Protein AF-0000000084743303 (afdb_homodimer)

Solvent-accessible surface area (backbone atoms only — not comparable to full-atom values): 22556 Å² total; per-residue (Å²): 121,72,52,58,50,55,35,51,50,49,34,48,74,31,51,22,40,71,83,45,53,48,98,63,28,46,26,47,50,35,45,30,34,69,66,63,36,59,68,53,27,51,51,44,40,72,75,41,29,69,49,50,72,46,44,27,75,60,39,44,30,32,48,38,45,17,30,47,33,79,52,50,68,59,14,40,54,46,28,53,50,47,63,75,53,42,84,58,59,66,68,58,58,53,67,40,54,21,76,73,24,52,30,41,64,43,30,14,50,76,46,61,25,60,71,46,41,51,52,42,47,75,70,65,46,66,77,69,49,55,30,75,53,35,39,28,45,58,33,50,25,28,54,67,56,34,50,69,57,54,57,60,46,69,77,44,83,85,67,61,73,66,52,47,22,67,74,55,36,42,27,23,58,33,40,9,24,45,68,56,33,59,69,50,37,48,41,41,50,71,71,69,54,51,73,72,75,53,53,26,82,85,64,43,29,33,76,70,52,34,38,61,71,73,80,96,121,72,52,59,49,54,36,52,50,48,33,48,75,32,51,23,41,72,83,45,55,49,99,64,30,46,27,49,51,34,45,30,34,69,64,63,36,60,69,51,28,52,51,43,39,72,74,41,31,69,49,48,73,44,44,26,74,59,41,44,29,31,50,39,45,17,31,46,33,78,52,50,68,59,13,40,54,48,28,54,51,48,61,75,54,42,84,58,58,66,67,59,58,53,68,40,54,22,76,71,25,50,29,40,65,43,30,15,51,75,47,60,25,61,70,45,40,52,52,42,48,75,71,65,45,64,74,70,51,55,30,74,53,35,39,29,46,58,34,52,27,29,53,67,58,35,53,68,58,54,58,62,46,68,80,46,84,84,66,62,73,65,51,47,21,66,76,54,37,43,24,21,58,33,40,9,24,46,67,55,32,58,69,48,37,48,44,41,50,70,71,70,55,52,72,72,74,53,53,27,82,85,64,42,29,33,78,70,52,32,39,61,71,73,80,97

Nearest PDB structures (foldseek):
  3b95-assembly2_B  TM=9.353E-01  e=4.664E-10  Homo sapiens
  4g8l-assembly3_C  TM=8.925E-01  e=1.054E-08  Homo sapiens
  5w7j-assembly1_A  TM=8.913E-01  e=5.383E-08  Homo sapiens
  6lbg-assembly2_A  TM=8.147E-01  e=1.405E-07  Homo sapiens
  4cz2-assembly1_D  TM=7.407E-01  e=3.026E-06  Homo sapiens

Organism: Rhizopus delemar (strain RA 99-880 / ATCC MYA-4621 / FGSC 9543 / NRRL 43880) (NCBI:txid246409)

pLDDT: mean 94.2, std 8.95, range [34.81, 98.75]

Structure (mmCIF, N/CA/C/O backbone):
data_AF-0000000084743303-model_v1
#
loop_
_entity.id
_entity.type
_entity.pdbx_description
1 polymer 'Uncharacterized protein'
#
loop_
_atom_site.group_PDB
_atom_site.id
_atom_site.type_symbol
_atom_site.label_atom_id
_atom_site.label_alt_id
_atom_site.label_comp_id
_atom_site.label_asym_id
_atom_site.label_entity_id
_atom_site.label_seq_id
_atom_site.pdbx_PDB_ins_code
_atom_site.Cartn_x
_atom_site.Cartn_y
_atom_site.Cartn_z
_atom_site.occupancy
_atom_site.B_iso_or_equiv
_atom_site.auth_seq_id
_atom_site.auth_comp_id
_atom_site.auth_asym_id
_atom_site.auth_atom_id
_atom_site.pdbx_PDB_model_num
ATOM 1 N N . MET A 1 1 ? -3.5 -4.215 4.371 1 48.59 1 MET A N 1
ATOM 2 C CA . MET A 1 1 ? -2.635 -3.059 4.594 1 48.59 1 MET A CA 1
ATOM 3 C C . MET A 1 1 ? -1.229 -3.498 4.984 1 48.59 1 MET A C 1
ATOM 5 O O . MET A 1 1 ? -0.247 -2.848 4.621 1 48.59 1 MET A O 1
ATOM 9 N N . LYS A 1 2 ? -1.176 -4.805 5.402 1 60.78 2 LYS A N 1
ATOM 10 C CA . LYS A 1 2 ? 0.015 -5.422 5.977 1 60.78 2 LYS A CA 1
ATOM 11 C C . LYS A 1 2 ? 1.058 -5.711 4.898 1 60.78 2 LYS A C 1
ATOM 13 O O . LYS A 1 2 ? 2.254 -5.5 5.113 1 60.78 2 LYS A O 1
ATOM 18 N N . GLY A 1 3 ? 0.643 -5.531 3.686 1 82.31 3 GLY A N 1
ATOM 19 C CA . GLY A 1 3 ? 1.567 -5.988 2.66 1 82.31 3 GLY A CA 1
ATOM 20 C C . GLY A 1 3 ? 2.514 -4.902 2.186 1 82.31 3 GLY A C 1
ATOM 21 O O . GLY A 1 3 ? 3.707 -5.145 2.002 1 82.31 3 GLY A O 1
ATOM 22 N N . TYR A 1 4 ? 2.025 -3.697 2.236 1 88.44 4 TYR A N 1
ATOM 23 C CA . TYR A 1 4 ? 2.855 -2.619 1.711 1 88.44 4 TYR A CA 1
ATOM 24 C C . TYR A 1 4 ? 3.941 -2.23 2.707 1 88.44 4 TYR A C 1
ATOM 26 O O . TYR A 1 4 ? 5.07 -1.925 2.314 1 88.44 4 TYR A O 1
ATOM 34 N N . LEU A 1 5 ? 3.578 -2.277 3.951 1 93.12 5 LEU A N 1
ATOM 35 C CA . LEU A 1 5 ? 4.574 -1.969 4.969 1 93.12 5 LEU A CA 1
ATOM 36 C C . LEU A 1 5 ? 5.75 -2.938 4.891 1 93.12 5 LEU A C 1
ATOM 38 O O . LEU A 1 5 ? 6.91 -2.521 4.965 1 93.12 5 LEU A O 1
ATOM 42 N N . ASP A 1 6 ? 5.473 -4.199 4.695 1 93.81 6 ASP A N 1
ATOM 43 C CA . ASP A 1 6 ? 6.52 -5.211 4.586 1 93.81 6 ASP A CA 1
ATOM 44 C C . ASP A 1 6 ? 7.426 -4.934 3.389 1 93.81 6 ASP A C 1
ATOM 46 O O . ASP A 1 6 ? 8.648 -5.09 3.477 1 93.81 6 ASP A O 1
ATOM 50 N N . ILE A 1 7 ? 6.824 -4.523 2.365 1 95.75 7 ILE A N 1
ATOM 51 C CA . ILE A 1 7 ? 7.578 -4.242 1.149 1 95.75 7 ILE A CA 1
ATOM 52 C C . ILE A 1 7 ? 8.5 -3.043 1.376 1 95.75 7 ILE A C 1
ATOM 54 O O . ILE A 1 7 ? 9.672 -3.078 1.014 1 95.75 7 ILE A O 1
ATOM 58 N N . VAL A 1 8 ? 7.973 -2.029 1.99 1 96.06 8 VAL A N 1
ATOM 59 C CA . VAL A 1 8 ? 8.766 -0.836 2.273 1 96.06 8 VAL A CA 1
ATOM 60 C C . VAL A 1 8 ? 9.898 -1.184 3.234 1 96.06 8 VAL A C 1
ATOM 62 O O . VAL A 1 8 ? 11.031 -0.733 3.057 1 96.06 8 VAL A O 1
ATOM 65 N N . MET A 1 9 ? 9.625 -2.006 4.188 1 95.88 9 MET A N 1
ATOM 66 C CA . MET A 1 9 ? 10.641 -2.412 5.156 1 95.88 9 MET A CA 1
ATOM 67 C C . MET A 1 9 ? 11.789 -3.141 4.465 1 95.88 9 MET A C 1
ATOM 69 O O . MET A 1 9 ? 12.961 -2.896 4.77 1 95.88 9 MET A O 1
ATOM 73 N N . ILE A 1 10 ? 11.516 -3.924 3.572 1 95.5 10 ILE A N 1
ATOM 74 C CA . ILE A 1 10 ? 12.555 -4.66 2.855 1 95.5 10 ILE A CA 1
ATOM 75 C C . ILE A 1 10 ? 13.398 -3.689 2.035 1 95.5 10 ILE A C 1
ATOM 77 O O . ILE A 1 10 ? 14.633 -3.807 1.996 1 95.5 10 ILE A O 1
ATOM 81 N N . LEU A 1 11 ? 12.75 -2.799 1.412 1 96.81 11 LEU A N 1
ATOM 82 C CA . LEU A 1 11 ? 13.461 -1.861 0.552 1 96.81 11 LEU A CA 1
ATOM 83 C C . LEU A 1 11 ? 14.352 -0.937 1.377 1 96.81 11 LEU A C 1
ATOM 85 O O . LEU A 1 11 ? 15.484 -0.641 0.982 1 96.81 11 LEU A O 1
ATOM 89 N N . VAL A 1 12 ? 13.867 -0.503 2.496 1 96.88 12 VAL A N 1
ATOM 90 C CA . VAL A 1 12 ? 14.656 0.339 3.391 1 96.88 12 VAL A CA 1
ATOM 91 C C . VAL A 1 12 ? 15.852 -0.445 3.918 1 96.88 12 VAL A C 1
ATOM 93 O O . VAL A 1 12 ? 16.984 0.055 3.912 1 96.88 12 VAL A O 1
ATOM 96 N N . ASN A 1 13 ? 15.602 -1.688 4.32 1 95.62 13 ASN A N 1
ATOM 97 C CA . ASN A 1 13 ? 16.672 -2.543 4.82 1 95.62 13 ASN A CA 1
ATOM 98 C C . ASN A 1 13 ? 17.672 -2.885 3.717 1 95.62 13 ASN A C 1
ATOM 100 O O . ASN A 1 13 ? 18.828 -3.211 4 1 95.62 13 ASN A O 1
ATOM 104 N N . ALA A 1 14 ? 17.219 -2.75 2.527 1 95.69 14 ALA A N 1
ATOM 105 C CA . ALA A 1 14 ? 18.047 -3.059 1.366 1 95.69 14 ALA A CA 1
ATOM 106 C C . ALA A 1 14 ? 18.891 -1.854 0.958 1 95.69 14 ALA A C 1
ATOM 108 O O . ALA A 1 14 ? 19.609 -1.901 -0.044 1 95.69 14 ALA A O 1
ATOM 109 N N . GLY A 1 15 ? 18.703 -0.747 1.668 1 95.62 15 GLY A N 1
ATOM 110 C CA . GLY A 1 15 ? 19.656 0.341 1.506 1 95.62 15 GLY A CA 1
ATOM 111 C C . GLY A 1 15 ? 19.062 1.552 0.809 1 95.62 15 GLY A C 1
ATOM 112 O O . GLY A 1 15 ? 19.797 2.422 0.335 1 95.62 15 GLY A O 1
ATOM 113 N N . ALA A 1 16 ? 17.812 1.645 0.699 1 95.5 16 ALA A N 1
ATOM 114 C CA . ALA A 1 16 ? 17.203 2.83 0.105 1 95.5 16 ALA A CA 1
ATOM 115 C C . ALA A 1 16 ? 17.562 4.086 0.896 1 95.5 16 ALA A C 1
ATOM 117 O O . ALA A 1 16 ? 17.453 4.105 2.125 1 95.5 16 ALA A O 1
ATOM 118 N N . LEU A 1 17 ? 17.922 5.125 0.166 1 93.44 17 LEU A N 1
ATOM 119 C CA . LEU A 1 17 ? 18.172 6.406 0.815 1 93.44 17 LEU A CA 1
ATOM 120 C C . LEU A 1 17 ? 16.859 7.125 1.116 1 93.44 17 LEU A C 1
ATOM 122 O O . LEU A 1 17 ? 16.125 7.496 0.198 1 93.44 17 LEU A O 1
ATOM 126 N N . LEU A 1 18 ? 16.625 7.449 2.342 1 97.06 18 LEU A N 1
ATOM 127 C CA . LEU A 1 18 ? 15.312 7.93 2.766 1 97.06 18 LEU A CA 1
ATOM 128 C C . LEU A 1 18 ? 15.219 9.445 2.629 1 97.06 18 LEU A C 1
ATOM 130 O O . LEU A 1 18 ? 14.141 10.023 2.803 1 97.06 18 LEU A O 1
ATOM 134 N N . ASN A 1 19 ? 16.266 10.109 2.197 1 95.88 19 ASN A N 1
ATOM 135 C CA . ASN A 1 19 ? 16.234 11.562 2.006 1 95.88 19 ASN A CA 1
ATOM 136 C C . ASN A 1 19 ? 15.977 11.93 0.549 1 95.88 19 ASN A C 1
ATOM 138 O O . ASN A 1 19 ? 15.898 13.109 0.208 1 95.88 19 ASN A O 1
ATOM 142 N N . ARG A 1 20 ? 15.82 10.914 -0.281 1 95.56 20 ARG A N 1
ATOM 143 C CA . ARG A 1 20 ? 15.516 11.195 -1.681 1 95.56 20 ARG A CA 1
ATOM 144 C C . ARG A 1 20 ? 14.055 11.594 -1.848 1 95.56 20 ARG A C 1
ATOM 146 O O . ARG A 1 20 ? 13.203 11.211 -1.042 1 95.56 20 ARG A O 1
ATOM 153 N N . THR A 1 21 ? 13.852 12.453 -2.9 1 96.12 21 THR A N 1
ATOM 154 C CA . THR A 1 21 ? 12.508 13.008 -3.062 1 96.12 21 THR A CA 1
ATOM 155 C C . THR A 1 21 ? 12.07 12.945 -4.523 1 96.12 21 THR A C 1
ATOM 157 O O . THR A 1 21 ? 12.883 12.68 -5.41 1 96.12 21 THR A O 1
ATOM 160 N N . THR A 1 22 ? 10.82 13.117 -4.711 1 95.19 22 THR A N 1
ATOM 161 C CA . THR A 1 22 ? 10.273 13.344 -6.047 1 95.19 22 THR A CA 1
ATOM 162 C C . THR A 1 22 ? 10.703 14.711 -6.582 1 95.19 22 THR A C 1
ATOM 164 O O . THR A 1 22 ? 11.398 15.461 -5.891 1 95.19 22 THR A O 1
ATOM 167 N N . LYS A 1 23 ? 10.281 14.938 -7.816 1 94.5 23 LYS A N 1
ATOM 168 C CA . LYS A 1 23 ? 10.602 16.203 -8.453 1 94.5 23 LYS A CA 1
ATOM 169 C C . LYS A 1 23 ? 10.031 17.375 -7.66 1 94.5 23 LYS A C 1
ATOM 171 O O . LYS A 1 23 ? 10.633 18.453 -7.625 1 94.5 23 LYS A O 1
ATOM 176 N N . ASP A 1 24 ? 8.953 17.141 -6.953 1 95.88 24 ASP A N 1
ATOM 177 C CA . ASP A 1 24 ? 8.289 18.203 -6.188 1 95.88 24 ASP A CA 1
ATOM 178 C C . ASP A 1 24 ? 8.812 18.25 -4.758 1 95.88 24 ASP A C 1
ATOM 180 O O . ASP A 1 24 ? 8.32 19.031 -3.936 1 95.88 24 ASP A O 1
ATOM 184 N N . GLY A 1 25 ? 9.727 17.391 -4.406 1 97 25 GLY A N 1
ATOM 185 C CA . GLY A 1 25 ? 10.383 17.453 -3.107 1 97 25 GLY A CA 1
ATOM 186 C C . GLY A 1 25 ? 9.711 16.578 -2.064 1 97 25 GLY A C 1
ATOM 187 O O . GLY A 1 25 ? 9.945 16.734 -0.866 1 97 25 GLY A O 1
ATOM 188 N N . ARG A 1 26 ? 8.914 15.648 -2.562 1 97 26 ARG A N 1
ATOM 189 C CA . ARG A 1 26 ? 8.219 14.797 -1.604 1 97 26 ARG A CA 1
ATOM 190 C C . ARG A 1 26 ? 9.039 13.547 -1.291 1 97 26 ARG A C 1
ATOM 192 O O . ARG A 1 26 ? 9.414 12.797 -2.199 1 97 26 ARG A O 1
ATOM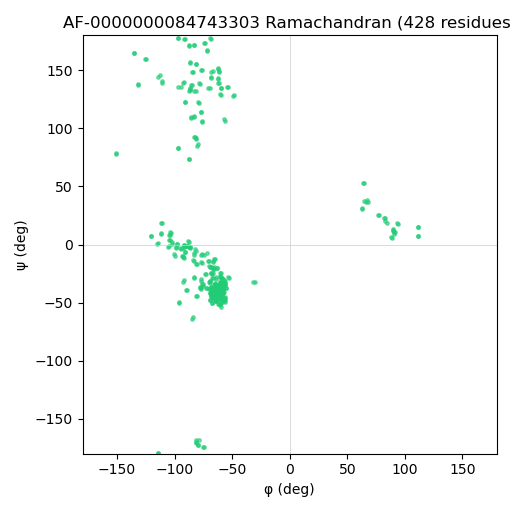 199 N N . SER A 1 27 ? 9.312 13.383 -0.046 1 97.56 27 SER A N 1
ATOM 200 C CA . SER A 1 27 ? 10.023 12.195 0.428 1 97.56 27 SER A CA 1
ATOM 201 C C . SER A 1 27 ? 9.078 11.023 0.631 1 97.56 27 SER A C 1
ATOM 203 O O . SER A 1 27 ? 7.855 11.18 0.545 1 97.56 27 SER A O 1
ATOM 205 N N . ALA A 1 28 ? 9.656 9.852 0.897 1 97.44 28 ALA A N 1
ATOM 206 C CA . ALA A 1 28 ? 8.844 8.68 1.22 1 97.44 28 ALA A CA 1
ATOM 207 C C . ALA A 1 28 ? 7.977 8.938 2.447 1 97.44 28 ALA A C 1
ATOM 209 O O . ALA A 1 28 ? 6.809 8.547 2.48 1 97.44 28 ALA A O 1
ATOM 210 N N . LEU A 1 29 ? 8.516 9.617 3.43 1 98.31 29 LEU A N 1
ATOM 211 C CA . LEU A 1 29 ? 7.742 9.961 4.617 1 98.31 29 LEU A CA 1
ATOM 212 C C . LEU A 1 29 ? 6.578 10.875 4.266 1 98.31 29 LEU A C 1
ATOM 214 O O . LEU A 1 29 ? 5.438 10.625 4.664 1 98.31 29 LEU A O 1
ATOM 218 N N . TYR A 1 30 ? 6.891 11.914 3.488 1 98.38 30 TYR A N 1
ATOM 219 C CA . TYR A 1 30 ? 5.848 12.852 3.1 1 98.38 30 TYR A CA 1
ATOM 220 C C . TYR A 1 30 ? 4.699 12.133 2.398 1 98.38 30 TYR A C 1
ATOM 222 O O . TYR A 1 30 ? 3.529 12.359 2.725 1 98.38 30 TYR A O 1
ATOM 230 N N . LEU A 1 31 ? 5.059 11.273 1.498 1 97.25 31 LEU A N 1
ATOM 231 C CA . LEU A 1 31 ? 4.047 10.555 0.73 1 97.25 31 LEU A CA 1
ATOM 232 C C . LEU A 1 31 ? 3.229 9.641 1.632 1 97.25 31 LEU A C 1
ATOM 234 O O . LEU A 1 31 ? 2.01 9.539 1.479 1 97.25 31 LEU A O 1
ATOM 238 N N . ALA A 1 32 ? 3.877 8.945 2.508 1 97.25 32 ALA A N 1
ATOM 239 C CA . ALA A 1 32 ? 3.182 8.062 3.441 1 97.25 32 ALA A CA 1
ATOM 240 C C . ALA A 1 32 ? 2.166 8.844 4.273 1 97.25 32 ALA A C 1
ATOM 242 O O . ALA A 1 32 ? 1.05 8.367 4.5 1 97.25 32 ALA A O 1
ATOM 243 N N . ILE A 1 33 ? 2.568 9.961 4.672 1 98 33 ILE A N 1
ATOM 244 C CA . ILE A 1 33 ? 1.714 10.812 5.492 1 98 33 ILE A CA 1
ATOM 245 C C . ILE A 1 33 ? 0.529 11.305 4.664 1 98 33 ILE A C 1
ATOM 247 O O . ILE A 1 33 ? -0.62 11.227 5.105 1 98 33 ILE A O 1
ATOM 251 N N . GLN A 1 34 ? 0.84 11.812 3.543 1 96.44 34 GLN A N 1
ATOM 252 C CA . GLN A 1 34 ? -0.185 12.359 2.662 1 96.44 34 GLN A CA 1
ATOM 253 C C . GLN A 1 34 ? -1.291 11.344 2.404 1 96.44 34 GLN A C 1
ATOM 255 O O . GLN A 1 34 ? -2.461 11.711 2.266 1 96.44 34 GLN A O 1
ATOM 260 N N . GLU A 1 35 ? -0.957 10.102 2.455 1 94.62 35 GLU A N 1
ATOM 261 C CA . GLU A 1 35 ? -1.924 9.039 2.193 1 94.62 35 GLU A CA 1
ATOM 262 C C . GLU A 1 35 ? -2.543 8.523 3.49 1 94.62 35 GLU A C 1
ATOM 264 O O . GLU A 1 35 ? -3.383 7.625 3.467 1 94.62 35 GLU A O 1
ATOM 269 N N . GLY A 1 36 ? -2.078 9.023 4.547 1 96.06 36 GLY A N 1
ATOM 270 C CA . GLY A 1 36 ? -2.652 8.672 5.832 1 96.06 36 GLY A CA 1
ATOM 271 C C . GLY A 1 36 ? -2.211 7.305 6.328 1 96.06 36 GLY A C 1
ATOM 272 O O . GLY A 1 36 ? -2.943 6.637 7.059 1 96.06 36 GLY A O 1
ATOM 273 N N . HIS A 1 37 ? -1.069 6.77 5.938 1 95.06 37 HIS A N 1
ATOM 274 C CA . HIS A 1 37 ? -0.555 5.48 6.387 1 95.06 37 HIS A CA 1
ATOM 275 C C . HIS A 1 37 ? 0.168 5.613 7.723 1 95.06 37 HIS A C 1
ATOM 277 O O . HIS A 1 37 ? 1.389 5.781 7.758 1 95.06 37 HIS A O 1
ATOM 283 N N . VAL A 1 38 ? -0.603 5.391 8.75 1 97.25 38 VAL A N 1
ATOM 284 C CA . VAL A 1 38 ? -0.129 5.703 10.094 1 97.25 38 VAL A CA 1
ATOM 285 C C . VAL A 1 38 ? 1.097 4.855 10.422 1 97.25 38 VAL A C 1
ATOM 287 O O . VAL A 1 38 ? 2.154 5.387 10.766 1 97.25 38 VAL A O 1
ATOM 290 N N . GLU A 1 39 ? 1.02 3.551 10.242 1 97.06 39 GLU A N 1
ATOM 291 C CA . GLU A 1 39 ? 2.104 2.656 10.633 1 97.06 39 GLU A CA 1
ATOM 292 C C . GLU A 1 39 ? 3.334 2.861 9.758 1 97.06 39 GLU A C 1
ATOM 294 O O . GLU A 1 39 ? 4.465 2.811 10.242 1 97.06 39 GLU A O 1
ATOM 299 N N . LEU A 1 40 ? 3.078 3.076 8.531 1 96.75 40 LEU A N 1
ATOM 300 C CA . LEU A 1 40 ? 4.188 3.33 7.621 1 96.75 40 LEU A CA 1
ATOM 301 C C . LEU A 1 40 ? 4.875 4.648 7.953 1 96.75 40 LEU A C 1
ATOM 303 O O . LEU A 1 40 ? 6.105 4.734 7.938 1 96.75 40 LEU A O 1
ATOM 307 N N . ALA A 1 41 ? 4.113 5.668 8.227 1 97.88 41 ALA A N 1
ATOM 308 C CA . ALA A 1 41 ? 4.668 6.965 8.617 1 97.88 41 ALA A CA 1
ATOM 309 C C . ALA A 1 41 ? 5.52 6.84 9.875 1 97.88 41 ALA A C 1
ATOM 311 O O . ALA A 1 41 ? 6.621 7.391 9.945 1 97.88 41 ALA A O 1
ATOM 312 N N . LYS A 1 42 ? 5.031 6.121 10.828 1 98.31 42 LYS A N 1
ATOM 313 C CA . LYS A 1 42 ? 5.777 5.918 12.07 1 98.31 42 LYS A CA 1
ATOM 314 C C . LYS A 1 42 ? 7.078 5.168 11.805 1 98.31 42 LYS A C 1
ATOM 316 O O . LYS A 1 42 ? 8.133 5.543 12.328 1 98.31 42 LYS A O 1
ATOM 321 N N . TYR A 1 43 ? 7.035 4.16 11.023 1 97.81 43 TYR A N 1
ATOM 322 C CA . TYR A 1 43 ? 8.219 3.375 10.688 1 97.81 43 TYR A CA 1
ATOM 323 C C . TYR A 1 43 ? 9.281 4.246 10.023 1 97.81 43 TYR A C 1
ATOM 325 O O . TYR A 1 43 ? 10.445 4.234 10.43 1 97.81 43 TYR A O 1
ATOM 333 N N . LEU A 1 44 ? 8.828 4.977 9 1 98.06 44 LEU A N 1
ATOM 334 C CA . LEU A 1 44 ? 9.766 5.812 8.266 1 98.06 44 LEU A CA 1
ATOM 335 C C . LEU A 1 44 ? 10.352 6.898 9.164 1 98.06 44 LEU A C 1
ATOM 337 O O . LEU A 1 44 ? 11.531 7.242 9.039 1 98.06 44 LEU A O 1
ATOM 341 N N . THR A 1 45 ? 9.523 7.457 10.031 1 98.44 45 THR A N 1
ATOM 342 C CA . THR A 1 45 ? 9.984 8.445 11 1 98.44 45 THR A CA 1
ATOM 343 C C . THR A 1 45 ? 11.078 7.863 11.883 1 98.44 45 THR A C 1
ATOM 345 O O . THR A 1 45 ? 12.109 8.508 12.117 1 98.44 45 THR A O 1
ATOM 348 N N . ASN A 1 46 ? 10.859 6.66 12.375 1 98.12 46 ASN A N 1
ATOM 349 C CA . ASN A 1 46 ? 11.836 6 13.234 1 98.12 46 ASN A CA 1
ATOM 350 C C . ASN A 1 46 ? 13.141 5.719 12.484 1 98.12 46 ASN A C 1
ATOM 352 O O . ASN A 1 46 ? 14.227 5.828 13.055 1 98.12 46 ASN A O 1
ATOM 356 N N . GLN A 1 47 ? 13.055 5.414 11.25 1 97.44 47 GLN A N 1
ATOM 357 C CA . GLN A 1 47 ? 14.219 5.066 10.445 1 97.44 47 GLN A CA 1
ATOM 358 C C . GLN A 1 47 ? 15.039 6.305 10.094 1 97.44 47 GLN A C 1
ATOM 360 O O . GLN A 1 47 ? 16.266 6.234 9.969 1 97.44 47 GLN A O 1
ATOM 365 N N . HIS A 1 48 ? 14.391 7.418 9.898 1 97.81 48 HIS A N 1
ATOM 366 C CA . HIS A 1 48 ? 15.055 8.648 9.477 1 97.81 48 HIS A CA 1
ATOM 367 C C . HIS A 1 48 ? 14.312 9.875 9.984 1 97.81 48 HIS A C 1
ATOM 369 O O . HIS A 1 48 ? 13.688 10.602 9.211 1 97.81 48 HIS A O 1
ATOM 375 N N . PRO A 1 49 ? 14.484 10.188 11.203 1 97.56 49 PRO A N 1
ATOM 376 C CA . PRO A 1 49 ? 13.766 11.305 11.82 1 97.56 49 PRO A CA 1
ATOM 377 C C . PRO A 1 49 ? 14.047 12.641 11.133 1 97.56 49 PRO A C 1
ATOM 379 O O . PRO A 1 49 ? 13.211 13.547 11.172 1 97.56 49 PRO A O 1
ATOM 382 N N . GLN A 1 50 ? 15.156 12.789 10.477 1 97.31 50 GLN A N 1
ATOM 383 C CA . GLN A 1 50 ? 15.516 14.031 9.805 1 97.31 50 GLN A CA 1
ATOM 384 C C . GLN A 1 50 ? 14.531 14.367 8.688 1 97.31 50 GLN A C 1
ATOM 386 O O . GLN A 1 50 ? 14.398 15.523 8.289 1 97.31 50 GLN A O 1
ATOM 391 N N . ALA A 1 51 ? 13.805 13.344 8.219 1 97.94 51 ALA A N 1
ATOM 392 C CA . ALA A 1 51 ? 12.852 13.539 7.125 1 97.94 51 ALA A CA 1
ATOM 393 C C . ALA A 1 51 ? 11.656 14.375 7.582 1 97.94 51 ALA A C 1
ATOM 395 O O . ALA A 1 51 ? 10.953 14.961 6.758 1 97.94 51 ALA A O 1
ATOM 396 N N . ILE A 1 52 ? 11.422 14.477 8.852 1 98.19 52 ILE A N 1
ATOM 397 C CA . ILE A 1 52 ? 10.305 15.227 9.422 1 98.19 52 ILE A CA 1
ATOM 398 C C . ILE A 1 52 ? 10.398 16.688 9 1 98.19 52 ILE A C 1
ATOM 400 O O . ILE A 1 52 ? 9.383 17.344 8.758 1 98.19 52 ILE A O 1
ATOM 404 N N . THR A 1 53 ? 11.625 17.156 8.852 1 97.44 53 THR A N 1
ATOM 405 C CA . THR A 1 53 ? 11.844 18.562 8.555 1 97.44 53 THR A CA 1
ATOM 406 C C . THR A 1 53 ? 12.391 18.734 7.137 1 97.44 53 THR A C 1
ATOM 408 O O . THR A 1 53 ? 13.062 19.719 6.844 1 97.44 53 THR A O 1
ATOM 411 N N . GLN A 1 54 ? 12.227 17.766 6.336 1 97.5 54 GLN A N 1
ATOM 412 C CA . GLN A 1 54 ? 12.594 17.875 4.926 1 97.5 54 GLN A CA 1
ATOM 413 C C . GLN A 1 54 ? 11.453 18.484 4.113 1 97.5 54 GLN A C 1
ATOM 415 O O . GLN A 1 54 ? 10.445 17.828 3.848 1 97.5 54 GLN A O 1
ATOM 420 N N . PRO A 1 55 ? 11.617 19.719 3.662 1 98 55 PRO A N 1
ATOM 421 C CA . PRO A 1 55 ? 10.5 20.391 3.012 1 98 55 PRO A CA 1
ATOM 422 C C . PRO A 1 55 ? 10.336 20 1.547 1 98 55 PRO A C 1
ATOM 424 O O . PRO A 1 55 ? 11.305 19.578 0.905 1 98 55 PRO A O 1
ATOM 427 N N . THR A 1 56 ? 9.156 20.141 1.063 1 98.19 56 THR A N 1
ATOM 428 C CA . THR A 1 56 ? 8.898 20.062 -0.37 1 98.19 56 THR A CA 1
ATOM 429 C C . THR A 1 56 ? 9.375 21.328 -1.069 1 98.19 56 THR A C 1
ATOM 431 O O . THR A 1 56 ? 9.945 22.219 -0.433 1 98.19 56 THR A O 1
ATOM 434 N N . LYS A 1 57 ? 9.078 21.391 -2.332 1 97.81 57 LYS A N 1
ATOM 435 C CA . LYS A 1 57 ? 9.438 22.594 -3.084 1 97.81 57 LYS A CA 1
ATOM 436 C C . LYS A 1 57 ? 8.609 23.797 -2.631 1 97.81 57 LYS A C 1
ATOM 438 O O . LYS A 1 57 ? 9.062 24.938 -2.729 1 97.81 57 LYS A O 1
ATOM 443 N N . SER A 1 58 ? 7.508 23.516 -2.107 1 97.19 58 SER A N 1
ATOM 444 C CA . SER A 1 58 ? 6.641 24.594 -1.626 1 97.19 58 SER A CA 1
ATOM 445 C C . SER A 1 58 ? 6.988 24.984 -0.195 1 97.19 58 SER A C 1
ATOM 447 O O . SER A 1 58 ? 6.312 25.812 0.407 1 97.19 58 SER A O 1
ATOM 449 N N . GLY A 1 59 ? 7.918 24.328 0.389 1 97.94 59 GLY A N 1
ATOM 450 C CA . GLY A 1 59 ? 8.359 24.641 1.736 1 97.94 59 GLY A CA 1
ATOM 451 C C . GLY A 1 59 ? 7.574 23.906 2.811 1 97.94 59 GLY A C 1
ATOM 452 O O . GLY A 1 59 ? 7.805 24.125 4.004 1 97.94 59 GLY A O 1
ATOM 453 N N . ARG A 1 60 ? 6.727 23.047 2.334 1 97.56 60 ARG A N 1
ATOM 454 C CA . ARG A 1 60 ? 5.871 22.344 3.287 1 97.56 60 ARG A CA 1
ATOM 455 C C . ARG A 1 60 ? 6.605 21.172 3.916 1 97.56 60 ARG A C 1
ATOM 457 O O . ARG A 1 60 ? 7.258 20.391 3.217 1 97.56 60 ARG A O 1
ATOM 464 N N . LEU A 1 61 ? 6.512 21.109 5.195 1 98.38 61 LEU A N 1
ATOM 465 C CA . LEU A 1 61 ? 7.113 19.984 5.902 1 98.38 61 LEU A CA 1
ATOM 466 C C . LEU A 1 61 ? 6.148 18.797 5.961 1 98.38 61 LEU A C 1
ATOM 468 O O . LEU A 1 61 ? 4.93 18.984 5.918 1 98.38 61 LEU A O 1
ATOM 472 N N . PRO A 1 62 ? 6.699 17.531 6.141 1 98.5 62 PRO A N 1
ATOM 473 C CA . PRO A 1 62 ? 5.836 16.359 6.336 1 98.5 62 PRO A CA 1
ATOM 474 C C . PRO A 1 62 ? 4.879 16.531 7.516 1 98.5 62 PRO A C 1
ATOM 476 O O . PRO A 1 62 ? 3.721 16.109 7.438 1 98.5 62 PRO A O 1
ATOM 479 N N . ILE A 1 63 ? 5.301 17.172 8.516 1 98.38 63 ILE A N 1
ATOM 480 C CA . ILE A 1 63 ? 4.465 17.344 9.703 1 98.38 63 ILE A CA 1
ATOM 481 C C . ILE A 1 63 ? 3.291 18.266 9.383 1 98.38 63 ILE A C 1
ATOM 483 O O . ILE A 1 63 ? 2.197 18.094 9.93 1 98.38 63 ILE A O 1
ATOM 487 N N . GLN A 1 64 ? 3.5 19.172 8.547 1 97.81 64 GLN A N 1
ATOM 488 C CA . GLN A 1 64 ? 2.4 20.031 8.109 1 97.81 64 GLN A CA 1
ATOM 489 C C . GLN A 1 64 ? 1.379 19.234 7.297 1 97.81 64 GLN A C 1
ATOM 491 O O . GLN A 1 64 ? 0.171 19.453 7.441 1 97.81 64 GLN A O 1
ATOM 496 N N . ALA A 1 65 ? 1.871 18.375 6.445 1 97.69 65 ALA A N 1
ATOM 497 C CA . ALA A 1 65 ? 0.974 17.5 5.691 1 97.69 65 ALA A CA 1
ATOM 498 C C . ALA A 1 65 ? 0.122 16.656 6.625 1 97.69 65 ALA A C 1
ATOM 500 O O . ALA A 1 65 ? -1.057 16.406 6.355 1 97.69 65 ALA A O 1
ATOM 501 N N . ALA A 1 66 ? 0.67 16.203 7.676 1 98.38 66 ALA A N 1
ATOM 502 C CA . ALA A 1 66 ? -0.039 15.391 8.656 1 98.38 66 ALA A CA 1
ATOM 503 C C . ALA A 1 66 ? -1.179 16.172 9.297 1 98.38 66 ALA A C 1
ATOM 505 O O . ALA A 1 66 ? -2.311 15.688 9.375 1 98.38 66 ALA A O 1
ATOM 506 N N . ALA A 1 67 ? -0.897 17.375 9.656 1 97.5 67 ALA A N 1
ATOM 507 C CA . ALA A 1 67 ? -1.88 18.219 10.328 1 97.5 67 ALA A CA 1
ATOM 508 C C . ALA A 1 67 ? -3.039 18.562 9.398 1 97.5 67 ALA A C 1
ATOM 510 O O . ALA A 1 67 ? -4.148 18.828 9.852 1 97.5 67 ALA A O 1
ATOM 511 N N . ALA A 1 68 ? -2.764 18.516 8.141 1 95.75 68 ALA A N 1
ATOM 512 C CA . ALA A 1 68 ? -3.742 18.938 7.145 1 95.75 68 ALA A CA 1
ATOM 513 C C . ALA A 1 68 ? -4.605 17.766 6.684 1 95.75 68 ALA A C 1
ATOM 515 O O . ALA A 1 68 ? -5.52 17.938 5.875 1 95.75 68 ALA A O 1
ATOM 516 N N . LEU A 1 69 ? -4.344 16.594 7.207 1 96.88 69 LEU A N 1
ATOM 517 C CA . LEU A 1 69 ? -5.133 15.438 6.805 1 96.88 69 LEU A CA 1
ATOM 518 C C . LEU A 1 69 ? -6.602 15.625 7.172 1 96.88 69 LEU A C 1
ATOM 520 O O . LEU A 1 69 ? -6.914 16.234 8.188 1 96.88 69 LEU A O 1
ATOM 524 N N . LEU A 1 70 ? -7.402 15.016 6.426 1 93.44 70 LEU A N 1
ATOM 525 C CA . LEU A 1 70 ? -8.844 15.164 6.617 1 93.44 70 LEU A CA 1
ATOM 526 C C . LEU A 1 70 ? -9.328 14.336 7.801 1 93.44 70 LEU A C 1
ATOM 528 O O . LEU A 1 70 ? -10.227 14.758 8.531 1 93.44 70 LEU A O 1
ATOM 532 N N . ASP A 1 71 ? -8.758 13.219 7.902 1 96.69 71 ASP A N 1
ATOM 533 C CA . ASP A 1 71 ? -9.133 12.375 9.031 1 96.69 71 ASP A CA 1
ATOM 534 C C . ASP A 1 71 ? -8.469 12.859 10.32 1 96.69 71 ASP A C 1
ATOM 536 O O . ASP A 1 71 ? -7.266 12.664 10.516 1 96.69 71 ASP A O 1
ATOM 540 N N . ASN A 1 72 ? -9.266 13.305 11.211 1 96.56 72 ASN A N 1
ATOM 541 C CA . ASN A 1 72 ? -8.766 13.977 12.414 1 96.56 72 ASN A CA 1
ATOM 542 C C . ASN A 1 72 ? -7.988 13.016 13.305 1 96.56 72 ASN A C 1
ATOM 544 O O . ASN A 1 72 ? -6.98 13.391 13.906 1 96.56 72 ASN A O 1
ATOM 548 N N . THR A 1 73 ? -8.5 11.867 13.391 1 97.81 73 THR A N 1
ATOM 549 C CA . THR A 1 73 ? -7.832 10.891 14.25 1 97.81 73 THR A CA 1
ATOM 550 C C . THR A 1 73 ? -6.445 10.547 13.711 1 97.81 73 THR A C 1
ATOM 552 O O . THR A 1 73 ? -5.465 10.555 14.453 1 97.81 73 THR A O 1
ATOM 555 N N . THR A 1 74 ? -6.391 10.328 12.391 1 98.06 74 THR A N 1
ATOM 556 C CA . THR A 1 74 ? -5.125 10.016 11.734 1 98.06 74 THR A CA 1
ATOM 557 C C . THR A 1 74 ? -4.172 11.203 11.797 1 98.06 74 THR A C 1
ATOM 559 O O . THR A 1 74 ? -2.984 11.047 12.078 1 98.06 74 THR A O 1
ATOM 562 N N . ALA A 1 75 ? -4.723 12.336 11.594 1 98.31 75 ALA A N 1
ATOM 563 C CA . ALA A 1 75 ? -3.928 13.562 11.641 1 98.31 75 ALA A CA 1
ATOM 564 C C . ALA A 1 75 ? -3.311 13.766 13.023 1 98.31 75 ALA A C 1
ATOM 566 O O . ALA A 1 75 ? -2.117 14.055 13.141 1 98.31 75 ALA A O 1
ATOM 567 N N . TYR A 1 76 ? -4.117 13.586 14.008 1 98.44 76 TYR A N 1
ATOM 568 C CA . TYR A 1 76 ? -3.641 13.758 15.375 1 98.44 76 TYR A CA 1
ATOM 569 C C . TYR A 1 76 ? -2.537 12.758 15.703 1 98.44 76 TYR A C 1
ATOM 571 O O . TYR A 1 76 ? -1.494 13.133 16.25 1 98.44 76 TYR A O 1
ATOM 579 N N . GLU A 1 77 ? -2.803 11.555 15.328 1 98.56 77 GLU A N 1
ATOM 580 C CA . GLU A 1 77 ? -1.875 10.484 15.664 1 98.56 77 GLU A CA 1
ATOM 581 C C . GLU A 1 77 ? -0.524 10.688 14.984 1 98.56 77 GLU A C 1
ATOM 583 O O . GLU A 1 77 ? 0.522 10.594 15.633 1 98.56 77 GLU A O 1
ATOM 588 N N . ILE A 1 78 ? -0.521 10.992 13.688 1 98.75 78 ILE A N 1
ATOM 589 C CA . ILE A 1 78 ? 0.724 11.148 12.945 1 98.75 78 ILE A CA 1
ATOM 590 C C . ILE A 1 78 ? 1.443 12.414 13.406 1 98.75 78 ILE A C 1
ATOM 592 O O . ILE A 1 78 ? 2.646 12.391 13.672 1 98.75 78 ILE A O 1
ATOM 596 N N . THR A 1 79 ? 0.743 13.5 13.5 1 98.69 79 THR A N 1
ATOM 597 C CA . THR A 1 79 ? 1.354 14.773 13.852 1 98.69 79 THR A CA 1
ATOM 598 C C . THR A 1 79 ? 2.023 14.703 15.219 1 98.69 79 THR A C 1
ATOM 600 O O . THR A 1 79 ? 3.172 15.117 15.383 1 98.69 79 THR A O 1
ATOM 603 N N . THR A 1 80 ? 1.36 14.164 16.172 1 98.44 80 THR A N 1
ATOM 604 C CA . THR A 1 80 ? 1.93 14.094 17.516 1 98.44 80 THR A CA 1
ATOM 605 C C . THR A 1 80 ? 3.113 13.133 17.562 1 98.44 80 THR A C 1
ATOM 607 O O . THR A 1 80 ? 4.098 13.375 18.266 1 98.44 80 THR A O 1
ATOM 610 N N . TYR A 1 81 ? 3.039 12.07 16.828 1 98.69 81 TYR A N 1
ATOM 611 C CA . TYR A 1 81 ? 4.164 11.141 16.734 1 98.69 81 TYR A CA 1
ATOM 612 C C . TYR A 1 81 ? 5.395 11.828 16.172 1 98.69 81 TYR A C 1
ATOM 614 O O . TYR A 1 81 ? 6.5 11.672 16.688 1 98.69 81 TYR A O 1
ATOM 622 N N . LEU A 1 82 ? 5.156 12.594 15.109 1 98.62 82 LEU A N 1
ATOM 623 C CA . LEU A 1 82 ? 6.262 13.305 14.477 1 98.62 82 LEU A CA 1
ATOM 624 C C . LEU A 1 82 ? 6.859 14.328 15.43 1 98.62 82 LEU A C 1
ATOM 626 O O . LEU A 1 82 ? 8.086 14.461 15.516 1 98.62 82 LEU A O 1
ATOM 630 N N . LEU A 1 83 ? 6.027 15.023 16.141 1 98.19 83 LEU A N 1
ATOM 631 C CA . LEU A 1 83 ? 6.496 16.031 17.094 1 98.19 83 LEU A CA 1
ATOM 632 C C . LEU A 1 83 ? 7.379 15.391 18.156 1 98.19 83 LEU A C 1
ATOM 634 O O . LEU A 1 83 ? 8.422 15.945 18.516 1 98.19 83 LEU A O 1
ATOM 638 N N . CYS A 1 84 ? 7 14.234 18.578 1 97.5 84 CYS A N 1
ATOM 639 C CA . CYS A 1 84 ? 7.691 13.562 19.672 1 97.5 84 CYS A CA 1
ATOM 640 C C . CYS A 1 84 ? 9.008 12.953 19.188 1 97.5 84 CYS A C 1
ATOM 642 O O . CYS A 1 84 ? 9.891 12.664 20 1 97.5 84 CYS A O 1
ATOM 644 N N . HIS A 1 85 ? 9.203 12.828 17.922 1 98.06 85 HIS A N 1
ATOM 645 C CA . HIS A 1 85 ? 10.383 12.125 17.422 1 98.06 85 HIS A CA 1
ATOM 646 C C . HIS A 1 85 ? 11.234 13.047 16.547 1 98.06 85 HIS A C 1
ATOM 648 O O . HIS A 1 85 ? 12.195 12.594 15.922 1 98.06 85 HIS A O 1
ATOM 654 N N . ALA A 1 86 ? 10.867 14.297 16.516 1 97.19 86 ALA A N 1
ATOM 655 C CA . ALA A 1 86 ? 11.617 15.258 15.695 1 97.19 86 ALA A CA 1
ATOM 656 C C . ALA A 1 86 ? 13.023 15.461 16.25 1 97.19 86 ALA A C 1
ATOM 658 O O . ALA A 1 86 ? 13.242 15.383 17.453 1 97.19 86 ALA A O 1
ATOM 659 N N . SER A 1 87 ? 13.922 15.742 15.297 1 96.19 87 SER A N 1
ATOM 660 C CA . SER A 1 87 ? 15.312 15.961 15.672 1 96.19 87 SER A CA 1
ATOM 661 C C . SER A 1 87 ? 15.57 17.422 16.016 1 96.19 87 SER A C 1
ATOM 663 O O . SER A 1 87 ? 16.703 17.828 16.266 1 96.19 87 SER A O 1
ATOM 665 N N . VAL A 1 88 ? 14.641 18.25 16.016 1 97 88 VAL A N 1
ATOM 666 C CA . VAL A 1 88 ? 14.711 19.672 16.328 1 97 88 VAL A CA 1
ATOM 667 C C . VAL A 1 88 ? 13.711 20.016 17.422 1 97 88 VAL A C 1
ATOM 669 O O . VAL A 1 88 ? 12.766 19.25 17.672 1 97 88 VAL A O 1
ATOM 672 N N . PRO A 1 89 ? 13.969 21.109 18.047 1 96.81 89 PRO A N 1
ATOM 673 C CA . PRO A 1 89 ? 13.016 21.516 19.078 1 96.81 89 PRO A CA 1
ATOM 674 C C . PRO A 1 89 ? 11.617 21.781 18.531 1 96.81 89 PRO A C 1
ATOM 676 O O . PRO A 1 89 ? 11.477 22.234 17.391 1 96.81 89 PRO A O 1
ATOM 679 N N . ILE A 1 90 ? 10.609 21.516 19.375 1 96.56 90 ILE A N 1
ATOM 680 C CA . ILE A 1 90 ? 9.211 21.703 18.984 1 96.56 90 ILE A CA 1
ATOM 681 C C . ILE A 1 90 ? 8.992 23.156 18.531 1 96.56 90 ILE A C 1
ATOM 683 O O . ILE A 1 90 ? 8.25 23.406 17.578 1 96.56 90 ILE A O 1
ATOM 687 N N . SER A 1 91 ? 9.68 24.062 19.141 1 95.75 91 SER A N 1
ATOM 688 C CA . SER A 1 91 ? 9.531 25.484 18.828 1 95.75 91 SER A CA 1
ATOM 689 C C . SER A 1 91 ? 9.906 25.766 17.375 1 95.75 91 SER A C 1
ATOM 691 O O . SER A 1 91 ? 9.297 26.609 16.719 1 95.75 91 SER A O 1
ATOM 693 N N . SER A 1 92 ? 10.891 25.016 16.922 1 96.31 92 SER A N 1
ATOM 694 C CA . SER A 1 92 ? 11.312 25.172 15.539 1 96.31 92 SER A CA 1
ATOM 695 C C . SER A 1 92 ? 10.242 24.703 14.57 1 96.31 92 SER A C 1
ATOM 697 O O . SER A 1 92 ? 10.008 25.312 13.531 1 96.31 92 SER A O 1
ATOM 699 N N . LEU A 1 93 ? 9.555 23.656 14.875 1 97.62 93 LEU A N 1
ATOM 700 C CA . LEU A 1 93 ? 8.492 23.109 14.039 1 97.62 93 LEU A CA 1
ATOM 701 C C . LEU A 1 93 ? 7.27 24.031 14.039 1 97.62 93 LEU A C 1
ATOM 703 O O . LEU A 1 93 ? 6.652 24.25 13 1 97.62 93 LEU A O 1
ATOM 707 N N . LEU A 1 94 ? 6.98 24.609 15.18 1 96.44 94 LEU A N 1
ATOM 708 C CA . LEU A 1 94 ? 5.801 25.453 15.328 1 96.44 94 LEU A CA 1
ATOM 709 C C . LEU A 1 94 ? 5.992 26.781 14.617 1 96.44 94 LEU A C 1
ATOM 711 O O . LEU A 1 94 ? 5.023 27.391 14.172 1 96.44 94 LEU A O 1
ATOM 715 N N . SER A 1 95 ? 7.254 27.172 14.461 1 94.62 95 SER A N 1
ATOM 716 C CA . SER A 1 95 ? 7.527 28.484 13.875 1 94.62 95 SER A CA 1
ATOM 717 C C . SER A 1 95 ? 7.734 28.391 12.367 1 94.62 95 SER A C 1
ATOM 719 O O . SER A 1 95 ? 7.746 29.406 11.672 1 94.62 95 SER A O 1
ATOM 721 N N . HIS A 1 96 ? 7.836 27.188 11.891 1 96.25 96 HIS A N 1
ATOM 722 C CA . HIS A 1 96 ? 8.078 27.031 10.461 1 96.25 96 HIS A CA 1
ATOM 723 C C . HIS A 1 96 ? 6.867 27.469 9.648 1 96.25 96 HIS A C 1
ATOM 725 O O . HIS A 1 96 ? 5.723 27.25 10.055 1 96.25 96 HIS A O 1
ATOM 731 N N . ARG A 1 97 ? 7.191 28.094 8.477 1 94.94 97 ARG A N 1
ATOM 732 C CA . ARG A 1 97 ? 6.18 28.484 7.492 1 94.94 97 ARG A CA 1
ATOM 733 C C . ARG A 1 97 ? 6.578 28.031 6.09 1 94.94 97 ARG A C 1
ATOM 735 O O . ARG A 1 97 ? 7.746 28.125 5.715 1 94.94 97 ARG A O 1
ATOM 742 N N . ASP A 1 98 ? 5.555 27.547 5.457 1 96.25 98 ASP A N 1
ATOM 743 C CA . ASP A 1 98 ? 5.836 27.219 4.066 1 96.25 98 ASP A CA 1
ATOM 744 C C . ASP A 1 98 ? 5.801 28.469 3.189 1 96.25 98 ASP A C 1
ATOM 746 O O . ASP A 1 98 ? 5.738 29.594 3.699 1 96.25 98 ASP A O 1
ATOM 750 N N . ASN A 1 99 ? 5.891 28.281 1.904 1 95.31 99 ASN A N 1
ATOM 751 C CA . ASN A 1 99 ? 6.023 29.406 0.995 1 95.31 99 ASN A CA 1
ATOM 752 C C . ASN A 1 99 ? 4.746 30.25 0.954 1 95.31 99 ASN A C 1
ATOM 754 O O . ASN A 1 99 ? 4.766 31.391 0.512 1 95.31 99 ASN A O 1
ATOM 758 N N . SER A 1 100 ? 3.654 29.688 1.372 1 90.44 100 SER A N 1
ATOM 759 C CA . SER A 1 100 ? 2.389 30.406 1.423 1 90.44 100 SER A CA 1
ATOM 760 C C . SER A 1 100 ? 2.184 31.078 2.783 1 90.44 100 SER A C 1
ATOM 762 O O . SER A 1 100 ? 1.159 31.719 3.02 1 90.44 100 SER A O 1
ATOM 764 N N . GLY A 1 101 ? 3.078 30.781 3.643 1 92.88 101 GLY A N 1
ATOM 765 C CA . GLY A 1 101 ? 3.008 31.375 4.965 1 92.88 101 GLY A CA 1
ATOM 766 C C . GLY A 1 101 ? 2.219 30.547 5.957 1 92.88 101 GLY A C 1
ATOM 767 O O . GLY A 1 101 ? 1.954 30.984 7.078 1 92.88 101 GLY A O 1
ATOM 768 N N . ARG A 1 102 ? 1.909 29.375 5.582 1 92.56 102 ARG A N 1
ATOM 769 C CA . ARG A 1 102 ? 1.135 28.516 6.477 1 92.56 102 ARG A CA 1
ATOM 770 C C . ARG A 1 102 ? 2.043 27.781 7.457 1 92.56 102 ARG A C 1
ATOM 772 O O . ARG A 1 102 ? 3.129 27.328 7.086 1 92.56 102 ARG A O 1
ATOM 779 N N . ASP A 1 103 ? 1.575 27.766 8.656 1 95.75 103 ASP A N 1
ATOM 780 C CA . ASP A 1 103 ? 2.287 26.984 9.664 1 95.75 103 ASP A CA 1
ATOM 781 C C . ASP A 1 103 ? 1.437 25.812 10.156 1 95.75 103 ASP A C 1
ATOM 783 O O . ASP A 1 103 ? 0.344 25.578 9.641 1 95.75 103 ASP A O 1
ATOM 787 N N . LEU A 1 104 ? 2.006 25.094 11.055 1 96.5 104 LEU A N 1
ATOM 788 C CA . LEU A 1 104 ? 1.389 23.891 11.594 1 96.5 104 LEU A CA 1
ATOM 789 C C . LEU A 1 104 ? 0.044 24.203 12.242 1 96.5 104 LEU A C 1
ATOM 791 O O . LEU A 1 104 ? -0.931 23.469 12.047 1 96.5 104 LEU A O 1
ATOM 795 N N . LEU A 1 105 ? -0.049 25.25 12.938 1 95.44 105 LEU A N 1
ATOM 796 C CA . LEU A 1 105 ? -1.261 25.641 13.648 1 95.44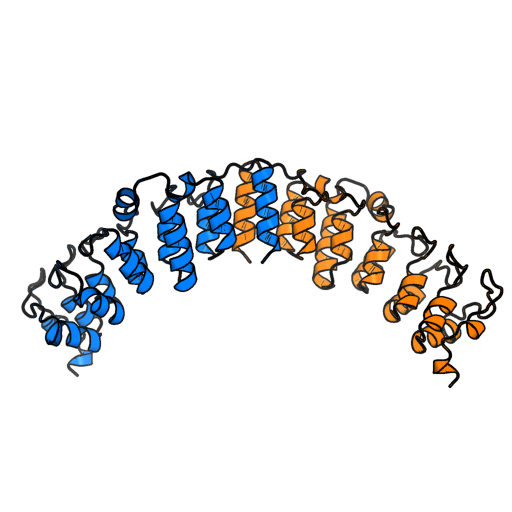 105 LEU A CA 1
ATOM 797 C C . LEU A 1 105 ? -2.373 26 12.664 1 95.44 105 LEU A C 1
ATOM 799 O O . LEU A 1 105 ? -3.518 25.578 12.836 1 95.44 105 LEU A O 1
ATOM 803 N N . LEU A 1 106 ? -2.006 26.734 11.711 1 94.44 106 LEU A N 1
ATOM 804 C CA . LEU A 1 106 ? -2.988 27.125 10.703 1 94.44 106 LEU A CA 1
ATOM 805 C C . LEU A 1 106 ? -3.529 25.891 9.977 1 94.44 106 LEU A C 1
ATOM 807 O O . LEU A 1 106 ? -4.727 25.812 9.695 1 94.44 106 LEU A O 1
ATOM 811 N N . ASP A 1 107 ? -2.693 24.969 9.688 1 95.06 107 ASP A N 1
ATOM 812 C CA . ASP A 1 107 ? -3.133 23.75 9.023 1 95.06 107 ASP A CA 1
ATOM 813 C C . ASP A 1 107 ? -4.141 22.984 9.891 1 95.06 107 ASP A C 1
ATOM 815 O O . ASP A 1 107 ? -5.16 22.5 9.383 1 95.06 107 ASP A O 1
ATOM 819 N N . ALA A 1 108 ? -3.877 22.875 11.125 1 95.31 108 ALA A N 1
ATOM 820 C CA . ALA A 1 108 ? -4.781 22.203 12.055 1 95.31 108 ALA A CA 1
ATOM 821 C C . ALA A 1 108 ? -6.121 22.922 12.133 1 95.31 108 ALA A C 1
ATOM 823 O O . ALA A 1 108 ? -7.176 22.281 12.203 1 95.31 108 ALA A O 1
ATOM 824 N N . ALA A 1 109 ? -6.086 24.25 12.094 1 93.19 109 ALA A N 1
ATOM 825 C CA . ALA A 1 109 ? -7.301 25.062 12.164 1 93.19 109 ALA A CA 1
ATOM 826 C C . ALA A 1 109 ? -8.148 24.891 10.906 1 93.19 109 ALA A C 1
ATOM 828 O O . ALA A 1 109 ? -9.367 24.719 11 1 93.19 109 ALA A O 1
ATOM 829 N N . VAL A 1 110 ? -7.469 24.922 9.836 1 92 110 VAL A N 1
ATOM 830 C CA . VAL A 1 110 ? -8.164 24.812 8.555 1 92 110 VAL A CA 1
ATOM 831 C C . VAL A 1 110 ? -8.812 23.438 8.445 1 92 110 VAL A C 1
ATOM 833 O O . VAL A 1 110 ? -9.914 23.297 7.895 1 92 110 VAL A O 1
ATOM 836 N N . SER A 1 111 ? -8.195 22.406 9.008 1 93.62 111 SER A N 1
ATOM 837 C CA . SER A 1 111 ? -8.734 21.047 8.977 1 93.62 111 SER A CA 1
ATOM 838 C C . SER A 1 111 ? -9.766 20.844 10.078 1 93.62 111 SER A C 1
ATOM 840 O O . SER A 1 111 ? -10.391 19.781 10.156 1 93.62 111 SER A O 1
ATOM 842 N N . GLN A 1 112 ? -9.883 21.781 10.945 1 94.81 112 GLN A N 1
ATOM 843 C CA . GLN A 1 112 ? -10.82 21.766 12.062 1 94.81 112 GLN A CA 1
ATOM 844 C C . GLN A 1 112 ? -10.508 20.609 13.023 1 94.81 112 GLN A C 1
ATOM 846 O O . GLN A 1 112 ? -11.422 19.984 13.562 1 94.81 112 GLN A O 1
ATOM 851 N N . ASN A 1 113 ? -9.336 20.281 13.117 1 96.62 113 ASN A N 1
ATOM 852 C CA . ASN A 1 113 ? -8.93 19.281 14.086 1 96.62 113 ASN A CA 1
ATOM 853 C C . ASN A 1 113 ? -8.758 19.875 15.477 1 96.62 113 ASN A C 1
ATOM 855 O O . ASN A 1 113 ? -7.648 20.219 15.875 1 96.62 113 ASN A O 1
ATOM 859 N N . LEU A 1 114 ? -9.789 19.844 16.219 1 96.12 114 LEU A N 1
ATOM 860 C CA . LEU A 1 114 ? -9.836 20.547 17.484 1 96.12 114 LEU A CA 1
ATOM 861 C C . LEU A 1 114 ? -8.859 19.938 18.484 1 96.12 114 LEU A C 1
ATOM 863 O O . LEU A 1 114 ? -8.211 20.656 19.25 1 96.12 114 LEU A O 1
ATOM 867 N N . GLU A 1 115 ? -8.797 18.641 18.469 1 97.44 115 GLU A N 1
ATOM 868 C CA . GLU A 1 115 ? -7.879 17.969 19.391 1 97.44 115 GLU A CA 1
ATOM 869 C C . GLU A 1 115 ? -6.43 18.344 19.094 1 97.44 115 GLU A C 1
ATOM 871 O O . GLU A 1 115 ? -5.656 18.625 20.016 1 97.44 115 GLU A O 1
ATOM 876 N N . LEU A 1 116 ? -6.145 18.375 17.859 1 97.94 116 LEU A N 1
ATOM 877 C CA . LEU A 1 116 ? -4.785 18.75 17.469 1 97.94 116 LEU A CA 1
ATOM 878 C C . LEU A 1 116 ? -4.512 20.219 17.766 1 97.94 116 LEU A C 1
ATOM 880 O O . LEU A 1 116 ? -3.416 20.578 18.203 1 97.94 116 LEU A O 1
ATOM 884 N N . LEU A 1 117 ? -5.461 21 17.469 1 96 117 LEU A N 1
ATOM 885 C CA . LEU A 1 117 ? -5.336 22.438 17.734 1 96 117 LEU A CA 1
ATOM 886 C C . LEU A 1 117 ? -5.035 22.688 19.203 1 96 117 LEU A C 1
ATOM 888 O O . LEU A 1 117 ? -4.113 23.438 19.531 1 96 117 LEU A O 1
ATOM 892 N N . LYS A 1 118 ? -5.758 22.078 20.047 1 95.75 118 LYS A N 1
ATOM 893 C CA . LYS A 1 118 ? -5.539 22.203 21.484 1 95.75 118 LYS A CA 1
ATOM 894 C C . LYS A 1 118 ? -4.148 21.719 21.875 1 95.75 118 LYS A C 1
ATOM 896 O O . LYS A 1 118 ? -3.459 22.359 22.672 1 95.75 118 LYS A O 1
ATOM 901 N N . TYR A 1 119 ? -3.742 20.641 21.312 1 96.94 119 TYR A N 1
ATOM 902 C CA . TYR A 1 119 ? -2.428 20.078 21.594 1 96.94 119 TYR A CA 1
ATOM 903 C C . TYR A 1 119 ? -1.322 21.062 21.234 1 96.94 119 TYR A C 1
ATOM 905 O O . TYR A 1 119 ? -0.4 21.281 22.016 1 96.94 119 TYR A O 1
ATOM 913 N N . LEU A 1 120 ? -1.447 21.641 20.078 1 96.88 120 LEU A N 1
ATOM 914 C CA . LEU A 1 120 ? -0.425 22.562 19.594 1 96.88 120 LEU A CA 1
ATOM 915 C C . LEU A 1 120 ? -0.371 23.812 20.469 1 96.88 120 LEU A C 1
ATOM 917 O O . LEU A 1 120 ? 0.714 24.281 20.797 1 96.88 120 LEU A O 1
ATOM 921 N N . LEU A 1 121 ? -1.46 24.312 20.844 1 95.38 121 LEU A N 1
ATOM 922 C CA . LEU A 1 121 ? -1.531 25.484 21.703 1 95.38 121 LEU A CA 1
ATOM 923 C C . LEU A 1 121 ? -0.929 25.188 23.078 1 95.38 121 LEU A C 1
ATOM 925 O O . LEU A 1 121 ? -0.176 26.016 23.609 1 95.38 121 LEU A O 1
ATOM 929 N N . ASP A 1 122 ? -1.225 23.984 23.562 1 94.88 122 ASP A N 1
ATOM 930 C CA . ASP A 1 122 ? -0.695 23.562 24.859 1 94.88 122 ASP A CA 1
ATOM 931 C C . ASP A 1 122 ? 0.822 23.406 24.812 1 94.88 122 ASP A C 1
ATOM 933 O O . ASP A 1 122 ? 1.49 23.438 25.844 1 94.88 122 ASP A O 1
ATOM 937 N N . HIS A 1 123 ? 1.369 23.359 23.641 1 95.25 123 HIS A N 1
ATOM 938 C CA . HIS A 1 123 ? 2.805 23.141 23.5 1 95.25 123 HIS A CA 1
ATOM 939 C C . HIS A 1 123 ? 3.506 24.375 22.969 1 95.25 123 HIS A C 1
ATOM 941 O O . HIS A 1 123 ? 4.605 24.297 22.422 1 95.25 123 HIS A O 1
ATOM 947 N N . GLY A 1 124 ? 2.775 25.453 22.922 1 94.19 124 GLY A N 1
ATOM 948 C CA . GLY A 1 124 ? 3.471 26.734 22.766 1 94.19 124 GLY A CA 1
ATOM 949 C C . GLY A 1 124 ? 3.225 27.375 21.422 1 94.19 124 GLY A C 1
ATOM 950 O O . GLY A 1 124 ? 3.844 28.391 21.094 1 94.19 124 GLY A O 1
ATOM 951 N N . ALA A 1 125 ? 2.352 26.812 20.656 1 95.12 125 ALA A N 1
ATOM 952 C CA . ALA A 1 125 ? 2.023 27.484 19.406 1 95.12 125 ALA A CA 1
ATOM 953 C C . ALA A 1 125 ? 1.422 28.859 19.656 1 95.12 125 ALA A C 1
ATOM 955 O O . ALA A 1 125 ? 0.626 29.047 20.578 1 95.12 125 ALA A O 1
ATOM 956 N N . ASP A 1 126 ? 1.815 29.859 18.844 1 94.19 126 ASP A N 1
ATOM 957 C CA . ASP A 1 126 ? 1.286 31.219 18.938 1 94.19 126 ASP A CA 1
ATOM 958 C C . ASP A 1 126 ? -0.041 31.359 18.203 1 94.19 126 ASP A C 1
ATOM 960 O O . ASP A 1 126 ? -0.076 31.297 16.969 1 94.19 126 ASP A O 1
ATOM 964 N N . PRO A 1 127 ? -1.115 31.531 18.906 1 93.5 127 PRO A N 1
ATOM 965 C CA . PRO A 1 127 ? -2.42 31.609 18.25 1 93.5 127 PRO A CA 1
ATOM 966 C C . PRO A 1 127 ? -2.557 32.844 17.375 1 93.5 127 PRO A C 1
ATOM 968 O O . PRO A 1 127 ? -3.5 32.969 16.578 1 93.5 127 PRO A O 1
ATOM 971 N N . ASN A 1 128 ? -1.653 33.812 17.484 1 94.94 128 ASN A N 1
ATOM 972 C CA . ASN A 1 128 ? -1.75 35.062 16.75 1 94.94 128 ASN A CA 1
ATOM 973 C C . ASN A 1 128 ? -0.766 35.094 15.578 1 94.94 128 ASN A C 1
ATOM 975 O O . ASN A 1 128 ? -0.587 36.125 14.945 1 94.94 128 ASN A O 1
ATOM 979 N N . ASP A 1 129 ? -0.151 33.938 15.352 1 92.44 129 ASP A N 1
ATOM 980 C CA . ASP A 1 129 ? 0.759 33.875 14.211 1 92.44 129 ASP A CA 1
ATOM 981 C C . ASP A 1 129 ? 0.023 34.125 12.898 1 92.44 129 ASP A C 1
ATOM 983 O O . ASP A 1 129 ? -1.132 33.75 12.734 1 92.44 129 ASP A O 1
ATOM 987 N N . LYS A 1 130 ? 0.773 34.875 11.969 1 92.44 130 LYS A N 1
ATOM 988 C CA . LYS A 1 130 ? 0.133 35.344 10.742 1 92.44 130 LYS A CA 1
ATOM 989 C C . LYS A 1 130 ? 0.724 34.656 9.508 1 92.44 130 LYS A C 1
ATOM 991 O O . LYS A 1 130 ? 1.917 34.375 9.477 1 92.44 130 LYS A O 1
ATOM 996 N N . ASP A 1 131 ? -0.164 34.438 8.523 1 91.94 131 ASP A N 1
ATOM 997 C CA . ASP A 1 131 ? 0.337 33.969 7.223 1 91.94 131 ASP A CA 1
ATOM 998 C C . ASP A 1 131 ? 0.863 35.156 6.406 1 91.94 131 ASP A C 1
ATOM 1000 O O . ASP A 1 131 ? 1.078 36.25 6.945 1 91.94 131 ASP A O 1
ATOM 1004 N N . SER A 1 132 ? 1.126 34.906 5.125 1 91.44 132 SER A N 1
ATOM 1005 C CA . SER A 1 132 ? 1.763 35.906 4.285 1 91.44 132 SER A CA 1
ATOM 1006 C C . SER A 1 132 ? 0.815 37.062 4.004 1 91.44 132 SER A C 1
ATOM 1008 O O . SER A 1 132 ? 1.252 38.156 3.605 1 91.44 132 SER A O 1
ATOM 1010 N N . LEU A 1 133 ? -0.397 36.875 4.266 1 92.44 133 LEU A N 1
ATOM 1011 C CA . LEU A 1 133 ? -1.391 37.906 4.023 1 92.44 133 LEU A CA 1
ATOM 1012 C C . LEU A 1 133 ? -1.812 38.562 5.328 1 92.44 133 LEU A C 1
ATOM 1014 O O . LEU A 1 133 ? -2.787 39.344 5.359 1 92.44 133 LEU A O 1
ATOM 1018 N N . GLY A 1 134 ? -1.185 38.156 6.355 1 93.94 134 GLY A N 1
ATOM 1019 C CA . GLY A 1 134 ? -1.47 38.75 7.648 1 93.94 134 GLY A CA 1
ATOM 1020 C C . GLY A 1 134 ? -2.672 38.156 8.336 1 93.94 134 GLY A C 1
ATOM 1021 O O . GLY A 1 134 ? -3.256 38.75 9.242 1 93.94 134 GLY A O 1
ATOM 1022 N N . ARG A 1 135 ? -3.008 36.969 7.891 1 94.5 135 ARG A N 1
ATOM 1023 C CA . ARG A 1 135 ? -4.172 36.312 8.469 1 94.5 135 ARG A CA 1
ATOM 1024 C C . ARG A 1 135 ? -3.756 35.344 9.555 1 94.5 135 ARG A C 1
ATOM 1026 O O . ARG A 1 135 ? -2.752 34.625 9.414 1 94.5 135 ARG A O 1
ATOM 1033 N N . THR A 1 136 ? -4.488 35.406 10.625 1 94.5 136 THR A N 1
ATOM 1034 C CA . THR A 1 136 ? -4.316 34.438 11.711 1 94.5 136 THR A CA 1
ATOM 1035 C C . THR A 1 136 ? -5.336 33.312 11.586 1 94.5 136 THR A C 1
ATOM 1037 O O . THR A 1 136 ? -6.141 33.281 10.656 1 94.5 136 THR A O 1
ATOM 1040 N N . MET A 1 137 ? -5.238 32.312 12.516 1 93.25 137 MET A N 1
ATOM 1041 C CA . MET A 1 137 ? -6.164 31.203 12.492 1 93.25 137 MET A CA 1
ATOM 1042 C C . MET A 1 137 ? -7.602 31.672 12.672 1 93.25 137 MET A C 1
ATOM 1044 O O . MET A 1 137 ? -8.531 31.078 12.117 1 93.25 137 MET A O 1
ATOM 1048 N N . ILE A 1 138 ? -7.867 32.844 13.359 1 95.81 138 ILE A N 1
ATOM 1049 C CA . ILE A 1 138 ? -9.234 33.281 13.578 1 95.81 138 ILE A CA 1
ATOM 1050 C C . ILE A 1 138 ? -9.797 33.844 12.281 1 95.81 138 ILE A C 1
ATOM 1052 O O . ILE A 1 138 ? -10.992 33.719 12 1 95.81 138 ILE A O 1
ATOM 1056 N N . HIS A 1 139 ? -8.914 34.531 11.5 1 96.25 139 HIS A N 1
ATOM 1057 C CA . HIS A 1 139 ? -9.359 34.969 10.18 1 96.25 139 HIS A CA 1
ATOM 1058 C C . HIS A 1 139 ? -9.844 33.812 9.336 1 96.25 139 HIS A C 1
ATOM 1060 O O . HIS A 1 139 ? -10.938 33.844 8.781 1 96.25 139 HIS A O 1
ATOM 1066 N N . HIS A 1 140 ? -9.039 32.781 9.312 1 94.69 140 HIS A N 1
ATOM 1067 C CA . HIS A 1 140 ? -9.344 31.609 8.508 1 94.69 140 HIS A CA 1
ATOM 1068 C C . HIS A 1 140 ? -10.602 30.906 9.008 1 94.69 140 HIS A C 1
ATOM 1070 O O . HIS A 1 140 ? -11.477 30.531 8.219 1 94.69 140 HIS A O 1
ATOM 1076 N N . ALA A 1 141 ? -10.656 30.688 10.258 1 96 141 ALA A N 1
ATOM 1077 C CA . ALA A 1 141 ? -11.812 30.031 10.852 1 96 141 ALA A CA 1
ATOM 1078 C C . ALA A 1 141 ? -13.102 30.797 10.539 1 96 141 ALA A C 1
ATOM 1080 O O . ALA A 1 141 ? -14.125 30.188 10.219 1 96 141 ALA A O 1
ATOM 1081 N N . ALA A 1 142 ? -13.047 32.094 10.602 1 96.25 142 ALA A N 1
ATOM 1082 C CA . ALA A 1 142 ? -14.203 32.938 10.305 1 96.25 142 ALA A CA 1
ATOM 1083 C C . ALA A 1 142 ? -14.57 32.844 8.828 1 96.25 142 ALA A C 1
ATOM 1085 O O . ALA A 1 142 ? -15.75 32.75 8.477 1 96.25 142 ALA A O 1
ATOM 1086 N N . MET A 1 143 ? -13.539 32.938 8.031 1 95.38 143 MET A N 1
ATOM 1087 C CA . MET A 1 143 ? -13.742 32.875 6.586 1 95.38 143 MET A CA 1
ATOM 1088 C C . MET A 1 143 ? -14.422 31.562 6.18 1 95.38 143 MET A C 1
ATOM 1090 O O . MET A 1 143 ? -15.227 31.547 5.246 1 95.38 143 MET A O 1
ATOM 1094 N N . MET A 1 144 ? -14.117 30.547 6.879 1 95.12 144 MET A N 1
ATOM 1095 C CA . MET A 1 144 ? -14.562 29.203 6.484 1 95.12 144 MET A CA 1
ATOM 1096 C C . MET A 1 144 ? -15.75 28.766 7.332 1 95.12 144 MET A C 1
ATOM 1098 O O . MET A 1 144 ? -16.188 27.609 7.227 1 95.12 144 MET A O 1
ATOM 1102 N N . ASP A 1 145 ? -16.188 29.547 8.195 1 96.44 145 ASP A N 1
ATOM 1103 C CA . ASP A 1 145 ? -17.328 29.281 9.07 1 96.44 145 ASP A CA 1
ATOM 1104 C C . ASP A 1 145 ? -17.031 28.141 10.031 1 96.44 145 ASP A C 1
ATOM 1106 O O . ASP A 1 145 ? -17.875 27.281 10.266 1 96.44 145 ASP A O 1
ATOM 1110 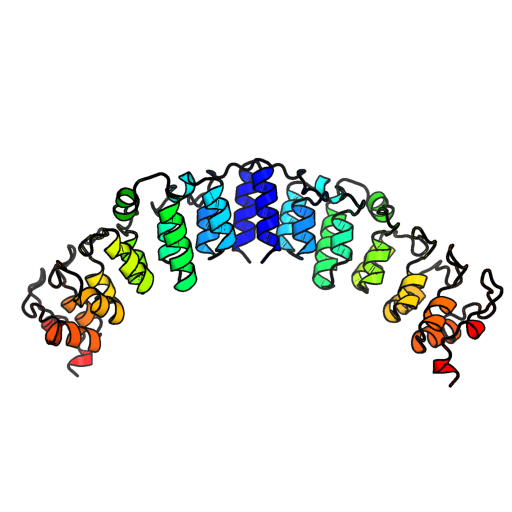N N . HIS A 1 146 ? -15.852 28.109 10.453 1 96.31 146 HIS A N 1
ATOM 1111 C CA . HIS A 1 146 ? -15.445 27.094 11.43 1 96.31 146 HIS A CA 1
ATOM 1112 C C . HIS A 1 146 ? -15.711 27.578 12.852 1 96.31 146 HIS A C 1
ATOM 1114 O O . HIS A 1 146 ? -14.766 27.781 13.625 1 96.31 146 HIS A O 1
ATOM 1120 N N . LEU A 1 147 ? -16.922 27.594 13.211 1 96.81 147 LEU A N 1
ATOM 1121 C CA . LEU A 1 147 ? -17.359 28.156 14.484 1 96.81 147 LEU A CA 1
ATOM 1122 C C . LEU A 1 147 ? -16.781 27.359 15.648 1 96.81 147 LEU A C 1
ATOM 1124 O O . LEU A 1 147 ? -16.453 27.922 16.703 1 96.81 147 LEU A O 1
ATOM 1128 N N . LYS A 1 148 ? -16.625 26.062 15.508 1 95.88 148 LYS A N 1
ATOM 1129 C CA . LYS A 1 148 ? -16.094 25.219 16.562 1 95.88 148 LYS A CA 1
ATOM 1130 C C . LYS A 1 148 ? -14.664 25.609 16.906 1 95.88 148 LYS A C 1
ATOM 1132 O O . LYS A 1 148 ? -14.258 25.547 18.078 1 95.88 148 LYS A O 1
ATOM 1137 N N . VAL A 1 149 ? -13.961 25.969 15.906 1 96.38 149 VAL A N 1
ATOM 1138 C CA . VAL A 1 149 ? -12.586 26.406 16.109 1 96.38 149 VAL A CA 1
ATOM 1139 C C . VAL A 1 149 ? -12.578 27.719 16.906 1 96.38 149 VAL A C 1
ATOM 1141 O O . VAL A 1 149 ? -11.805 27.875 17.859 1 96.38 149 VAL A O 1
ATOM 1144 N N . LEU A 1 150 ? -13.43 28.625 16.531 1 97.06 150 LEU A N 1
ATOM 1145 C CA . LEU A 1 150 ? -13.523 29.906 17.219 1 97.06 150 LEU A CA 1
ATOM 1146 C C . LEU A 1 150 ? -13.938 29.719 18.672 1 97.06 150 LEU A C 1
ATOM 1148 O O . LEU A 1 150 ? -13.391 30.375 19.562 1 97.06 150 LEU A O 1
ATOM 1152 N N . ARG A 1 151 ? -14.812 28.844 18.875 1 96.75 151 ARG A N 1
ATOM 1153 C CA . ARG A 1 151 ? -15.266 28.578 20.234 1 96.75 151 ARG A CA 1
ATOM 1154 C C . ARG A 1 151 ? -14.148 28 21.078 1 96.75 151 ARG A C 1
ATOM 1156 O O . ARG A 1 151 ? -14.008 28.344 22.266 1 96.75 151 ARG A O 1
ATOM 1163 N N . LEU A 1 152 ? -13.391 27.156 20.5 1 94.75 152 LEU A N 1
ATOM 1164 C CA . LEU A 1 152 ? -12.258 26.578 21.219 1 94.75 152 LEU A CA 1
ATOM 1165 C C . LEU A 1 152 ? -11.281 27.672 21.656 1 94.75 152 LEU A C 1
ATOM 1167 O O . LEU A 1 152 ? -10.688 27.594 22.734 1 94.75 152 LEU A O 1
ATOM 1171 N N . LEU A 1 153 ? -11.172 28.703 20.875 1 95.06 153 LEU A N 1
ATOM 1172 C CA . LEU A 1 153 ? -10.172 29.75 21.094 1 95.06 153 LEU A CA 1
ATOM 1173 C C . LEU A 1 153 ? -10.648 30.734 22.156 1 95.06 153 LEU A C 1
ATOM 1175 O O . LEU A 1 153 ? -9.852 31.5 22.688 1 95.06 153 LEU A O 1
ATOM 1179 N N . GLU A 1 154 ? -11.898 30.703 22.422 1 93.62 154 GLU A N 1
ATOM 1180 C CA . GLU A 1 154 ? -12.469 31.625 23.391 1 93.62 154 GLU A CA 1
ATOM 1181 C C . GLU A 1 154 ? -11.773 31.5 24.75 1 93.62 154 GLU A C 1
ATOM 1183 O O . GLU A 1 154 ? -11.586 32.5 25.453 1 93.62 154 GLU A O 1
ATOM 1188 N N . SER A 1 155 ? -11.312 30.328 25.047 1 88.06 155 SER A N 1
ATOM 1189 C CA . SER A 1 155 ? -10.703 30.062 26.344 1 88.06 155 SER A CA 1
ATOM 1190 C C . SER A 1 155 ? -9.188 30.266 26.297 1 88.06 155 SER A C 1
ATOM 1192 O O . SER A 1 155 ? -8.508 30.172 27.312 1 88.06 155 SER A O 1
ATOM 1194 N N . THR A 1 156 ? -8.719 30.562 25.156 1 90.56 156 THR A N 1
ATOM 1195 C CA . THR A 1 156 ? -7.281 30.766 25 1 90.56 156 THR A CA 1
ATOM 1196 C C . THR A 1 156 ? -6.895 32.219 25.312 1 90.56 156 THR A C 1
ATOM 1198 O O . THR A 1 156 ? -7.484 33.156 24.766 1 90.56 156 THR A O 1
ATOM 1201 N N . ASP A 1 157 ? -5.867 32.375 26.109 1 87.56 157 ASP A N 1
ATOM 1202 C CA . ASP A 1 157 ? -5.434 33.719 26.516 1 87.56 157 ASP A CA 1
ATOM 1203 C C . ASP A 1 157 ? -4.633 34.406 25.406 1 87.56 157 ASP A C 1
ATOM 1205 O O . ASP A 1 157 ? -3.846 33.75 24.719 1 87.56 157 ASP A O 1
ATOM 1209 N N . GLY A 1 158 ? -4.961 35.656 25.281 1 89.94 158 GLY A N 1
ATOM 1210 C CA . GLY A 1 158 ? -4.078 36.469 24.469 1 89.94 158 GLY A CA 1
ATOM 1211 C C . GLY A 1 158 ? -4.477 36.5 23 1 89.94 158 GLY A C 1
ATOM 1212 O O . GLY A 1 158 ? -3.766 37.062 22.172 1 89.94 158 GLY A O 1
ATOM 1213 N N . ILE A 1 159 ? -5.625 35.969 22.719 1 94.81 159 ILE A N 1
ATOM 1214 C CA . ILE A 1 159 ? -6.082 36 21.344 1 94.81 159 ILE A CA 1
ATOM 1215 C C . ILE A 1 159 ? -6.422 37.406 20.922 1 94.81 159 ILE A C 1
ATOM 1217 O O . ILE A 1 159 ? -7.113 38.125 21.656 1 94.81 159 ILE A O 1
ATOM 1221 N N . GLN A 1 160 ? -5.961 37.781 19.734 1 96.56 160 GLN A N 1
ATOM 1222 C CA . GLN A 1 160 ? -6.277 39.094 19.172 1 96.56 160 GLN A CA 1
ATOM 1223 C C . GLN A 1 160 ? -7.445 39.031 18.203 1 96.56 160 GLN A C 1
ATOM 1225 O O . GLN A 1 160 ? -7.25 39.062 16.984 1 96.56 160 GLN A O 1
ATOM 1230 N N . TRP A 1 161 ? -8.609 39.062 18.672 1 97.25 161 TRP A N 1
ATOM 1231 C CA . TRP A 1 161 ? -9.844 38.812 17.953 1 97.25 161 TRP A CA 1
ATOM 1232 C C . TRP A 1 161 ? -10.07 39.844 16.875 1 97.25 161 TRP A C 1
ATOM 1234 O O . TRP A 1 161 ? -10.695 39.594 15.844 1 97.25 161 TRP A O 1
ATOM 1244 N N . ASP A 1 162 ? -9.562 41.094 17.078 1 97.25 162 ASP A N 1
ATOM 1245 C CA . ASP A 1 162 ? -9.867 42.219 16.172 1 97.25 162 ASP A CA 1
ATOM 1246 C C . ASP A 1 162 ? -8.688 42.5 15.25 1 97.25 162 ASP A C 1
ATOM 1248 O O . ASP A 1 162 ? -8.648 43.531 14.594 1 97.25 162 ASP A O 1
ATOM 1252 N N . ALA A 1 163 ? -7.719 41.594 15.273 1 96.56 163 ALA A N 1
ATOM 1253 C CA . ALA A 1 163 ? -6.547 41.812 14.43 1 96.56 163 ALA A CA 1
ATOM 1254 C C . ALA A 1 163 ? -6.934 41.906 12.961 1 96.56 163 ALA A C 1
ATOM 1256 O O . ALA A 1 163 ? -7.652 41.062 12.445 1 96.56 163 ALA A O 1
ATOM 1257 N N . PRO A 1 164 ? -6.488 42.969 12.242 1 96.75 164 PRO A N 1
ATOM 1258 C CA . PRO A 1 164 ? -6.758 43.062 10.805 1 96.75 164 PRO A CA 1
ATOM 1259 C C . PRO A 1 164 ? -5.734 42.312 9.961 1 96.75 164 PRO A C 1
ATOM 1261 O O . PRO A 1 164 ? -4.586 42.156 10.375 1 96.75 164 PRO A O 1
ATOM 1264 N N . ASP A 1 165 ? -6.184 41.812 8.852 1 95.69 165 ASP A N 1
ATOM 1265 C CA . ASP A 1 165 ? -5.211 41.219 7.922 1 95.69 165 ASP A CA 1
ATOM 1266 C C . ASP A 1 165 ? -4.418 42.344 7.223 1 95.69 165 ASP A C 1
ATOM 1268 O O . ASP A 1 165 ? -4.656 43.531 7.449 1 95.69 165 ASP A O 1
ATOM 1272 N N . ALA A 1 166 ? -3.42 41.938 6.457 1 93.81 166 ALA A N 1
ATOM 1273 C CA . ALA A 1 166 ? -2.508 42.906 5.867 1 93.81 166 ALA A CA 1
ATOM 1274 C C . ALA A 1 166 ? -2.977 43.312 4.477 1 93.81 166 ALA A C 1
ATOM 1276 O O . ALA A 1 166 ? -2.451 44.281 3.898 1 93.81 166 ALA A O 1
ATOM 1277 N N . TRP A 1 167 ? -3.922 42.625 3.982 1 92.06 167 TRP A N 1
ATOM 1278 C CA . TRP A 1 167 ? -4.348 42.875 2.611 1 92.06 167 TRP A CA 1
ATOM 1279 C C . TRP A 1 167 ? -5.363 44.031 2.566 1 92.06 167 TRP A C 1
ATOM 1281 O O . TRP A 1 167 ? -5.043 45.125 2.133 1 92.06 167 TRP A O 1
ATOM 1291 N N . ASP A 1 168 ? -6.504 43.875 3.15 1 92.88 168 ASP A N 1
ATOM 1292 C CA . ASP A 1 168 ? -7.586 44.875 3.119 1 92.88 168 ASP A CA 1
ATOM 1293 C C . ASP A 1 168 ? -7.855 45.438 4.512 1 92.88 168 ASP A C 1
ATOM 1295 O O . ASP A 1 168 ? -8.742 46.281 4.684 1 92.88 168 ASP A O 1
ATOM 1299 N N . SER A 1 169 ? -7.086 44.969 5.48 1 97.25 169 SER A N 1
ATOM 1300 C CA . SER A 1 169 ? -7.332 45.312 6.875 1 97.25 169 SER A CA 1
ATOM 1301 C C . SER A 1 169 ? -8.648 44.719 7.371 1 97.25 169 SER A C 1
ATOM 1303 O O . SER A 1 169 ? -9.391 45.344 8.109 1 97.25 169 SER A O 1
ATOM 1305 N N . TRP A 1 170 ? -8.898 43.531 6.918 1 97.12 170 TRP A N 1
ATOM 1306 C CA . TRP A 1 170 ? -10.125 42.844 7.336 1 97.12 170 TRP A CA 1
ATOM 1307 C C . TRP A 1 170 ? -9.914 42.094 8.633 1 97.12 170 TRP A C 1
ATOM 1309 O O . TRP A 1 170 ? -8.883 41.438 8.812 1 97.12 170 TRP A O 1
ATOM 1319 N N . THR A 1 171 ? -10.859 42.281 9.453 1 97.5 171 THR A N 1
ATOM 1320 C CA . THR A 1 171 ? -10.898 41.469 10.664 1 97.5 171 THR A CA 1
ATOM 1321 C C . THR A 1 171 ? -11.656 40.156 10.414 1 97.5 171 THR A C 1
ATOM 1323 O O . THR A 1 171 ? -12.219 39.969 9.336 1 97.5 171 THR A O 1
ATOM 1326 N N . ALA A 1 172 ? -11.594 39.25 11.438 1 97.19 172 ALA A N 1
ATOM 1327 C CA . ALA A 1 172 ? -12.359 38.031 11.359 1 97.19 172 ALA A CA 1
ATOM 1328 C C . ALA A 1 172 ? -13.836 38.312 11.133 1 97.19 172 ALA A C 1
ATOM 1330 O O . ALA A 1 172 ? -14.492 37.625 10.328 1 97.19 172 ALA A O 1
ATOM 1331 N N . LEU A 1 173 ? -14.375 39.344 11.734 1 97.38 173 LEU A N 1
ATOM 1332 C CA . LEU A 1 173 ? -15.773 39.719 11.586 1 97.38 173 LEU A CA 1
ATOM 1333 C C . LEU A 1 173 ? -16.094 40.094 10.141 1 97.38 173 LEU A C 1
ATOM 1335 O O . LEU A 1 173 ? -17.109 39.656 9.594 1 97.38 173 LEU A O 1
ATOM 1339 N N . MET A 1 174 ? -15.203 40.844 9.609 1 96.94 174 MET A N 1
ATOM 1340 C CA . MET A 1 174 ? -15.422 41.281 8.242 1 96.94 174 MET A CA 1
ATOM 1341 C C . MET A 1 174 ? -15.43 40.125 7.27 1 96.94 174 MET A C 1
ATOM 1343 O O . MET A 1 174 ? -16.266 40.062 6.371 1 96.94 174 MET A O 1
ATOM 1347 N N . HIS A 1 175 ? -14.523 39.219 7.453 1 96.38 175 HIS A N 1
ATOM 1348 C CA . HIS A 1 175 ? -14.445 38.031 6.582 1 96.38 175 HIS A CA 1
ATOM 1349 C C . HIS A 1 175 ? -15.727 37.219 6.645 1 96.38 175 HIS A C 1
ATOM 1351 O O . HIS A 1 175 ? -16.266 36.844 5.605 1 96.38 175 HIS A O 1
ATOM 1357 N N . CYS A 1 176 ? -16.156 36.844 7.832 1 96.5 176 CYS A N 1
ATOM 1358 C CA . CYS A 1 176 ? -17.359 36 7.934 1 96.5 176 CYS A CA 1
ATOM 1359 C C . CYS A 1 176 ? -18.594 36.781 7.477 1 96.5 176 CYS A C 1
ATOM 1361 O O . CYS A 1 176 ? -19.531 36.188 6.926 1 96.5 176 CYS A O 1
ATOM 1363 N N . SER A 1 177 ? -18.641 38.094 7.617 1 95.81 177 SER A N 1
ATOM 1364 C CA . SER A 1 177 ? -19.734 38.906 7.113 1 95.81 177 SER A CA 1
ATOM 1365 C C . SER A 1 177 ? -19.812 38.875 5.59 1 95.81 177 SER A C 1
ATOM 1367 O O . SER A 1 177 ? -20.875 38.688 5.016 1 95.81 177 SER A O 1
ATOM 1369 N N . ARG A 1 178 ? -18.672 39.062 5.055 1 95 178 ARG A N 1
ATOM 1370 C CA . ARG A 1 178 ? -18.609 39.031 3.6 1 95 178 ARG A CA 1
ATOM 1371 C C . ARG A 1 178 ? -19.094 37.688 3.049 1 95 178 ARG A C 1
ATOM 1373 O O . ARG A 1 178 ? -19.703 37.656 1.986 1 95 178 ARG A O 1
ATOM 1380 N N . GLN A 1 179 ? -18.766 36.656 3.777 1 95.31 179 GLN A N 1
ATOM 1381 C CA . GLN A 1 179 ? -19.109 35.312 3.33 1 95.31 179 GLN A CA 1
ATOM 1382 C C . GLN A 1 179 ? -20.531 34.969 3.713 1 95.31 179 GLN A C 1
ATOM 1384 O O . GLN A 1 179 ? -21.062 33.938 3.279 1 95.31 179 GLN A O 1
ATOM 1389 N N . GLY A 1 180 ? -21.156 35.719 4.578 1 93.94 180 GLY A N 1
ATOM 1390 C CA . GLY A 1 180 ? -22.531 35.469 4.988 1 93.94 180 GLY A CA 1
ATOM 1391 C C . GLY A 1 180 ? -22.672 34.406 6.066 1 93.94 180 GLY A C 1
ATOM 1392 O O . GLY A 1 180 ? -23.688 33.75 6.152 1 93.94 180 GLY A O 1
ATOM 1393 N N . HIS A 1 181 ? -21.688 34.188 6.777 1 95.56 181 HIS A N 1
ATOM 1394 C CA . HIS A 1 181 ? -21.734 33.219 7.867 1 95.56 181 HIS A CA 1
ATOM 1395 C C . HIS A 1 181 ? -22.391 33.812 9.109 1 95.56 181 HIS A C 1
ATOM 1397 O O . HIS A 1 181 ? -21.719 34.25 10.039 1 95.56 181 HIS A O 1
ATOM 1403 N N . ILE A 1 182 ? -23.625 33.75 9.141 1 94.75 182 ILE A N 1
ATOM 1404 C CA . ILE A 1 182 ? -24.453 34.469 10.094 1 94.75 182 ILE A CA 1
ATOM 1405 C C . ILE A 1 182 ? -24.156 34 11.516 1 94.75 182 ILE A C 1
ATOM 1407 O O . ILE A 1 182 ? -24.062 34.781 12.445 1 94.75 182 ILE A O 1
ATOM 1411 N N . ASN A 1 183 ? -24.078 32.719 11.695 1 96.38 183 ASN A N 1
ATOM 1412 C CA . ASN A 1 183 ? -23.812 32.188 13.031 1 96.38 183 ASN A CA 1
ATOM 1413 C C . ASN A 1 183 ? -22.469 32.656 13.57 1 96.38 183 ASN A C 1
ATOM 1415 O O . ASN A 1 183 ? -22.344 32.969 14.75 1 96.38 183 ASN A O 1
ATOM 1419 N N . THR A 1 184 ? -21.531 32.656 12.703 1 97.38 184 THR A N 1
ATOM 1420 C CA . THR A 1 184 ? -20.203 33.125 13.094 1 97.38 184 THR A CA 1
ATOM 1421 C C . THR A 1 184 ? -20.219 34.625 13.383 1 97.38 184 THR A C 1
ATOM 1423 O O . THR A 1 184 ? -19.609 35.062 14.352 1 97.38 184 THR A O 1
ATOM 1426 N N . VAL A 1 185 ? -20.922 35.344 12.57 1 96.62 185 VAL A N 1
ATOM 1427 C CA . VAL A 1 185 ? -21.062 36.781 12.781 1 96.62 185 VAL A CA 1
ATOM 1428 C C . VAL A 1 185 ? -21.688 37.062 14.148 1 96.62 185 VAL A C 1
ATOM 1430 O O . VAL A 1 185 ? -21.172 37.812 14.945 1 96.62 185 VAL A O 1
ATOM 1433 N N . LYS A 1 186 ? -22.75 36.344 14.391 1 96.88 186 LYS A N 1
ATOM 1434 C CA . LYS A 1 186 ? -23.453 36.5 15.664 1 96.88 186 LYS A CA 1
ATOM 1435 C C . LYS A 1 186 ? -22.547 36.125 16.828 1 96.88 186 LYS A C 1
ATOM 1437 O O . LYS A 1 186 ? -22.531 36.844 17.844 1 96.88 186 LYS A O 1
ATOM 1442 N N . TYR A 1 187 ? -21.844 35.125 16.688 1 97.38 187 TYR A N 1
ATOM 1443 C CA . TYR A 1 187 ? -20.953 34.688 17.734 1 97.38 187 TYR A CA 1
ATOM 1444 C C . TYR A 1 187 ? -19.891 35.719 18.031 1 97.38 187 TYR A C 1
ATOM 1446 O O . TYR A 1 187 ? -19.641 36.062 19.188 1 97.38 187 TYR A O 1
ATOM 1454 N N . LEU A 1 188 ? -19.25 36.281 17.031 1 97.94 188 LEU A N 1
ATOM 1455 C CA . LEU A 1 188 ? -18.172 37.281 17.188 1 97.94 188 LEU A CA 1
ATOM 1456 C C . LEU A 1 188 ? -18.703 38.562 17.828 1 97.94 188 LEU A C 1
ATOM 1458 O O . LEU A 1 188 ? -18.047 39.156 18.688 1 97.94 188 LEU A O 1
ATOM 1462 N N . ILE A 1 189 ? -19.906 38.906 17.453 1 97.38 189 ILE A N 1
ATOM 1463 C CA . ILE A 1 189 ? -20.469 40.156 17.938 1 97.38 189 ILE A CA 1
ATOM 1464 C C . ILE A 1 189 ? -21.016 40 19.344 1 97.38 189 ILE A C 1
ATOM 1466 O O . ILE A 1 189 ? -20.719 40.781 20.25 1 97.38 189 ILE A O 1
ATOM 1470 N N . GLU A 1 190 ? -21.719 38.938 19.578 1 97.44 190 GLU A N 1
ATOM 1471 C CA . GLU A 1 190 ? -22.5 38.812 20.812 1 97.44 190 GLU A CA 1
ATOM 1472 C C . GLU A 1 190 ? -21.672 38.156 21.906 1 97.44 190 GLU A C 1
ATOM 1474 O O . GLU A 1 190 ? -21.781 38.5 23.078 1 97.44 190 GLU A O 1
ATOM 1479 N N . GLU A 1 191 ? -20.906 37.219 21.609 1 96.62 191 GLU A N 1
ATOM 1480 C CA . GLU A 1 191 ? -20.172 36.469 22.609 1 96.62 191 GLU A CA 1
ATOM 1481 C C . GLU A 1 191 ? -18.75 37 22.797 1 96.62 191 GLU A C 1
ATOM 1483 O O . GLU A 1 191 ? -18.312 37.25 23.922 1 96.62 191 GLU A O 1
ATOM 1488 N N . ILE A 1 192 ? -18.047 37.188 21.797 1 96.94 192 ILE A N 1
ATOM 1489 C CA . ILE A 1 192 ? -16.672 37.625 21.891 1 96.94 192 ILE A CA 1
ATOM 1490 C C . ILE A 1 192 ? -16.609 39.156 22.047 1 96.94 192 ILE A C 1
ATOM 1492 O O . ILE A 1 192 ? -15.641 39.688 22.594 1 96.94 192 ILE A O 1
ATOM 1496 N N . LYS A 1 193 ? -17.656 39.844 21.5 1 97.06 193 LYS A N 1
ATOM 1497 C CA . LYS A 1 193 ? -17.766 41.312 21.578 1 97.06 193 LYS A CA 1
ATOM 1498 C C . LYS A 1 193 ? -16.625 42 20.828 1 97.06 193 LYS A C 1
ATOM 1500 O O . LYS A 1 193 ? -15.961 42.875 21.375 1 97.06 193 LYS A O 1
ATOM 1505 N N . VAL A 1 194 ? -16.469 41.625 19.625 1 97.69 194 VAL A N 1
ATOM 1506 C CA . VAL A 1 194 ? -15.438 42.219 18.766 1 97.69 194 VAL A CA 1
ATOM 1507 C C . VAL A 1 194 ? -15.82 43.625 18.391 1 97.69 194 VAL A C 1
ATOM 1509 O O . VAL A 1 194 ? -16.969 44.062 18.594 1 97.69 194 VAL A O 1
ATOM 1512 N N . ASN A 1 195 ? -14.883 44.438 17.812 1 97.44 195 ASN A N 1
ATOM 1513 C CA . ASN A 1 195 ? -15.109 45.781 17.344 1 97.44 195 ASN A CA 1
ATOM 1514 C C . ASN A 1 195 ? -15.852 45.812 16.016 1 97.44 195 ASN A C 1
ATOM 1516 O O . ASN A 1 195 ? -15.266 45.562 14.969 1 97.44 195 ASN A O 1
ATOM 1520 N N . VAL A 1 196 ? -17.125 46.188 16.047 1 96.88 196 VAL A N 1
ATOM 1521 C CA . VAL A 1 196 ? -17.969 46.188 14.859 1 96.88 196 VAL A CA 1
ATOM 1522 C C . VAL A 1 196 ? -17.734 47.438 14.047 1 96.88 196 VAL A C 1
ATOM 1524 O O . VAL A 1 196 ? -18.219 47.562 12.914 1 96.88 196 VAL A O 1
ATOM 1527 N N . HIS A 1 197 ? -16.922 48.344 14.586 1 96.38 197 HIS A N 1
ATOM 1528 C CA . HIS A 1 197 ? -16.75 49.625 13.93 1 96.38 197 HIS A CA 1
ATOM 1529 C C . HIS A 1 197 ? -15.406 49.719 13.211 1 96.38 197 HIS A C 1
ATOM 1531 O O . HIS A 1 197 ? -15.078 50.75 12.617 1 96.38 197 HIS A O 1
ATOM 1537 N N . HIS A 1 198 ? -14.641 48.688 13.32 1 96.75 198 HIS A N 1
ATOM 1538 C CA . HIS A 1 198 ? -13.383 48.688 12.578 1 96.75 198 HIS A CA 1
ATOM 1539 C C . HIS A 1 198 ? -13.617 48.938 11.094 1 96.75 198 HIS A C 1
ATOM 1541 O O . HIS A 1 198 ? -14.539 48.375 10.5 1 96.75 198 HIS A O 1
ATOM 1547 N N . LYS A 1 199 ? -12.766 49.812 10.531 1 96.25 199 LYS A N 1
ATOM 1548 C CA . LYS A 1 199 ? -12.867 50.156 9.109 1 96.25 199 LYS A CA 1
ATOM 1549 C C . LYS A 1 199 ? -11.688 49.594 8.328 1 96.25 199 LYS A C 1
ATOM 1551 O O . LYS A 1 199 ? -10.547 49.594 8.805 1 96.25 199 LYS A O 1
ATOM 1556 N N . ASP A 1 200 ? -12.039 49.094 7.148 1 95.94 200 ASP A N 1
ATOM 1557 C CA . ASP A 1 200 ? -10.961 48.594 6.305 1 95.94 200 ASP A CA 1
ATOM 1558 C C . ASP A 1 200 ? -10.266 49.719 5.562 1 95.94 200 ASP A C 1
ATOM 1560 O O . ASP A 1 200 ? -10.43 50.906 5.914 1 95.94 200 ASP A O 1
ATOM 1564 N N . LYS A 1 201 ? -9.422 49.406 4.625 1 96.25 201 LYS A N 1
ATOM 1565 C CA . LYS A 1 201 ? -8.609 50.406 3.918 1 96.25 201 LYS A CA 1
ATOM 1566 C C . LYS A 1 201 ? -9.492 51.312 3.078 1 96.25 201 LYS A C 1
ATOM 1568 O O . LYS A 1 201 ? -9.078 52.438 2.729 1 96.25 201 LYS A O 1
ATOM 1573 N N . GLN A 1 202 ? -10.664 50.906 2.76 1 95.88 202 GLN A N 1
ATOM 1574 C CA . GLN A 1 202 ? -11.586 51.688 1.959 1 95.88 202 GLN A CA 1
ATOM 1575 C C . GLN A 1 202 ? -12.602 52.406 2.844 1 95.88 202 GLN A C 1
ATOM 1577 O O . GLN A 1 202 ? -13.547 53.031 2.342 1 95.88 202 GLN A O 1
ATOM 1582 N N . GLY A 1 203 ? -12.516 52.188 4.094 1 95.56 203 GLY A N 1
ATOM 1583 C CA . GLY A 1 203 ? -13.391 52.844 5.039 1 95.56 203 GLY A CA 1
ATOM 1584 C C . GLY A 1 203 ? -14.672 52.094 5.305 1 95.56 203 GLY A C 1
ATOM 1585 O O . GLY A 1 203 ? -15.617 52.625 5.895 1 95.56 203 GLY A O 1
ATOM 1586 N N . ARG A 1 204 ? -14.672 50.906 4.875 1 94.56 204 ARG A N 1
ATOM 1587 C CA . ARG A 1 204 ? -15.875 50.094 5.043 1 94.56 204 ARG A CA 1
ATOM 1588 C C . ARG A 1 204 ? -15.828 49.281 6.34 1 94.56 204 ARG A C 1
ATOM 1590 O O . ARG A 1 204 ? -14.766 48.781 6.719 1 94.56 204 ARG A O 1
ATOM 1597 N N . THR A 1 205 ? -16.938 49.25 6.969 1 95.56 205 THR A N 1
ATOM 1598 C CA . THR A 1 205 ? -17.094 48.375 8.133 1 95.56 205 THR A CA 1
ATOM 1599 C C . THR A 1 205 ? -17.641 47 7.715 1 95.56 205 THR A C 1
ATOM 1601 O O . THR A 1 205 ? -17.938 46.781 6.543 1 95.56 205 THR A O 1
ATOM 1604 N N . ALA A 1 206 ? -17.734 46.125 8.828 1 95.62 206 ALA A N 1
ATOM 1605 C CA . ALA A 1 206 ? -18.297 44.812 8.562 1 95.62 206 ALA A CA 1
ATOM 1606 C C . ALA A 1 206 ? -19.719 44.906 8.039 1 95.62 206 ALA A C 1
ATOM 1608 O O . ALA A 1 206 ? -20.125 44.156 7.164 1 95.62 206 ALA A O 1
ATOM 1609 N N . LYS A 1 207 ? -20.484 45.812 8.5 1 93 207 LYS A N 1
ATOM 1610 C CA . LYS A 1 207 ? -21.859 46.031 8.07 1 93 207 LYS A CA 1
ATOM 1611 C C . LYS A 1 207 ? -21.922 46.469 6.609 1 93 207 LYS A C 1
ATOM 1613 O O . LYS A 1 207 ? -22.812 46.062 5.871 1 93 207 LYS A O 1
ATOM 1618 N N . ASP A 1 208 ? -20.922 47.25 6.258 1 92.75 208 ASP A N 1
ATOM 1619 C CA . ASP A 1 208 ? -20.875 47.781 4.898 1 92.75 208 ASP A CA 1
ATOM 1620 C C . ASP A 1 208 ? -20.594 46.688 3.889 1 92.75 208 ASP A C 1
ATOM 1622 O O . ASP A 1 208 ? -21.031 46.75 2.738 1 92.75 208 ASP A O 1
ATOM 1626 N N . ILE A 1 209 ? -19.875 45.688 4.203 1 90.69 209 ILE A N 1
ATOM 1627 C CA . ILE A 1 209 ? -19.375 44.688 3.248 1 90.69 209 ILE A CA 1
ATOM 1628 C C . ILE A 1 209 ? -20.266 43.438 3.291 1 90.69 209 ILE A C 1
ATOM 1630 O O . ILE A 1 209 ? -20.062 42.5 2.516 1 90.69 209 ILE A O 1
ATOM 1634 N N . ASP A 1 210 ? -21.125 43.344 4.199 1 85.44 210 ASP A N 1
ATOM 1635 C CA . ASP A 1 210 ? -22.016 42.188 4.383 1 85.44 210 ASP A CA 1
ATOM 1636 C C . ASP A 1 210 ? -22.688 41.781 3.07 1 85.44 210 ASP A C 1
ATOM 1638 O O . ASP A 1 210 ? -22.984 42.625 2.234 1 85.44 210 ASP A O 1
ATOM 1642 N N . ASN A 1 211 ? -22.531 40.531 2.852 1 71.06 211 ASN A N 1
ATOM 1643 C CA . ASN A 1 211 ? -23.203 40 1.67 1 71.06 211 ASN A CA 1
ATOM 1644 C C . ASN A 1 211 ? -24.703 40.281 1.72 1 71.06 211 ASN A C 1
ATOM 1646 O O . ASN A 1 211 ? -25.328 40.156 2.773 1 71.06 211 ASN A O 1
ATOM 1650 N N . ASP A 1 212 ? -25.219 41.25 0.886 1 57.69 212 ASP A N 1
ATOM 1651 C CA . ASP A 1 212 ? -26.594 41.719 0.737 1 57.69 212 ASP A CA 1
ATOM 1652 C C . ASP A 1 212 ? -27.594 40.594 1.037 1 57.69 212 ASP A C 1
ATOM 1654 O O . ASP A 1 212 ? -28.766 40.875 1.286 1 57.69 212 ASP A O 1
ATOM 1658 N N . VAL A 1 213 ? -27.328 39.375 0.782 1 47.41 213 VAL A N 1
ATOM 1659 C CA . VAL A 1 213 ? -28.422 38.438 0.958 1 47.41 213 VAL A CA 1
ATOM 1660 C C . VAL A 1 213 ? -28.938 38.469 2.396 1 47.41 213 VAL A C 1
ATOM 1662 O O . VAL A 1 213 ? -30.078 38.125 2.672 1 47.41 213 VAL A O 1
ATOM 1665 N N . LEU A 1 214 ? -28.125 38.781 3.381 1 46.06 214 LEU A N 1
ATOM 1666 C CA . LEU A 1 214 ? -28.625 38.781 4.75 1 46.06 214 LEU A CA 1
ATOM 1667 C C . LEU A 1 214 ? -29.453 40.031 5.02 1 46.06 214 LEU A C 1
ATOM 1669 O O . LEU A 1 214 ? -30.172 40.094 6.016 1 46.06 214 LEU A O 1
ATOM 1673 N N . HIS A 1 215 ? -29.156 41.188 4.379 1 43.75 215 HIS A N 1
ATOM 1674 C CA . HIS A 1 215 ? -30.031 42.312 4.559 1 43.75 215 HIS A CA 1
ATOM 1675 C C . HIS A 1 215 ? -31.312 42.156 3.734 1 43.75 215 HIS A C 1
ATOM 1677 O O . HIS A 1 215 ? -32.188 43.031 3.762 1 43.75 215 HIS A O 1
ATOM 1683 N N . LEU A 1 216 ? -31.422 41.156 2.826 1 34.91 216 LEU A N 1
ATOM 1684 C CA . LEU A 1 216 ? -32.781 40.906 2.379 1 34.91 216 LEU A CA 1
ATOM 1685 C C . LEU A 1 216 ? -33.531 40.031 3.369 1 34.91 216 LEU A C 1
ATOM 1687 O O . LEU A 1 216 ? -32.938 39.188 4.031 1 34.91 216 LEU A O 1
ATOM 1691 N N . MET B 1 1 ? -4.688 3.557 -3.678 1 49.91 1 MET B N 1
ATOM 1692 C CA . MET B 1 1 ? -3.725 2.541 -4.098 1 49.91 1 MET B CA 1
ATOM 1693 C C . MET B 1 1 ? -2.477 3.188 -4.684 1 49.91 1 MET B C 1
ATOM 1695 O O . MET B 1 1 ? -1.371 2.664 -4.531 1 49.91 1 MET B O 1
ATOM 1699 N N . LYS B 1 2 ? -2.693 4.547 -5.188 1 60.19 2 LYS B N 1
ATOM 1700 C CA . LYS B 1 2 ? -1.716 5.355 -5.91 1 60.19 2 LYS B CA 1
ATOM 1701 C C . LYS B 1 2 ? -0.61 5.844 -4.98 1 60.19 2 LYS B C 1
ATOM 1703 O O . LYS B 1 2 ? 0.562 5.879 -5.363 1 60.19 2 LYS B O 1
ATOM 1708 N N . GLY B 1 3 ? -0.828 5.59 -3.721 1 82.06 3 GLY B N 1
ATOM 1709 C CA . GLY B 1 3 ? 0.141 6.195 -2.82 1 82.06 3 GLY B CA 1
ATOM 1710 C C . GLY B 1 3 ? 1.305 5.281 -2.492 1 82.06 3 GLY B C 1
ATOM 1711 O O . GLY B 1 3 ? 2.457 5.719 -2.467 1 82.06 3 GLY B O 1
ATOM 1712 N N . TYR B 1 4 ? 1.022 4.008 -2.453 1 88.62 4 TYR B N 1
ATOM 1713 C CA . TYR B 1 4 ? 2.076 3.078 -2.062 1 88.62 4 TYR B CA 1
ATOM 1714 C C . TYR B 1 4 ? 3.055 2.85 -3.209 1 88.62 4 TYR B C 1
ATOM 1716 O O . TYR B 1 4 ? 4.262 2.734 -2.988 1 88.62 4 TYR B O 1
ATOM 1724 N N . LEU B 1 5 ? 2.516 2.83 -4.383 1 93.12 5 LEU B N 1
ATOM 1725 C CA . LEU B 1 5 ? 3.393 2.666 -5.535 1 93.12 5 LEU B CA 1
ATOM 1726 C C . LEU B 1 5 ? 4.398 3.811 -5.621 1 93.12 5 LEU B C 1
ATOM 1728 O O . LEU B 1 5 ? 5.582 3.582 -5.871 1 93.12 5 LEU B O 1
ATOM 1732 N N . ASP B 1 6 ? 3.951 5.016 -5.391 1 93.81 6 ASP B N 1
ATOM 1733 C CA . ASP B 1 6 ? 4.828 6.18 -5.426 1 93.81 6 ASP B CA 1
ATOM 1734 C C . ASP B 1 6 ? 5.934 6.066 -4.379 1 93.81 6 ASP B C 1
ATOM 1736 O O . ASP B 1 6 ? 7.086 6.418 -4.645 1 93.81 6 ASP B O 1
ATOM 1740 N N . ILE B 1 7 ? 5.574 5.578 -3.277 1 95.88 7 ILE B N 1
ATOM 1741 C CA . ILE B 1 7 ? 6.535 5.434 -2.189 1 95.88 7 ILE B CA 1
ATOM 1742 C C . ILE B 1 7 ? 7.586 4.391 -2.564 1 95.88 7 ILE B C 1
ATOM 1744 O O . ILE B 1 7 ? 8.781 4.613 -2.377 1 95.88 7 ILE B O 1
ATOM 1748 N N . VAL B 1 8 ? 7.152 3.299 -3.109 1 96.06 8 VAL B N 1
ATOM 1749 C CA . VAL B 1 8 ? 8.07 2.244 -3.52 1 96.06 8 VAL B CA 1
ATOM 1750 C C . VAL B 1 8 ? 8.977 2.754 -4.637 1 96.06 8 VAL B C 1
ATOM 1752 O O . VAL B 1 8 ? 10.188 2.496 -4.633 1 96.06 8 VAL B O 1
ATOM 1755 N N . MET B 1 9 ? 8.438 3.508 -5.531 1 95.94 9 MET B N 1
ATOM 1756 C CA . MET B 1 9 ? 9.219 4.055 -6.637 1 95.94 9 MET B CA 1
ATOM 1757 C C . MET B 1 9 ? 10.328 4.965 -6.117 1 95.94 9 MET B C 1
ATOM 1759 O O . MET B 1 9 ? 11.461 4.906 -6.598 1 95.94 9 MET B O 1
ATOM 1763 N N . ILE B 1 10 ? 10.078 5.711 -5.184 1 95.5 10 ILE B N 1
ATOM 1764 C CA . ILE B 1 10 ? 11.07 6.613 -4.621 1 95.5 10 ILE B CA 1
ATOM 1765 C C . ILE B 1 10 ? 12.18 5.801 -3.947 1 95.5 10 ILE B C 1
ATOM 1767 O O . ILE B 1 10 ? 13.359 6.113 -4.086 1 95.5 10 ILE B O 1
ATOM 1771 N N . LEU B 1 11 ? 11.773 4.824 -3.236 1 96.88 11 LEU B N 1
ATOM 1772 C CA . LEU B 1 11 ? 12.75 4.02 -2.506 1 96.88 11 LEU B CA 1
ATOM 1773 C C . LEU B 1 11 ? 13.641 3.242 -3.465 1 96.88 11 LEU B C 1
ATOM 1775 O O . LEU B 1 11 ? 14.852 3.133 -3.246 1 96.88 11 LEU B O 1
ATOM 1779 N N . VAL B 1 12 ? 13.07 2.732 -4.512 1 96.94 12 VAL B N 1
ATOM 1780 C CA . VAL B 1 12 ? 13.836 2.016 -5.523 1 96.94 12 VAL B CA 1
ATOM 1781 C C . VAL B 1 12 ? 14.805 2.977 -6.215 1 96.94 12 VAL B C 1
ATOM 1783 O O . VAL B 1 12 ? 15.984 2.664 -6.383 1 96.94 12 VAL B O 1
ATOM 1786 N N . ASN B 1 13 ? 14.297 4.152 -6.555 1 95.69 13 ASN B N 1
ATOM 1787 C CA . ASN B 1 13 ? 15.125 5.164 -7.195 1 95.69 13 ASN B CA 1
ATOM 1788 C C . ASN B 1 13 ? 16.219 5.676 -6.254 1 95.69 13 ASN B C 1
ATOM 1790 O O . ASN B 1 13 ? 17.25 6.172 -6.703 1 95.69 13 ASN B O 1
ATOM 1794 N N . ALA B 1 14 ? 15.969 5.484 -5.012 1 95.88 14 ALA B N 1
ATOM 1795 C CA . ALA B 1 14 ? 16.906 5.938 -3.984 1 95.88 14 ALA B CA 1
ATOM 1796 C C . ALA B 1 14 ? 17.984 4.887 -3.723 1 95.88 14 ALA B C 1
ATOM 1798 O O . ALA B 1 14 ? 18.828 5.062 -2.842 1 95.88 14 ALA B O 1
ATOM 1799 N N . GLY B 1 15 ? 17.875 3.742 -4.398 1 95.69 15 GLY B N 1
ATOM 1800 C CA . GLY B 1 15 ? 19 2.824 -4.395 1 95.69 15 GLY B CA 1
ATOM 1801 C C . GLY B 1 15 ? 18.719 1.543 -3.631 1 95.69 15 GLY B C 1
ATOM 1802 O O . GLY B 1 15 ? 19.641 0.812 -3.277 1 95.69 15 GLY B O 1
ATOM 1803 N N . ALA B 1 16 ? 17.531 1.254 -3.338 1 95.69 16 ALA B N 1
ATOM 1804 C CA . ALA B 1 16 ? 17.219 -0.008 -2.672 1 95.69 16 ALA B CA 1
ATOM 1805 C C . ALA B 1 16 ? 17.656 -1.198 -3.521 1 95.69 16 ALA B C 1
ATOM 1807 O O . ALA B 1 16 ? 17.375 -1.252 -4.719 1 95.69 16 ALA B O 1
ATOM 1808 N N . LEU B 1 17 ? 18.297 -2.154 -2.871 1 93.62 17 LEU B N 1
ATOM 1809 C CA . LEU B 1 17 ? 18.656 -3.387 -3.564 1 93.62 17 LEU B CA 1
ATOM 1810 C C . LEU B 1 17 ? 17.453 -4.32 -3.674 1 93.62 17 LEU B C 1
ATOM 1812 O O . LEU B 1 17 ? 16.938 -4.805 -2.66 1 93.62 17 LEU B O 1
ATOM 1816 N N . LEU B 1 18 ? 17.078 -4.684 -4.859 1 97.06 18 LEU B N 1
ATOM 1817 C CA . LEU B 1 18 ? 15.805 -5.367 -5.086 1 97.06 18 LEU B CA 1
ATOM 1818 C C . LEU B 1 18 ? 15.977 -6.879 -4.953 1 97.06 18 LEU B C 1
ATOM 1820 O O . LEU B 1 18 ? 14.992 -7.621 -4.961 1 97.06 18 LEU B O 1
ATOM 1824 N N . ASN B 1 19 ? 17.172 -7.375 -4.699 1 95.88 19 ASN B N 1
ATOM 1825 C CA . ASN B 1 19 ? 17.406 -8.805 -4.523 1 95.88 19 ASN B CA 1
ATOM 1826 C C . ASN B 1 19 ? 17.438 -9.188 -3.047 1 95.88 19 ASN B C 1
ATOM 1828 O O . ASN B 1 19 ? 17.578 -10.367 -2.711 1 95.88 19 ASN B O 1
ATOM 1832 N N . ARG B 1 20 ? 17.25 -8.203 -2.197 1 95.62 20 ARG B N 1
ATOM 1833 C CA . ARG B 1 20 ? 17.203 -8.508 -0.771 1 95.62 20 ARG B CA 1
ATOM 1834 C C . ARG B 1 20 ? 15.859 -9.133 -0.391 1 95.62 20 ARG B C 1
ATOM 1836 O O . ARG B 1 20 ? 14.844 -8.906 -1.056 1 95.62 20 ARG B O 1
ATOM 1843 N N . THR B 1 21 ? 15.953 -10 0.684 1 96.12 21 THR B N 1
ATOM 1844 C CA . THR B 1 21 ? 14.758 -10.758 1.039 1 96.12 21 THR B CA 1
ATOM 1845 C C . THR B 1 21 ? 14.539 -10.75 2.549 1 96.12 21 THR B C 1
ATOM 1847 O O . THR B 1 21 ? 15.422 -10.344 3.307 1 96.12 21 THR B O 1
ATOM 1850 N N . THR B 1 22 ? 13.383 -11.117 2.92 1 95.25 22 THR B N 1
ATOM 1851 C CA . THR B 1 22 ? 13.094 -11.414 4.32 1 95.25 22 THR B CA 1
ATOM 1852 C C . THR B 1 22 ? 13.805 -12.68 4.766 1 95.25 22 THR B C 1
ATOM 1854 O O . THR B 1 22 ? 14.5 -13.32 3.973 1 95.25 22 THR B O 1
ATOM 1857 N N . LYS B 1 23 ? 13.602 -12.961 6.051 1 94.62 23 LYS B N 1
ATOM 1858 C CA . LYS B 1 23 ? 14.211 -14.156 6.621 1 94.62 23 LYS B CA 1
ATOM 1859 C C . LYS B 1 23 ? 13.727 -15.414 5.902 1 94.62 23 LYS B C 1
ATOM 1861 O O . LYS B 1 23 ? 14.477 -16.391 5.766 1 94.62 23 LYS B O 1
ATOM 1866 N N . ASP B 1 24 ? 12.531 -15.367 5.367 1 95.81 24 ASP B N 1
ATOM 1867 C CA . ASP B 1 24 ? 11.938 -16.516 4.699 1 95.81 24 ASP B CA 1
ATOM 1868 C C . ASP B 1 24 ? 12.242 -16.5 3.203 1 95.81 24 ASP B C 1
ATOM 1870 O O . ASP B 1 24 ? 11.766 -17.359 2.455 1 95.81 24 ASP B O 1
ATOM 1874 N N . GLY B 1 25 ? 12.953 -15.516 2.723 1 97 25 GLY B N 1
ATOM 1875 C CA . GLY B 1 25 ? 13.406 -15.477 1.342 1 97 25 GLY B CA 1
ATOM 1876 C C . GLY B 1 25 ? 12.453 -14.727 0.424 1 97 25 GLY B C 1
ATOM 1877 O O . GLY B 1 25 ? 12.531 -14.867 -0.799 1 97 25 GLY B O 1
ATOM 1878 N N . ARG B 1 26 ? 11.609 -13.938 1.047 1 97 26 ARG B N 1
ATOM 1879 C CA . ARG B 1 26 ? 10.648 -13.219 0.217 1 97 26 ARG B CA 1
ATOM 1880 C C . ARG B 1 26 ? 11.195 -11.852 -0.199 1 97 26 ARG B C 1
ATOM 1882 O O . ARG B 1 26 ? 11.578 -11.047 0.65 1 97 26 ARG B O 1
ATOM 1889 N N . SER B 1 27 ? 11.25 -11.672 -1.475 1 97.62 27 SER B N 1
ATOM 1890 C CA . SER B 1 27 ? 11.688 -10.398 -2.037 1 97.62 27 SER B CA 1
ATOM 1891 C C . SER B 1 27 ? 10.539 -9.391 -2.08 1 97.62 27 SER B C 1
ATOM 1893 O O . SER B 1 27 ? 9.391 -9.742 -1.814 1 97.62 27 SER B O 1
ATOM 1895 N N . ALA B 1 28 ? 10.891 -8.148 -2.42 1 97.56 28 ALA B N 1
ATOM 1896 C CA . ALA B 1 28 ? 9.859 -7.121 -2.6 1 97.56 28 ALA B CA 1
ATOM 1897 C C . ALA B 1 28 ? 8.867 -7.527 -3.686 1 97.56 28 ALA B C 1
ATOM 1899 O O . ALA B 1 28 ? 7.66 -7.332 -3.535 1 97.56 28 ALA B O 1
ATOM 1900 N N . LEU B 1 29 ? 9.344 -8.133 -4.742 1 98.31 29 LEU B N 1
ATOM 1901 C CA . LEU B 1 29 ? 8.469 -8.609 -5.809 1 98.31 29 LEU B CA 1
ATOM 1902 C C . LEU B 1 29 ? 7.531 -9.695 -5.297 1 98.31 29 LEU B C 1
ATOM 1904 O O . LEU B 1 29 ? 6.32 -9.625 -5.516 1 98.31 29 LEU B O 1
ATOM 1908 N N . TYR B 1 30 ? 8.125 -10.648 -4.594 1 98.38 30 TYR B N 1
ATOM 1909 C CA . TYR B 1 30 ? 7.316 -11.742 -4.062 1 98.38 30 TYR B CA 1
ATOM 1910 C C . TYR B 1 30 ? 6.188 -11.211 -3.191 1 98.38 30 TYR B C 1
ATOM 1912 O O . TYR B 1 30 ? 5.031 -11.625 -3.342 1 98.38 30 TYR B O 1
ATOM 1920 N N . LEU B 1 31 ? 6.527 -10.289 -2.338 1 97.31 31 LEU B N 1
ATOM 1921 C CA . LEU B 1 31 ? 5.539 -9.734 -1.42 1 97.31 31 LEU B CA 1
ATOM 1922 C C . LEU B 1 31 ? 4.461 -8.969 -2.18 1 97.31 31 LEU B C 1
ATOM 1924 O O . LEU B 1 31 ? 3.277 -9.062 -1.845 1 97.31 31 LEU B O 1
ATOM 1928 N N . ALA B 1 32 ? 4.852 -8.195 -3.129 1 97.31 32 ALA B N 1
ATOM 1929 C CA . ALA B 1 32 ? 3.893 -7.453 -3.939 1 97.31 32 ALA B CA 1
ATOM 1930 C C . ALA B 1 32 ? 2.9 -8.391 -4.617 1 97.31 32 ALA B C 1
ATOM 1932 O O . ALA B 1 32 ? 1.701 -8.102 -4.672 1 97.31 32 ALA B O 1
ATOM 1933 N N . ILE B 1 33 ? 3.406 -9.438 -5.086 1 98.06 33 ILE B N 1
ATOM 1934 C CA . ILE B 1 33 ? 2.588 -10.43 -5.777 1 98.06 33 ILE B CA 1
ATOM 1935 C C . ILE B 1 33 ? 1.638 -11.102 -4.785 1 98.06 33 ILE B C 1
ATOM 1937 O O . ILE B 1 33 ? 0.437 -11.211 -5.047 1 98.06 33 ILE B O 1
ATOM 1941 N N . GLN B 1 34 ? 2.199 -11.531 -3.73 1 96.56 34 GLN B N 1
ATOM 1942 C CA . GLN B 1 34 ? 1.422 -12.227 -2.715 1 96.56 34 GLN B CA 1
ATOM 1943 C C . GLN B 1 34 ? 0.217 -11.398 -2.277 1 96.56 34 GLN B C 1
ATOM 1945 O O . GLN B 1 34 ? -0.843 -11.953 -1.97 1 96.56 34 GLN B O 1
ATOM 1950 N N . GLU B 1 35 ? 0.332 -10.125 -2.367 1 94.81 35 GLU B N 1
ATOM 1951 C CA . GLU B 1 35 ? -0.742 -9.227 -1.947 1 94.81 35 GLU B CA 1
ATOM 1952 C C . GLU B 1 35 ? -1.624 -8.828 -3.127 1 94.81 35 GLU B C 1
ATOM 1954 O O . GLU B 1 35 ? -2.586 -8.078 -2.965 1 94.81 35 GLU B O 1
ATOM 1959 N N . GLY B 1 36 ? -1.258 -9.273 -4.246 1 96.19 36 GLY B N 1
ATOM 1960 C CA . GLY B 1 36 ? -2.07 -9.031 -5.426 1 96.19 36 GLY B CA 1
ATOM 1961 C C . GLY B 1 36 ? -1.932 -7.617 -5.961 1 96.19 36 GLY B C 1
ATOM 1962 O O . GLY B 1 36 ? -2.863 -7.082 -6.566 1 96.19 36 GLY B O 1
ATOM 1963 N N . HIS B 1 37 ? -0.848 -6.883 -5.738 1 95.25 37 HIS B N 1
ATOM 1964 C CA . HIS B 1 37 ? -0.619 -5.535 -6.246 1 95.25 37 HIS B CA 1
ATOM 1965 C C . HIS B 1 37 ? -0.095 -5.566 -7.68 1 95.25 37 HIS B C 1
ATOM 1967 O O . HIS B 1 37 ? 1.118 -5.551 -7.902 1 95.25 37 HIS B O 1
ATOM 1973 N N . VAL B 1 38 ? -1.041 -5.492 -8.578 1 97.31 38 VAL B N 1
ATOM 1974 C CA . VAL B 1 38 ? -0.729 -5.742 -9.984 1 97.31 38 VAL B CA 1
ATOM 1975 C C . VAL B 1 38 ? 0.28 -4.711 -10.484 1 97.31 38 VAL B C 1
ATOM 1977 O O . VAL B 1 38 ? 1.344 -5.07 -10.992 1 97.31 38 VAL B O 1
ATOM 1980 N N . GLU B 1 39 ? 0.021 -3.432 -10.281 1 97.19 39 GLU B N 1
ATOM 1981 C CA . GLU B 1 39 ? 0.876 -2.377 -10.82 1 97.19 39 GLU B CA 1
ATOM 1982 C C . GLU B 1 39 ? 2.242 -2.373 -10.133 1 97.19 39 GLU B C 1
ATOM 1984 O O . GLU B 1 39 ? 3.266 -2.146 -10.781 1 97.19 39 GLU B O 1
ATOM 1989 N N . LEU B 1 40 ? 2.211 -2.615 -8.883 1 96.94 40 LEU B N 1
ATOM 1990 C CA . LEU B 1 40 ? 3.471 -2.676 -8.156 1 96.94 40 LEU B CA 1
ATOM 1991 C C . LEU B 1 40 ? 4.301 -3.873 -8.602 1 96.94 40 LEU B C 1
ATOM 1993 O O . LEU B 1 40 ? 5.52 -3.758 -8.773 1 96.94 40 LEU B O 1
ATOM 1997 N N . ALA B 1 41 ? 3.68 -5.008 -8.789 1 97.94 41 ALA B N 1
ATOM 1998 C CA . ALA B 1 41 ? 4.371 -6.199 -9.273 1 97.94 41 ALA B CA 1
ATOM 1999 C C . ALA B 1 41 ? 4.992 -5.957 -10.641 1 97.94 41 ALA B C 1
ATOM 2001 O O . ALA B 1 41 ? 6.145 -6.324 -10.883 1 97.94 41 ALA B O 1
ATOM 2002 N N . LYS B 1 42 ? 4.262 -5.332 -11.5 1 98.31 42 LYS B N 1
ATOM 2003 C CA . LYS B 1 42 ? 4.77 -5.023 -12.828 1 98.31 42 LYS B CA 1
ATOM 2004 C C . LYS B 1 42 ? 5.961 -4.074 -12.758 1 98.31 42 LYS B C 1
ATOM 2006 O O . LYS B 1 42 ? 6.969 -4.281 -13.438 1 98.31 42 LYS B O 1
ATOM 2011 N N . TYR B 1 43 ? 5.867 -3.074 -11.961 1 97.88 43 TYR B N 1
ATOM 2012 C CA . TYR B 1 43 ? 6.945 -2.105 -11.797 1 97.88 43 TYR B CA 1
ATOM 2013 C C . TYR B 1 43 ? 8.219 -2.785 -11.312 1 97.88 43 TYR B C 1
ATOM 2015 O O . TYR B 1 43 ? 9.289 -2.598 -11.891 1 97.88 43 TYR B O 1
ATOM 2023 N N . LEU B 1 44 ? 8.055 -3.572 -10.25 1 98.12 44 LEU B N 1
ATOM 2024 C CA . LEU B 1 44 ? 9.219 -4.234 -9.672 1 98.12 44 LEU B CA 1
ATOM 2025 C C . LEU B 1 44 ? 9.828 -5.227 -10.656 1 98.12 44 LEU B C 1
ATOM 2027 O O . LEU B 1 44 ? 11.047 -5.375 -10.727 1 98.12 44 LEU B O 1
ATOM 2031 N N . THR B 1 45 ? 8.977 -5.922 -11.398 1 98.44 45 THR B N 1
ATOM 2032 C CA . THR B 1 45 ? 9.43 -6.836 -12.438 1 98.44 45 THR B CA 1
ATOM 2033 C C . THR B 1 45 ? 10.273 -6.098 -13.469 1 98.44 45 THR B C 1
ATOM 2035 O O . THR B 1 45 ? 11.344 -6.574 -13.859 1 98.44 45 THR B O 1
ATOM 2038 N N . ASN B 1 46 ? 9.797 -4.945 -13.898 1 98.12 46 ASN B N 1
ATOM 2039 C CA . ASN B 1 46 ? 10.516 -4.152 -14.891 1 98.12 46 ASN B CA 1
ATOM 2040 C C . ASN B 1 46 ? 11.852 -3.656 -14.344 1 98.12 46 ASN B C 1
ATOM 2042 O O . ASN B 1 46 ? 12.844 -3.6 -15.07 1 98.12 46 ASN B O 1
ATOM 2046 N N . GLN B 1 47 ? 11.906 -3.357 -13.109 1 97.44 47 GLN B N 1
ATOM 2047 C CA . GLN B 1 47 ? 13.109 -2.812 -12.492 1 97.44 47 GLN B CA 1
ATOM 2048 C C . GLN B 1 47 ? 14.156 -3.9 -12.273 1 97.44 47 GLN B C 1
ATOM 2050 O O . GLN B 1 47 ? 15.359 -3.633 -12.344 1 97.44 47 GLN B O 1
ATOM 2055 N N . HIS B 1 48 ? 13.742 -5.094 -11.992 1 97.75 48 HIS B N 1
ATOM 2056 C CA . HIS B 1 48 ? 14.648 -6.195 -11.695 1 97.75 48 HIS B CA 1
ATOM 2057 C C . HIS B 1 48 ? 14.047 -7.535 -12.102 1 97.75 48 HIS B C 1
ATOM 2059 O O . HIS B 1 48 ? 13.672 -8.336 -11.242 1 97.75 48 HIS B O 1
ATOM 2065 N N . PRO B 1 49 ? 14.086 -7.836 -13.336 1 97.56 49 PRO B N 1
ATOM 2066 C CA . PRO B 1 49 ? 13.469 -9.062 -13.852 1 97.56 49 PRO B CA 1
ATOM 2067 C C . PRO B 1 49 ? 14.062 -10.32 -13.234 1 97.56 49 PRO B C 1
ATOM 2069 O O . PRO B 1 49 ? 13.391 -11.352 -13.156 1 97.56 49 PRO B O 1
ATOM 2072 N N . GLN B 1 50 ? 15.266 -10.289 -12.758 1 97.25 50 GLN B N 1
ATOM 2073 C CA . GLN B 1 50 ? 15.922 -11.453 -12.172 1 97.25 50 GLN B CA 1
ATOM 2074 C C . GLN B 1 50 ? 15.18 -11.922 -10.922 1 97.25 50 GLN B C 1
ATOM 2076 O O . GLN B 1 50 ? 15.297 -13.086 -10.531 1 97.25 50 GLN B O 1
ATOM 2081 N N . ALA B 1 51 ? 14.375 -11.023 -10.336 1 97.88 51 ALA B N 1
ATOM 2082 C CA . ALA B 1 51 ? 13.648 -11.359 -9.117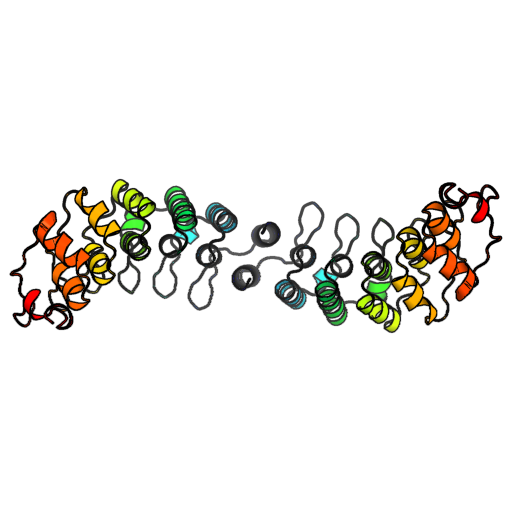 1 97.88 51 ALA B CA 1
ATOM 2083 C C . ALA B 1 51 ? 12.547 -12.375 -9.398 1 97.88 51 ALA B C 1
ATOM 2085 O O . ALA B 1 51 ? 12.07 -13.055 -8.484 1 97.88 51 ALA B O 1
ATOM 2086 N N . ILE B 1 52 ? 12.141 -12.531 -10.617 1 98.19 52 ILE B N 1
ATOM 2087 C CA . ILE B 1 52 ? 11.086 -13.461 -11.008 1 98.19 52 ILE B CA 1
ATOM 2088 C C . ILE B 1 52 ? 11.477 -14.883 -10.625 1 98.19 52 ILE B C 1
ATOM 2090 O O . ILE B 1 52 ? 10.617 -15.688 -10.242 1 98.19 52 ILE B O 1
ATOM 2094 N N . THR B 1 53 ? 12.766 -15.141 -10.672 1 97.38 53 THR B N 1
ATOM 2095 C CA . THR B 1 53 ? 13.25 -16.484 -10.43 1 97.38 53 THR B CA 1
ATOM 2096 C C . THR B 1 53 ? 14.023 -16.562 -9.109 1 97.38 53 THR B C 1
ATOM 2098 O O . THR B 1 53 ? 14.875 -17.422 -8.93 1 97.38 53 THR B O 1
ATOM 2101 N N . GLN B 1 54 ? 13.828 -15.617 -8.281 1 97.44 54 GLN B N 1
ATOM 2102 C CA . GLN B 1 54 ? 14.414 -15.664 -6.949 1 97.44 54 GLN B CA 1
ATOM 2103 C C . GLN B 1 54 ? 13.523 -16.438 -5.98 1 97.44 54 GLN B C 1
ATOM 2105 O O . GLN B 1 54 ? 12.484 -15.93 -5.551 1 97.44 54 GLN B O 1
ATOM 2110 N N . PRO B 1 55 ? 13.945 -17.609 -5.562 1 98 55 PRO B N 1
ATOM 2111 C CA . PRO B 1 55 ? 13.062 -18.453 -4.754 1 98 55 PRO B CA 1
ATOM 2112 C C . PRO B 1 55 ? 13.055 -18.062 -3.279 1 98 55 PRO B C 1
ATOM 2114 O O . PRO B 1 55 ? 14.031 -17.484 -2.787 1 98 55 PRO B O 1
ATOM 2117 N N . THR B 1 56 ? 12 -18.391 -2.627 1 98.19 56 THR B N 1
ATOM 2118 C CA . THR B 1 56 ? 11.953 -18.344 -1.17 1 98.19 56 THR B CA 1
ATOM 2119 C C . THR B 1 56 ? 12.727 -19.516 -0.568 1 98.19 56 THR B C 1
ATOM 2121 O O . THR B 1 56 ? 13.328 -20.312 -1.295 1 98.19 56 THR B O 1
ATOM 2124 N N . LYS B 1 57 ? 12.633 -19.609 0.734 1 97.81 57 LYS B N 1
ATOM 2125 C CA . LYS B 1 57 ? 13.289 -20.734 1.407 1 97.81 57 LYS B CA 1
ATOM 2126 C C . LYS B 1 57 ? 12.609 -22.047 1.065 1 97.81 57 LYS B C 1
ATOM 2128 O O . LYS B 1 57 ? 13.242 -23.109 1.084 1 97.81 57 LYS B O 1
ATOM 2133 N N . SER B 1 58 ? 11.422 -21.953 0.713 1 97.12 58 SER B N 1
ATOM 2134 C CA . SER B 1 58 ? 10.672 -23.156 0.354 1 97.12 58 SER B CA 1
ATOM 2135 C C . SER B 1 58 ? 10.859 -23.5 -1.119 1 97.12 58 SER B C 1
ATOM 2137 O O . SER B 1 58 ? 10.234 -24.438 -1.626 1 97.12 58 SER B O 1
ATOM 2139 N N . GLY B 1 59 ? 11.578 -22.719 -1.825 1 97.94 59 GLY B N 1
ATOM 2140 C CA . GLY B 1 59 ? 11.859 -22.984 -3.229 1 97.94 59 GLY B CA 1
ATOM 2141 C C . GLY B 1 59 ? 10.812 -22.406 -4.164 1 97.94 59 GLY B C 1
ATOM 2142 O O . GLY B 1 59 ? 10.883 -22.594 -5.379 1 97.94 59 GLY B O 1
ATOM 2143 N N . ARG B 1 60 ? 9.922 -21.672 -3.555 1 97.5 60 ARG B N 1
ATOM 2144 C CA . ARG B 1 60 ? 8.828 -21.141 -4.355 1 97.5 60 ARG B CA 1
ATOM 2145 C C . ARG B 1 60 ? 9.258 -19.859 -5.074 1 97.5 60 ARG B C 1
ATOM 2147 O O . ARG B 1 60 ? 9.867 -18.969 -4.469 1 97.5 60 ARG B O 1
ATOM 2154 N N . LEU B 1 61 ? 8.961 -19.812 -6.332 1 98.31 61 LEU B N 1
ATOM 2155 C CA . LEU B 1 61 ? 9.258 -18.625 -7.105 1 98.31 61 LEU B CA 1
ATOM 2156 C C . LEU B 1 61 ? 8.117 -17.609 -7.004 1 98.31 61 LEU B C 1
ATOM 2158 O O . LEU B 1 61 ? 6.965 -17.984 -6.781 1 98.31 61 LEU B O 1
ATOM 2162 N N . PRO B 1 62 ? 8.43 -16.266 -7.246 1 98.44 62 PRO B N 1
ATOM 2163 C CA . PRO B 1 62 ? 7.367 -15.266 -7.293 1 98.44 62 PRO B CA 1
ATOM 2164 C C . PRO B 1 62 ? 6.285 -15.594 -8.32 1 98.44 62 PRO B C 1
ATOM 2166 O O . PRO B 1 62 ? 5.102 -15.359 -8.062 1 98.44 62 PRO B O 1
ATOM 2169 N N . ILE B 1 63 ? 6.652 -16.188 -9.375 1 98.31 63 ILE B N 1
ATOM 2170 C CA . ILE B 1 63 ? 5.688 -16.5 -10.422 1 98.31 63 ILE B CA 1
ATOM 2171 C C . ILE B 1 63 ? 4.738 -17.594 -9.945 1 98.31 63 ILE B C 1
ATOM 2173 O O . ILE B 1 63 ? 3.562 -17.609 -10.312 1 98.31 63 ILE B O 1
ATOM 2177 N N . GLN B 1 64 ? 5.211 -18.438 -9.164 1 97.75 64 GLN B N 1
ATOM 2178 C CA . GLN B 1 64 ? 4.34 -19.453 -8.578 1 97.75 64 GLN B CA 1
ATOM 2179 C C . GLN B 1 64 ? 3.34 -18.828 -7.609 1 97.75 64 GLN B C 1
ATOM 2181 O O . GLN B 1 64 ? 2.174 -19.234 -7.57 1 97.75 64 GLN B O 1
ATOM 2186 N N . ALA B 1 65 ? 3.816 -17.875 -6.832 1 97.69 65 ALA B N 1
ATOM 2187 C CA . ALA B 1 65 ? 2.914 -17.156 -5.941 1 97.69 65 ALA B CA 1
ATOM 2188 C C . ALA B 1 65 ? 1.808 -16.453 -6.73 1 97.69 65 ALA B C 1
ATOM 2190 O O . ALA B 1 65 ? 0.659 -16.406 -6.285 1 97.69 65 ALA B O 1
ATOM 2191 N N . ALA B 1 66 ? 2.104 -15.945 -7.84 1 98.38 66 ALA B N 1
ATOM 2192 C CA . ALA B 1 66 ? 1.134 -15.266 -8.695 1 98.38 66 ALA B CA 1
ATOM 2193 C C . ALA B 1 66 ? 0.052 -16.234 -9.172 1 98.38 66 ALA B C 1
ATOM 2195 O O . ALA B 1 66 ? -1.142 -15.938 -9.07 1 98.38 66 ALA B O 1
ATOM 2196 N N . ALA B 1 67 ? 0.468 -17.359 -9.57 1 97.5 67 ALA B N 1
ATOM 2197 C CA . ALA B 1 67 ? -0.458 -18.359 -10.102 1 97.5 67 ALA B CA 1
ATOM 2198 C C . ALA B 1 67 ? -1.393 -18.875 -9.008 1 97.5 67 ALA B C 1
ATOM 2200 O O . ALA B 1 67 ? -2.502 -19.328 -9.297 1 97.5 67 ALA B O 1
ATOM 2201 N N . ALA B 1 68 ? -0.937 -18.781 -7.805 1 95.75 68 ALA B N 1
ATOM 2202 C CA . ALA B 1 68 ? -1.673 -19.344 -6.676 1 95.75 68 ALA B CA 1
ATOM 2203 C C . ALA B 1 68 ? -2.633 -18.312 -6.078 1 95.75 68 ALA B C 1
ATOM 2205 O O . ALA B 1 68 ? -3.377 -18.625 -5.145 1 95.75 68 ALA B O 1
ATOM 2206 N N . LEU B 1 69 ? -2.643 -17.125 -6.621 1 96.88 69 LEU B N 1
ATOM 2207 C CA . LEU B 1 69 ? -3.535 -16.094 -6.086 1 96.88 69 LEU B CA 1
ATOM 2208 C C . LEU B 1 69 ? -4.992 -16.516 -6.23 1 96.88 69 LEU B C 1
ATOM 2210 O O . LEU B 1 69 ? -5.359 -17.188 -7.203 1 96.88 69 LEU B O 1
ATOM 2214 N N . LEU B 1 70 ? -5.777 -16.047 -5.359 1 93.38 70 LEU B N 1
ATOM 2215 C CA . LEU B 1 70 ? -7.184 -16.438 -5.332 1 93.38 70 LEU B CA 1
ATOM 2216 C C . LEU B 1 70 ? -7.969 -15.703 -6.418 1 93.38 70 LEU B C 1
ATOM 2218 O O . LEU B 1 70 ? -8.891 -16.266 -7.004 1 93.38 70 LEU B O 1
ATOM 2222 N N . ASP B 1 71 ? -7.602 -14.523 -6.594 1 96.62 71 ASP B N 1
ATOM 2223 C CA . ASP B 1 71 ? -8.266 -13.758 -7.648 1 96.62 71 ASP B CA 1
ATOM 2224 C C . ASP B 1 71 ? -7.738 -14.148 -9.023 1 96.62 71 ASP B C 1
ATOM 2226 O O . ASP B 1 71 ? -6.625 -13.766 -9.398 1 96.62 71 ASP B O 1
ATOM 2230 N N . ASN B 1 72 ? -8.586 -14.734 -9.789 1 96.5 72 ASN B N 1
ATOM 2231 C CA . ASN B 1 72 ? -8.172 -15.328 -11.055 1 96.5 72 ASN B CA 1
ATOM 2232 C C . ASN B 1 72 ? -7.707 -14.266 -12.047 1 96.5 72 ASN B C 1
ATOM 2234 O O . ASN B 1 72 ? -6.754 -14.492 -12.805 1 96.5 72 ASN B O 1
ATOM 2238 N N . THR B 1 73 ? -8.398 -13.211 -12.047 1 97.81 73 THR B N 1
ATOM 2239 C CA . THR B 1 73 ? -8.039 -12.148 -12.984 1 97.81 73 THR B CA 1
ATOM 2240 C C . THR B 1 73 ? -6.66 -11.586 -12.656 1 97.81 73 THR B C 1
ATOM 2242 O O . THR B 1 73 ? -5.812 -11.445 -13.539 1 97.81 73 THR B O 1
ATOM 2245 N N . THR B 1 74 ? -6.441 -11.336 -11.359 1 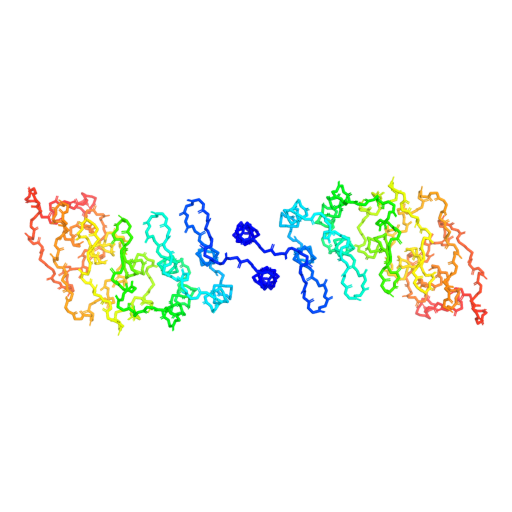98.12 74 THR B N 1
ATOM 2246 C CA . THR B 1 74 ? -5.16 -10.82 -10.898 1 98.12 74 THR B CA 1
ATOM 2247 C C . THR B 1 74 ? -4.051 -11.844 -11.117 1 98.12 74 THR B C 1
ATOM 2249 O O . THR B 1 74 ? -2.959 -11.5 -11.57 1 98.12 74 THR B O 1
ATOM 2252 N N . ALA B 1 75 ? -4.367 -13.055 -10.844 1 98.31 75 ALA B N 1
ATOM 2253 C CA . ALA B 1 75 ? -3.406 -14.133 -11.023 1 98.31 75 ALA B CA 1
ATOM 2254 C C . ALA B 1 75 ? -2.979 -14.25 -12.484 1 98.31 75 ALA B C 1
ATOM 2256 O O . ALA B 1 75 ? -1.787 -14.352 -12.781 1 98.31 75 ALA B O 1
ATOM 2257 N N . TYR B 1 76 ? -3.945 -14.211 -13.328 1 98.38 76 TYR B N 1
ATOM 2258 C CA . TYR B 1 76 ? -3.658 -14.328 -14.758 1 98.38 76 TYR B CA 1
ATOM 2259 C C . TYR B 1 76 ? -2.795 -13.172 -15.234 1 98.38 76 TYR B C 1
ATOM 2261 O O . TYR B 1 76 ? -1.8 -13.375 -15.938 1 98.38 76 TYR B O 1
ATOM 2269 N N . GLU B 1 77 ? -3.193 -12.023 -14.812 1 98.56 77 GLU B N 1
ATOM 2270 C CA . GLU B 1 77 ? -2.514 -10.812 -15.273 1 98.56 77 GLU B CA 1
ATOM 2271 C C . GLU B 1 77 ? -1.061 -10.789 -14.812 1 98.56 77 GLU B C 1
ATOM 2273 O O . GLU B 1 77 ? -0.153 -10.547 -15.609 1 98.56 77 GLU B O 1
ATOM 2278 N N . ILE B 1 78 ? -0.808 -11.07 -13.539 1 98.75 78 ILE B N 1
ATOM 2279 C CA . ILE B 1 78 ? 0.545 -11.016 -12.992 1 98.75 78 ILE B CA 1
ATOM 2280 C C . ILE B 1 78 ? 1.378 -12.156 -13.578 1 98.75 78 ILE B C 1
ATOM 2282 O O . ILE B 1 78 ? 2.508 -11.945 -14.023 1 98.75 78 ILE B O 1
ATOM 2286 N N . THR B 1 79 ? 0.859 -13.344 -13.586 1 98.69 79 THR B N 1
ATOM 2287 C CA . THR B 1 79 ? 1.607 -14.516 -14.039 1 98.69 79 THR B CA 1
ATOM 2288 C C . THR B 1 79 ? 2.041 -14.352 -15.492 1 98.69 79 THR B C 1
ATOM 2290 O O . THR B 1 79 ? 3.205 -14.578 -15.828 1 98.69 79 THR B O 1
ATOM 2293 N N . THR B 1 80 ? 1.16 -13.938 -16.328 1 98.44 80 THR B N 1
ATOM 2294 C CA . THR B 1 80 ? 1.502 -13.797 -17.734 1 98.44 80 THR B CA 1
ATOM 2295 C C . THR B 1 80 ? 2.498 -12.656 -17.938 1 98.44 80 THR B C 1
ATOM 2297 O O . THR B 1 80 ? 3.387 -12.75 -18.781 1 98.44 80 THR B O 1
ATOM 2300 N N . TYR B 1 81 ? 2.371 -11.609 -17.188 1 98.69 81 TYR B N 1
ATOM 2301 C CA . TYR B 1 81 ? 3.332 -10.516 -17.266 1 98.69 81 TYR B CA 1
ATOM 2302 C C . TYR B 1 81 ? 4.73 -10.992 -16.891 1 98.69 81 TYR B C 1
ATOM 2304 O O . TYR B 1 81 ? 5.707 -10.664 -17.562 1 98.69 81 TYR B O 1
ATOM 2312 N N . LEU B 1 82 ? 4.781 -11.758 -15.828 1 98.62 82 LEU B N 1
ATOM 2313 C CA . LEU B 1 82 ? 6.07 -12.273 -15.375 1 98.62 82 LEU B CA 1
ATOM 2314 C C . LEU B 1 82 ? 6.68 -13.203 -16.422 1 98.62 82 LEU B C 1
ATOM 2316 O O . LEU B 1 82 ? 7.879 -13.141 -16.688 1 98.62 82 LEU B O 1
ATOM 2320 N N . LEU B 1 83 ? 5.863 -14.023 -17 1 98.19 83 LEU B N 1
ATOM 2321 C CA . LEU B 1 83 ? 6.344 -14.953 -18.031 1 98.19 83 LEU B CA 1
ATOM 2322 C C . LEU B 1 83 ? 6.941 -14.195 -19.203 1 98.19 83 LEU B C 1
ATOM 2324 O O . LEU B 1 83 ? 7.992 -14.578 -19.734 1 98.19 83 LEU B O 1
ATOM 2328 N N . CYS B 1 84 ? 6.316 -13.125 -19.547 1 97.44 84 CYS B N 1
ATOM 2329 C CA . CYS B 1 84 ? 6.715 -12.359 -20.719 1 97.44 84 CYS B CA 1
ATOM 2330 C C . CYS B 1 84 ? 7.977 -11.547 -20.438 1 97.44 84 CYS B C 1
ATOM 2332 O O . CYS B 1 84 ? 8.664 -11.125 -21.375 1 97.44 84 CYS B O 1
ATOM 2334 N N . HIS B 1 85 ? 8.344 -11.375 -19.219 1 98.06 85 HIS B N 1
ATOM 2335 C CA . HIS B 1 85 ? 9.453 -10.484 -18.875 1 98.06 85 HIS B CA 1
ATOM 2336 C C . HIS B 1 85 ? 10.562 -11.242 -18.156 1 98.06 85 HIS B C 1
ATOM 2338 O O . HIS B 1 85 ? 11.523 -10.641 -17.688 1 98.06 85 HIS B O 1
ATOM 2344 N N . ALA B 1 86 ? 10.422 -12.539 -18.094 1 97.19 86 ALA B N 1
ATOM 2345 C CA . ALA B 1 86 ? 11.422 -13.352 -17.406 1 97.19 86 ALA B CA 1
ATOM 2346 C C . ALA B 1 86 ? 12.75 -13.344 -18.172 1 97.19 86 ALA B C 1
ATOM 2348 O O . ALA B 1 86 ? 12.766 -13.242 -19.391 1 97.19 86 ALA B O 1
ATOM 2349 N N . SER B 1 87 ? 13.82 -13.461 -17.359 1 96.19 87 SER B N 1
ATOM 2350 C CA . SER B 1 87 ? 15.156 -13.461 -17.938 1 96.19 87 SER B CA 1
ATOM 2351 C C . SER B 1 87 ? 15.586 -14.875 -18.344 1 96.19 87 SER B C 1
ATOM 2353 O O . SER B 1 87 ? 16.719 -15.086 -18.766 1 96.19 87 SER B O 1
ATOM 2355 N N . VAL B 1 88 ? 14.812 -15.844 -18.203 1 97 88 VAL B N 1
ATOM 2356 C CA . VAL B 1 88 ? 15.055 -17.234 -18.547 1 97 88 VAL B CA 1
ATOM 2357 C C . VAL B 1 88 ? 13.969 -17.75 -19.484 1 97 88 VAL B C 1
ATOM 2359 O O . VAL B 1 88 ? 12.891 -17.156 -19.578 1 97 88 VAL B O 1
ATOM 2362 N N . PRO B 1 89 ? 14.312 -18.797 -20.156 1 96.75 89 PRO B N 1
ATOM 2363 C CA . PRO B 1 89 ? 13.289 -19.359 -21.031 1 96.75 89 PRO B CA 1
ATOM 2364 C C . PRO B 1 89 ? 12.047 -19.828 -20.281 1 96.75 89 PRO B C 1
ATOM 2366 O O . PRO B 1 89 ? 12.148 -20.297 -19.141 1 96.75 89 PRO B O 1
ATOM 2369 N N . ILE B 1 90 ? 10.891 -19.75 -20.969 1 96.56 90 ILE B N 1
ATOM 2370 C CA . ILE B 1 90 ? 9.617 -20.156 -20.375 1 96.56 90 ILE B CA 1
ATOM 2371 C C . ILE B 1 90 ? 9.703 -21.609 -19.906 1 96.56 90 ILE B C 1
ATOM 2373 O O . ILE B 1 90 ? 9.148 -21.969 -18.859 1 96.56 90 ILE B O 1
ATOM 2377 N N . SER B 1 91 ? 10.422 -22.406 -20.625 1 95.69 91 SER B N 1
ATOM 2378 C CA . SER B 1 91 ? 10.547 -23.828 -20.312 1 95.69 91 SER B CA 1
ATOM 2379 C C . SER B 1 91 ? 11.188 -24.016 -18.938 1 95.69 91 SER B C 1
ATOM 2381 O O . SER B 1 91 ? 10.82 -24.953 -18.203 1 95.69 91 SER B O 1
ATOM 2383 N N . SER B 1 92 ? 12.094 -23.125 -18.625 1 96.31 92 SER B N 1
ATOM 2384 C 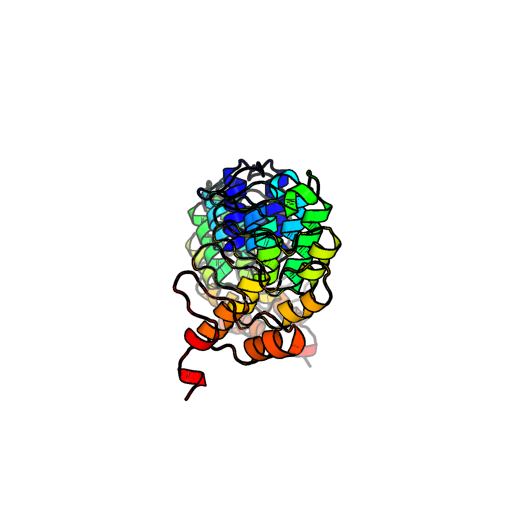CA . SER B 1 92 ? 12.742 -23.188 -17.312 1 96.31 92 SER B CA 1
ATOM 2385 C C . SER B 1 92 ? 11.758 -22.875 -16.188 1 96.31 92 SER B C 1
ATOM 2387 O O . SER B 1 92 ? 11.797 -23.516 -15.133 1 9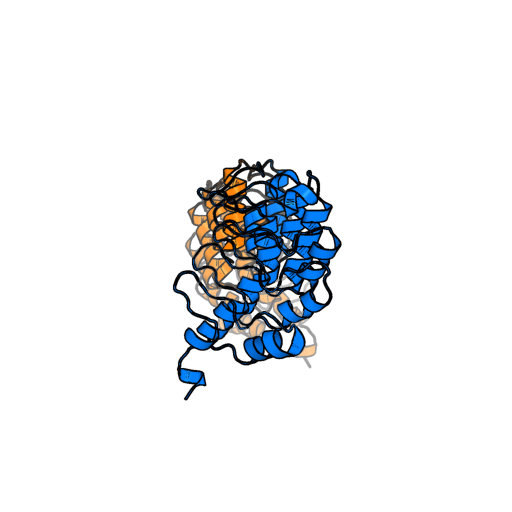6.31 92 SER B O 1
ATOM 2389 N N . LEU B 1 93 ? 10.883 -21.984 -16.391 1 97.56 93 LEU B N 1
ATOM 2390 C CA . LEU B 1 93 ? 9.891 -21.594 -15.398 1 97.56 93 LEU B CA 1
ATOM 2391 C C . LEU B 1 93 ? 8.836 -22.688 -15.227 1 97.56 93 LEU B C 1
ATOM 2393 O O . LEU B 1 93 ? 8.43 -23 -14.109 1 97.56 93 LEU B O 1
ATOM 2397 N N . LEU B 1 94 ? 8.477 -23.328 -16.297 1 96.44 94 LEU B N 1
ATOM 2398 C CA . LEU B 1 94 ? 7.434 -24.344 -16.281 1 96.44 94 LEU B CA 1
ATOM 2399 C C . LEU B 1 94 ? 7.941 -25.625 -15.625 1 96.44 94 LEU B C 1
ATOM 2401 O O . LEU B 1 94 ? 7.164 -26.375 -15.039 1 96.44 94 LEU B O 1
ATOM 2405 N N . SER B 1 95 ? 9.258 -25.812 -15.68 1 94.62 95 SER B N 1
ATOM 2406 C CA . SER B 1 95 ? 9.82 -27.047 -15.164 1 94.62 95 SER B CA 1
ATOM 2407 C C . SER B 1 95 ? 10.234 -26.906 -13.703 1 94.62 95 SER B C 1
ATOM 2409 O O . SER B 1 95 ? 10.508 -27.906 -13.023 1 94.62 95 SER B O 1
ATOM 2411 N N . HIS B 1 96 ? 10.219 -25.703 -13.234 1 96.25 96 HIS B N 1
ATOM 2412 C CA . HIS B 1 96 ? 10.641 -25.5 -11.859 1 96.25 96 HIS B CA 1
ATOM 2413 C C . HIS B 1 96 ? 9.656 -26.109 -10.875 1 96.25 96 HIS B C 1
ATOM 2415 O O . HIS B 1 96 ? 8.445 -26.078 -11.102 1 96.25 96 HIS B O 1
ATOM 2421 N N . ARG B 1 97 ? 10.25 -26.656 -9.758 1 94.94 97 ARG B N 1
ATOM 2422 C CA . ARG B 1 97 ? 9.477 -27.188 -8.641 1 94.94 97 ARG B CA 1
ATOM 2423 C C . ARG B 1 97 ? 10 -26.672 -7.309 1 94.94 97 ARG B C 1
ATOM 2425 O O . ARG B 1 97 ? 11.211 -26.562 -7.113 1 94.94 97 ARG B O 1
ATOM 2432 N N . ASP B 1 98 ? 9.023 -26.344 -6.527 1 96.19 98 ASP B N 1
ATOM 2433 C CA . ASP B 1 98 ? 9.453 -25.953 -5.188 1 96.19 98 ASP B CA 1
ATOM 2434 C C . ASP B 1 98 ? 9.75 -27.188 -4.328 1 96.19 98 ASP B C 1
ATOM 2436 O O . ASP B 1 98 ? 9.789 -28.312 -4.836 1 96.19 98 ASP B O 1
ATOM 2440 N N . ASN B 1 99 ? 10 -26.953 -3.061 1 95.38 99 ASN B N 1
ATOM 2441 C CA . ASN B 1 99 ? 10.445 -28.047 -2.197 1 95.38 99 ASN B CA 1
ATOM 2442 C C . ASN B 1 99 ? 9.336 -29.078 -1.972 1 95.38 99 ASN B C 1
ATOM 2444 O O . ASN B 1 99 ? 9.602 -30.203 -1.551 1 95.38 99 ASN B O 1
ATOM 2448 N N . SER B 1 100 ? 8.117 -28.703 -2.209 1 90.44 100 SER B N 1
ATOM 2449 C CA . SER B 1 100 ? 6.988 -29.609 -2.078 1 90.44 100 SER B CA 1
ATOM 2450 C C . SER B 1 100 ? 6.691 -30.312 -3.398 1 90.44 100 SER B C 1
ATOM 2452 O O . SER B 1 100 ? 5.758 -31.125 -3.482 1 90.44 100 SER B O 1
ATOM 2454 N N . GLY B 1 101 ? 7.387 -29.891 -4.371 1 92.94 101 GLY B N 1
ATOM 2455 C CA . GLY B 1 101 ? 7.219 -30.516 -5.676 1 92.94 101 GLY B CA 1
ATOM 2456 C C . GLY B 1 101 ? 6.168 -29.828 -6.531 1 92.94 101 GLY B C 1
ATOM 2457 O O . GLY B 1 101 ? 5.812 -30.328 -7.602 1 92.94 101 GLY B O 1
ATOM 2458 N N . ARG B 1 102 ? 5.738 -28.719 -6.105 1 92.5 102 ARG B N 1
ATOM 2459 C CA . ARG B 1 102 ? 4.711 -28.016 -6.859 1 92.5 102 ARG B CA 1
ATOM 2460 C C . ARG B 1 102 ? 5.328 -27.156 -7.957 1 92.5 102 ARG B C 1
ATOM 2462 O O . ARG B 1 102 ? 6.367 -26.516 -7.746 1 92.5 102 ARG B O 1
ATOM 2469 N N . ASP B 1 103 ? 4.695 -27.219 -9.078 1 95.75 103 ASP B N 1
ATOM 2470 C CA . ASP B 1 103 ? 5.109 -26.344 -10.172 1 95.75 103 ASP B CA 1
ATOM 2471 C C . ASP B 1 103 ? 4.02 -25.344 -10.516 1 95.75 103 ASP B C 1
ATOM 2473 O O . ASP B 1 103 ? 2.992 -25.266 -9.828 1 95.75 103 ASP B O 1
ATOM 2477 N N . LEU B 1 104 ? 4.316 -24.547 -11.484 1 96.44 104 LEU B N 1
ATOM 2478 C CA . LEU B 1 104 ? 3.441 -23.453 -11.906 1 96.44 104 LEU B CA 1
ATOM 2479 C C . LEU B 1 104 ? 2.082 -24 -12.344 1 96.44 104 LEU B C 1
ATOM 2481 O O . LEU B 1 104 ? 1.045 -23.422 -11.992 1 96.44 104 LEU B O 1
ATOM 2485 N N . LEU B 1 105 ? 2.047 -25.062 -13.023 1 95.44 105 LEU B N 1
ATOM 2486 C CA . LEU B 1 105 ? 0.821 -25.656 -13.547 1 95.44 105 LEU B CA 1
ATOM 2487 C C . LEU B 1 105 ? -0.06 -26.156 -12.414 1 95.44 105 LEU B C 1
ATOM 2489 O O . LEU B 1 105 ? -1.269 -25.922 -12.398 1 95.44 105 LEU B O 1
ATOM 2493 N N . LEU B 1 106 ? 0.56 -26.812 -11.531 1 94.38 106 LEU B N 1
ATOM 2494 C CA . LEU B 1 106 ? -0.185 -27.344 -10.391 1 94.38 106 LEU B CA 1
ATOM 2495 C C . LEU B 1 106 ? -0.801 -26.203 -9.586 1 94.38 106 LEU B C 1
ATOM 2497 O O . LEU B 1 106 ? -1.94 -26.312 -9.125 1 94.38 106 LEU B O 1
ATOM 2501 N N . ASP B 1 107 ? -0.082 -25.156 -9.414 1 95 107 ASP B N 1
ATOM 2502 C CA . ASP B 1 107 ? -0.606 -24.016 -8.68 1 95 107 ASP B CA 1
ATOM 2503 C C . ASP B 1 107 ? -1.839 -23.438 -9.375 1 95 107 ASP B C 1
ATOM 2505 O O . ASP B 1 107 ? -2.834 -23.109 -8.719 1 95 107 ASP B O 1
ATOM 2509 N N . ALA B 1 108 ? -1.791 -23.281 -10.633 1 95.25 108 ALA B N 1
ATOM 2510 C CA . ALA B 1 108 ? -2.918 -22.781 -11.414 1 95.25 108 ALA B CA 1
ATOM 2511 C C . ALA B 1 108 ? -4.125 -23.719 -11.297 1 95.25 108 ALA B C 1
ATOM 2513 O O . ALA B 1 108 ? -5.266 -23.25 -11.203 1 95.25 108 ALA B O 1
ATOM 2514 N N . ALA B 1 109 ? -3.875 -25.031 -11.281 1 93.19 109 ALA B N 1
ATOM 2515 C CA . ALA B 1 109 ? -4.941 -26.016 -11.172 1 93.19 109 ALA B CA 1
ATOM 2516 C C . ALA B 1 109 ? -5.609 -25.969 -9.805 1 93.19 109 ALA B C 1
ATOM 2518 O O . ALA B 1 109 ? -6.84 -25.984 -9.703 1 93.19 109 ALA B O 1
ATOM 2519 N N . VAL B 1 110 ? -4.77 -25.875 -8.844 1 92.06 110 VAL B N 1
ATOM 2520 C CA . VAL B 1 110 ? -5.277 -25.859 -7.473 1 92.06 110 VAL B CA 1
ATOM 2521 C C . VAL B 1 110 ? -6.113 -24.609 -7.242 1 92.06 110 VAL B C 1
ATOM 2523 O O . VAL B 1 110 ? -7.121 -24.641 -6.535 1 92.06 110 VAL B O 1
ATOM 2526 N N . SER B 1 111 ? -5.758 -23.5 -7.879 1 93.62 111 SER B N 1
ATOM 2527 C CA . SER B 1 111 ? -6.5 -22.25 -7.742 1 93.62 111 SER B CA 1
ATOM 2528 C C . SER B 1 111 ? -7.703 -22.219 -8.68 1 93.62 111 SER B C 1
ATOM 2530 O O . SER B 1 111 ? -8.5 -21.281 -8.648 1 93.62 111 SER B O 1
ATOM 2532 N N . GLN B 1 112 ? -7.805 -23.188 -9.531 1 94.75 112 GLN B N 1
ATOM 2533 C CA . GLN B 1 112 ? -8.891 -23.328 -10.5 1 94.75 112 GLN B CA 1
ATOM 2534 C C . GLN B 1 112 ? -8.914 -22.156 -11.484 1 94.75 112 GLN B C 1
ATOM 2536 O O . GLN B 1 112 ? -9.984 -21.688 -11.875 1 94.75 112 GLN B O 1
ATOM 2541 N N . ASN B 1 113 ? -7.828 -21.641 -11.734 1 96.56 113 ASN B N 1
ATOM 2542 C CA . ASN B 1 113 ? -7.738 -20.594 -12.742 1 96.56 113 ASN B CA 1
ATOM 2543 C C . ASN B 1 113 ? -7.684 -21.172 -14.156 1 96.56 113 ASN B C 1
ATOM 2545 O O . ASN B 1 113 ? -6.602 -21.359 -14.711 1 96.56 113 ASN B O 1
ATOM 2549 N N . LEU B 1 114 ? -8.812 -21.328 -14.727 1 96.12 114 LEU B N 1
ATOM 2550 C CA . LEU B 1 114 ? -8.938 -22.047 -15.992 1 96.12 114 LEU B CA 1
ATOM 2551 C C . LEU B 1 114 ? -8.234 -21.297 -17.109 1 96.12 114 LEU B C 1
ATOM 2553 O O . LEU B 1 114 ? -7.598 -21.906 -17.969 1 96.12 114 LEU B O 1
ATOM 2557 N N . GLU B 1 115 ? -8.375 -20 -17.094 1 97.44 115 GLU B N 1
ATOM 2558 C CA . GLU B 1 115 ? -7.727 -19.203 -18.125 1 97.44 115 GLU B CA 1
ATOM 2559 C C . GLU B 1 115 ? -6.211 -19.344 -18.062 1 97.44 115 GLU B C 1
ATOM 2561 O O . GLU B 1 115 ? -5.555 -19.5 -19.094 1 97.44 115 GLU B O 1
ATOM 2566 N N . LEU B 1 116 ? -5.738 -19.312 -16.891 1 97.94 116 LEU B N 1
ATOM 2567 C CA . LEU B 1 116 ? -4.293 -19.453 -16.719 1 97.94 116 LEU B CA 1
ATOM 2568 C C . LEU B 1 116 ? -3.834 -20.875 -17.062 1 97.94 116 LEU B C 1
ATOM 2570 O O . LEU B 1 116 ? -2.777 -21.047 -17.672 1 97.94 116 LEU B O 1
ATOM 2574 N N . LEU B 1 117 ? -4.594 -21.781 -16.641 1 96 117 LEU B N 1
ATOM 2575 C CA . LEU B 1 117 ? -4.281 -23.172 -16.938 1 96 117 LEU B CA 1
ATOM 2576 C C . LEU B 1 117 ? -4.172 -23.406 -18.438 1 96 117 LEU B C 1
ATOM 2578 O O . LEU B 1 117 ? -3.201 -24 -18.906 1 96 117 LEU B O 1
ATOM 2582 N N . LYS B 1 118 ? -5.105 -22.938 -19.156 1 95.81 118 LYS B N 1
ATOM 2583 C CA . LYS B 1 118 ? -5.09 -23.047 -20.609 1 95.81 118 LYS B CA 1
ATOM 2584 C C . LYS B 1 118 ? -3.873 -22.344 -21.203 1 95.81 118 LYS B C 1
ATOM 2586 O O . LYS B 1 118 ? -3.215 -22.891 -22.094 1 95.81 118 LYS B O 1
ATOM 2591 N N . TYR B 1 119 ? -3.551 -21.203 -20.688 1 96.94 119 TYR B N 1
ATOM 2592 C CA . TYR B 1 119 ? -2.402 -20.438 -21.156 1 96.94 119 TYR B CA 1
ATOM 2593 C C . TYR B 1 119 ? -1.111 -21.234 -20.969 1 96.94 119 TYR B C 1
ATOM 2595 O O . TYR B 1 119 ? -0.295 -21.312 -21.891 1 96.94 119 TYR B O 1
ATOM 2603 N N . LEU B 1 120 ? -0.964 -21.812 -19.828 1 96.94 120 LEU B N 1
ATOM 2604 C CA . LEU B 1 120 ? 0.254 -22.547 -19.516 1 96.94 120 LEU B CA 1
ATOM 2605 C C . LEU B 1 120 ? 0.377 -23.781 -20.391 1 96.94 120 LEU B C 1
ATOM 2607 O O . LEU B 1 120 ? 1.462 -24.094 -20.906 1 96.94 120 LEU B O 1
ATOM 2611 N N . LEU B 1 121 ? -0.663 -24.453 -20.609 1 95.44 121 LEU B N 1
ATOM 2612 C CA . LEU B 1 121 ? -0.672 -25.641 -21.469 1 95.44 121 LEU B CA 1
ATOM 2613 C C . LEU B 1 121 ? -0.337 -25.281 -22.906 1 95.44 121 LEU B C 1
ATOM 2615 O O . LEU B 1 121 ? 0.448 -25.969 -23.562 1 95.44 121 LEU B O 1
ATOM 2619 N N . ASP B 1 122 ? -0.9 -24.141 -23.344 1 94.88 122 ASP B N 1
ATOM 2620 C CA . ASP B 1 122 ? -0.645 -23.672 -24.703 1 94.88 122 ASP B CA 1
ATOM 2621 C C . ASP B 1 122 ? 0.819 -23.266 -24.875 1 94.88 122 ASP B C 1
ATOM 2623 O O . ASP B 1 122 ? 1.319 -23.203 -26 1 94.88 122 ASP B O 1
ATOM 2627 N N . HIS B 1 123 ? 1.516 -23.109 -23.812 1 95.31 123 HIS B N 1
ATOM 2628 C CA . HIS B 1 123 ? 2.9 -22.656 -23.891 1 95.31 123 HIS B CA 1
ATOM 2629 C C . HIS B 1 123 ? 3.863 -23.766 -23.484 1 95.31 123 HIS B C 1
ATOM 2631 O O . HIS B 1 123 ? 5.012 -23.5 -23.125 1 95.31 123 HIS B O 1
ATOM 2637 N N . GLY B 1 124 ? 3.334 -24.953 -23.328 1 94.12 124 GLY B N 1
ATOM 2638 C CA . GLY B 1 124 ? 4.234 -26.094 -23.297 1 94.12 124 GLY B CA 1
ATOM 2639 C C . GLY B 1 124 ? 4.305 -26.75 -21.938 1 94.12 124 GLY B C 1
ATOM 2640 O O . GLY B 1 124 ? 5.125 -27.656 -21.703 1 94.12 124 GLY B O 1
ATOM 2641 N N . ALA B 1 125 ? 3.484 -26.328 -21.047 1 95.12 125 ALA B N 1
ATOM 2642 C CA . ALA B 1 125 ? 3.465 -27.016 -19.75 1 95.12 125 ALA B CA 1
ATOM 2643 C C . ALA B 1 125 ? 3.061 -28.484 -19.922 1 95.12 125 ALA B C 1
ATOM 2645 O O . ALA B 1 125 ? 2.172 -28.797 -20.719 1 95.12 125 ALA B O 1
ATOM 2646 N N . ASP B 1 126 ? 3.729 -29.391 -19.188 1 94.19 126 ASP B N 1
ATOM 2647 C CA . ASP B 1 126 ? 3.416 -30.812 -19.219 1 94.19 126 ASP B CA 1
ATOM 2648 C C . ASP B 1 126 ? 2.254 -31.156 -18.297 1 94.19 126 ASP B C 1
ATOM 2650 O O . ASP B 1 126 ? 2.395 -31.094 -17.078 1 94.19 126 ASP B O 1
ATOM 2654 N N . PRO B 1 127 ? 1.116 -31.5 -18.828 1 93.56 127 PRO B N 1
ATOM 2655 C CA . PRO B 1 127 ? -0.045 -31.797 -17.984 1 93.56 127 PRO B CA 1
ATOM 2656 C C . PRO B 1 127 ? 0.153 -33.031 -17.109 1 93.56 127 PRO B C 1
ATOM 2658 O O . PRO B 1 127 ? -0.633 -33.281 -16.188 1 93.56 127 PRO B O 1
ATOM 2661 N N . ASN B 1 128 ? 1.177 -33.812 -17.375 1 94.94 128 ASN B N 1
ATOM 2662 C CA . ASN B 1 128 ? 1.396 -35.062 -16.641 1 94.94 128 ASN B CA 1
ATOM 2663 C C . ASN B 1 128 ? 2.537 -34.906 -15.641 1 94.94 128 ASN B C 1
ATOM 2665 O O . ASN B 1 128 ? 2.975 -35.906 -15.055 1 94.94 128 ASN B O 1
ATOM 2669 N N . ASP B 1 129 ? 2.982 -33.688 -15.5 1 92.5 129 ASP B N 1
ATOM 2670 C CA . ASP B 1 129 ? 4.031 -33.469 -14.508 1 92.5 129 ASP B CA 1
ATOM 2671 C C . ASP B 1 129 ? 3.551 -33.812 -13.102 1 92.5 129 ASP B C 1
ATOM 2673 O O . ASP B 1 129 ? 2.385 -33.625 -12.766 1 92.5 129 ASP B O 1
ATOM 2677 N N . LYS B 1 130 ? 4.551 -34.406 -12.281 1 92.5 130 LYS B N 1
ATOM 2678 C CA . LYS B 1 130 ? 4.184 -34.969 -10.984 1 92.5 130 LYS B CA 1
ATOM 2679 C C . LYS B 1 130 ? 4.836 -34.188 -9.844 1 92.5 130 LYS B C 1
ATOM 2681 O O . LYS B 1 130 ? 5.965 -33.688 -9.984 1 92.5 130 LYS B O 1
ATOM 2686 N N . ASP B 1 131 ? 4.066 -34.062 -8.719 1 92 131 ASP B N 1
ATOM 2687 C CA . ASP B 1 131 ? 4.684 -33.531 -7.508 1 92 131 ASP B CA 1
ATOM 2688 C C . ASP B 1 131 ? 5.504 -34.594 -6.797 1 92 131 ASP B C 1
ATOM 2690 O O . ASP B 1 131 ? 5.797 -35.656 -7.371 1 92 131 ASP B O 1
ATOM 2694 N N . SER B 1 132 ? 5.91 -34.281 -5.562 1 91.56 132 SER B N 1
ATOM 2695 C CA . SER B 1 132 ? 6.82 -35.156 -4.844 1 91.56 132 SER B CA 1
ATOM 2696 C C . SER B 1 132 ? 6.121 -36.438 -4.434 1 91.56 132 SER B C 1
ATOM 2698 O O . SER B 1 132 ? 6.781 -37.438 -4.117 1 91.56 132 SER B O 1
ATOM 2700 N N . LEU B 1 133 ? 4.867 -36.469 -4.508 1 92.62 133 LEU B N 1
ATOM 2701 C CA . LEU B 1 133 ? 4.098 -37.656 -4.133 1 92.62 133 LEU B CA 1
ATOM 2702 C C . LEU B 1 133 ? 3.594 -38.375 -5.371 1 92.62 133 LEU B C 1
ATOM 2704 O O . LEU B 1 133 ? 2.754 -39.281 -5.262 1 92.62 133 LEU B O 1
ATOM 2708 N N . GLY B 1 134 ? 3.99 -37.875 -6.473 1 93.94 134 GLY B N 1
ATOM 2709 C CA . GLY B 1 134 ? 3.613 -38.531 -7.715 1 93.94 134 GLY B CA 1
ATOM 2710 C C . GLY B 1 134 ? 2.24 -38.125 -8.211 1 93.94 134 GLY B C 1
ATOM 2711 O O . GLY B 1 134 ? 1.637 -38.844 -9.031 1 93.94 134 GLY B O 1
ATOM 2712 N N . ARG B 1 135 ? 1.79 -37.031 -7.695 1 94.56 135 ARG B N 1
ATOM 2713 C CA . ARG B 1 135 ? 0.463 -36.562 -8.086 1 94.56 135 ARG B CA 1
ATOM 2714 C C . ARG B 1 135 ? 0.552 -35.562 -9.219 1 94.56 135 ARG B C 1
ATOM 2716 O O . ARG B 1 135 ? 1.438 -34.688 -9.219 1 94.56 135 ARG B O 1
ATOM 2723 N N . THR B 1 136 ? -0.309 -35.75 -10.172 1 94.5 136 THR B N 1
ATOM 2724 C CA . THR B 1 136 ? -0.454 -34.781 -11.258 1 94.5 136 THR B CA 1
ATOM 2725 C C . THR B 1 136 ? -1.611 -33.844 -10.984 1 94.5 136 THR B C 1
ATOM 2727 O O . THR B 1 136 ? -2.271 -33.938 -9.945 1 94.5 136 THR B O 1
ATOM 2730 N N . MET B 1 137 ? -1.806 -32.875 -11.906 1 93.25 137 MET B N 1
ATOM 2731 C CA . MET B 1 137 ? -2.887 -31.906 -11.734 1 93.25 137 MET B CA 1
ATOM 2732 C C . MET B 1 137 ? -4.242 -32.594 -11.703 1 93.25 137 MET B C 1
ATOM 2734 O O . MET B 1 137 ? -5.16 -32.156 -11.016 1 93.25 137 MET B O 1
ATOM 2738 N N . ILE B 1 138 ? -4.426 -33.781 -12.359 1 95.75 138 ILE B N 1
ATOM 2739 C CA . ILE B 1 138 ? -5.715 -34.469 -12.375 1 95.75 138 ILE B CA 1
ATOM 2740 C C . ILE B 1 138 ? -5.984 -35.094 -11.008 1 95.75 138 ILE B C 1
ATOM 2742 O O . ILE B 1 138 ? -7.129 -35.156 -10.555 1 95.75 138 ILE B O 1
ATOM 2746 N N . HIS B 1 139 ? -4.891 -35.625 -10.375 1 96.25 139 HIS B N 1
ATOM 2747 C CA . HIS B 1 139 ? -5.055 -36.094 -9.008 1 96.25 139 HIS B CA 1
ATOM 2748 C C . HIS B 1 139 ? -5.586 -35 -8.094 1 96.25 139 HIS B C 1
ATOM 2750 O O . HIS B 1 139 ? -6.566 -35.219 -7.371 1 96.25 139 HIS B O 1
ATOM 2756 N N . HIS B 1 140 ? -4.961 -33.875 -8.172 1 94.69 140 HIS B N 1
ATOM 2757 C CA . HIS B 1 140 ? -5.328 -32.75 -7.312 1 94.69 140 HIS B CA 1
ATOM 2758 C C . HIS B 1 140 ? -6.742 -32.281 -7.621 1 94.69 140 HIS B C 1
ATOM 2760 O O . HIS B 1 140 ? -7.531 -32.031 -6.703 1 94.69 140 HIS B O 1
ATOM 2766 N N . ALA B 1 141 ? -7.02 -32.094 -8.844 1 95.94 141 ALA B N 1
ATOM 2767 C CA . ALA B 1 141 ? -8.344 -31.625 -9.25 1 95.94 141 ALA B CA 1
ATOM 2768 C C . ALA B 1 141 ? -9.43 -32.594 -8.758 1 95.94 141 ALA B C 1
ATOM 2770 O O . ALA B 1 141 ? -10.477 -32.156 -8.273 1 95.94 141 ALA B O 1
ATOM 2771 N N . ALA B 1 142 ? -9.18 -33.875 -8.836 1 96.19 142 ALA B N 1
ATOM 2772 C CA . ALA B 1 142 ? -10.133 -34.875 -8.375 1 96.19 142 ALA B CA 1
ATOM 2773 C C . ALA B 1 142 ? -10.281 -34.844 -6.859 1 96.19 142 ALA B C 1
ATOM 2775 O O . ALA B 1 142 ? -11.398 -34.906 -6.34 1 96.19 142 ALA B O 1
ATOM 2776 N N . MET B 1 143 ? -9.148 -34.719 -6.23 1 95.31 143 MET B N 1
ATOM 2777 C CA . MET B 1 143 ? -9.141 -34.688 -4.773 1 95.31 143 MET B CA 1
ATOM 2778 C C . MET B 1 143 ? -9.953 -33.5 -4.258 1 95.31 143 MET B C 1
ATOM 2780 O O . MET B 1 143 ? -10.609 -33.594 -3.223 1 95.31 143 MET B O 1
ATOM 2784 N N . MET B 1 144 ? -9.914 -32.438 -4.984 1 95.06 144 MET B N 1
ATOM 2785 C CA . MET B 1 144 ? -10.508 -31.203 -4.512 1 95.06 144 MET B CA 1
ATOM 2786 C C . MET B 1 144 ? -11.859 -30.953 -5.168 1 95.06 144 MET B C 1
ATOM 2788 O O . MET B 1 144 ? -12.461 -29.891 -4.984 1 95.06 144 MET B O 1
ATOM 2792 N N . ASP B 1 145 ? -12.305 -31.812 -5.961 1 96.44 145 ASP B N 1
ATOM 2793 C CA . ASP B 1 145 ? -13.586 -31.75 -6.66 1 96.44 145 ASP B CA 1
ATOM 2794 C C . ASP B 1 145 ? -13.617 -30.578 -7.641 1 96.44 145 ASP B C 1
ATOM 2796 O O . ASP B 1 145 ? -14.625 -29.875 -7.738 1 96.44 145 ASP B O 1
ATOM 2800 N N . HIS B 1 146 ? -12.547 -30.359 -8.227 1 96.25 146 HIS B N 1
ATOM 2801 C CA . HIS B 1 146 ? -12.453 -29.328 -9.242 1 96.25 146 HIS B CA 1
ATOM 2802 C C . HIS B 1 146 ? -12.836 -29.859 -10.617 1 96.25 146 HIS B C 1
ATOM 2804 O O . HIS B 1 146 ? -12.008 -29.906 -11.523 1 96.25 146 HIS B O 1
ATOM 2810 N N . LEU B 1 147 ? -14.07 -30.062 -10.781 1 96.75 147 LEU B N 1
ATOM 2811 C CA . LEU B 1 147 ? -14.594 -30.703 -11.984 1 96.75 147 LEU B CA 1
ATOM 2812 C C . LEU B 1 147 ? -14.344 -29.844 -13.219 1 96.75 147 LEU B C 1
ATOM 2814 O O . LEU B 1 147 ? -14.094 -30.359 -14.305 1 96.75 147 LEU B O 1
ATOM 2818 N N . LYS B 1 148 ? -14.383 -28.562 -13.086 1 95.81 148 LYS B N 1
ATOM 2819 C CA . LYS B 1 148 ? -14.164 -27.656 -14.211 1 95.81 148 LYS B CA 1
ATOM 2820 C C . LYS B 1 148 ? -12.75 -27.797 -14.766 1 95.81 148 LYS B C 1
ATOM 2822 O O . LYS B 1 148 ? -12.539 -27.688 -15.977 1 95.81 148 LYS B O 1
ATOM 2827 N N . VAL B 1 149 ? -11.859 -28.047 -13.883 1 96.31 149 VAL B N 1
ATOM 2828 C CA . VAL B 1 149 ? -10.477 -28.25 -14.305 1 96.31 149 VAL B CA 1
ATOM 2829 C C . VAL B 1 149 ? -10.375 -29.562 -15.094 1 96.31 149 VAL B C 1
ATOM 2831 O O . VAL B 1 149 ? -9.742 -29.594 -16.156 1 96.31 149 VAL B O 1
ATOM 2834 N N . LEU B 1 150 ? -11 -30.578 -14.594 1 97.06 150 LEU B N 1
ATOM 2835 C CA . LEU B 1 150 ? -10.992 -31.859 -15.273 1 97.06 150 LEU B CA 1
ATOM 2836 C C . LEU B 1 150 ? -11.641 -31.766 -16.656 1 97.06 150 LEU B C 1
ATOM 2838 O O . LEU B 1 150 ? -11.141 -32.344 -17.625 1 97.06 150 LEU B O 1
ATOM 2842 N N . ARG B 1 151 ? -12.664 -31.047 -16.703 1 96.75 151 ARG B N 1
ATOM 2843 C CA . ARG B 1 151 ? -13.367 -30.859 -17.984 1 96.75 151 ARG B CA 1
ATOM 2844 C C . ARG B 1 151 ? -12.492 -30.125 -18.984 1 96.75 151 ARG B C 1
ATOM 2846 O O . ARG B 1 151 ? -12.484 -30.469 -20.172 1 96.75 151 ARG B O 1
ATOM 2853 N N . LEU B 1 152 ? -11.797 -29.172 -18.516 1 94.75 152 LEU B N 1
ATOM 2854 C CA . LEU B 1 152 ? -10.891 -28.438 -19.391 1 94.75 152 LEU B CA 1
ATOM 2855 C C . LEU B 1 152 ? -9.836 -29.359 -19.984 1 94.75 152 LEU B C 1
ATOM 2857 O O . LEU B 1 152 ? -9.43 -29.203 -21.125 1 94.75 152 LEU B O 1
ATOM 2861 N N . LEU B 1 153 ? -9.445 -30.359 -19.234 1 95.12 153 LEU B N 1
ATOM 2862 C CA . LEU B 1 153 ? -8.344 -31.234 -19.625 1 95.12 153 LEU B CA 1
ATOM 2863 C C . LEU B 1 153 ? -8.805 -32.281 -20.609 1 95.12 153 LEU B C 1
ATOM 2865 O O . LEU B 1 153 ? -7.988 -32.938 -21.266 1 95.12 153 LEU B O 1
ATOM 2869 N N . GLU B 1 154 ? -10.07 -32.469 -20.703 1 93.62 154 GLU B N 1
ATOM 2870 C CA . GLU B 1 154 ? -10.625 -33.469 -21.578 1 93.62 154 GLU B CA 1
ATOM 2871 C C . GLU B 1 154 ? -10.164 -33.25 -23.031 1 93.62 154 GLU B C 1
ATOM 2873 O O . GLU B 1 154 ? -9.93 -34.219 -23.75 1 93.62 154 GLU B O 1
ATOM 2878 N N . SER B 1 155 ? -9.953 -32.031 -23.375 1 88.06 155 SER B N 1
ATOM 2879 C CA . SER B 1 155 ? -9.586 -31.688 -24.75 1 88.06 155 SER B CA 1
ATOM 2880 C C . SER B 1 155 ? -8.07 -31.656 -24.922 1 88.06 155 SER B C 1
ATOM 2882 O O . SER B 1 155 ? -7.57 -31.453 -26.031 1 88.06 155 SER B O 1
ATOM 2884 N N . THR B 1 156 ? -7.395 -31.875 -23.875 1 90.56 156 THR B N 1
ATOM 2885 C CA . THR B 1 156 ? -5.938 -31.844 -23.922 1 90.56 156 THR B CA 1
ATOM 2886 C C . THR B 1 156 ? -5.383 -33.219 -24.312 1 90.56 156 THR B C 1
ATOM 2888 O O . THR B 1 156 ? -5.734 -34.219 -23.703 1 90.56 156 THR B O 1
ATOM 2891 N N . ASP B 1 157 ? -4.457 -33.219 -25.266 1 87.62 157 ASP B N 1
ATOM 2892 C CA . ASP B 1 157 ? -3.889 -34.469 -25.734 1 87.62 157 ASP B CA 1
ATOM 2893 C C . ASP B 1 157 ? -2.828 -35 -24.766 1 87.62 157 ASP B C 1
ATOM 2895 O O . ASP B 1 157 ? -2.061 -34.219 -24.203 1 87.62 157 ASP B O 1
ATOM 2899 N N . GLY B 1 158 ? -2.918 -36.281 -24.609 1 89.94 158 GLY B N 1
ATOM 2900 C CA . GLY B 1 158 ? -1.807 -36.938 -23.938 1 89.94 158 GLY B CA 1
ATOM 2901 C C . GLY B 1 158 ? -1.977 -37 -22.422 1 89.94 158 GLY B C 1
ATOM 2902 O O . GLY B 1 158 ? -1.063 -37.438 -21.703 1 89.94 158 GLY B O 1
ATOM 2903 N N . ILE B 1 159 ? -3.148 -36.688 -21.969 1 94.88 159 ILE B N 1
ATOM 2904 C CA . ILE B 1 159 ? -3.387 -36.75 -20.531 1 94.88 159 ILE B CA 1
ATOM 2905 C C . ILE B 1 159 ? -3.426 -38.219 -20.094 1 94.88 159 ILE B C 1
ATOM 2907 O O . ILE B 1 159 ? -4.09 -39.031 -20.719 1 94.88 159 ILE B O 1
ATOM 2911 N N . GLN B 1 160 ? -2.723 -38.469 -19 1 96.62 160 GLN B N 1
ATOM 2912 C CA . GLN B 1 160 ? -2.734 -39.812 -18.406 1 96.62 160 GLN B CA 1
ATOM 2913 C C . GLN B 1 160 ? -3.742 -39.906 -17.266 1 96.62 160 GLN B C 1
ATOM 2915 O O . GLN B 1 160 ? -3.363 -39.875 -16.094 1 96.62 160 GLN B O 1
ATOM 2920 N N . TRP B 1 161 ? -4.953 -40.125 -17.578 1 97.25 161 TRP B N 1
ATOM 2921 C CA . TRP B 1 161 ? -6.094 -40.062 -16.656 1 97.25 161 TRP B CA 1
ATOM 2922 C C . TRP B 1 161 ? -5.984 -41.125 -15.578 1 97.25 161 TRP B C 1
ATOM 2924 O O . TRP B 1 161 ? -6.488 -40.938 -14.469 1 97.25 161 TRP B O 1
ATOM 2934 N N . ASP B 1 162 ? -5.312 -42.281 -15.867 1 97.31 162 ASP B N 1
ATOM 2935 C CA . ASP B 1 162 ? -5.289 -43.406 -14.938 1 97.31 162 ASP B CA 1
ATOM 2936 C C . ASP B 1 162 ? -3.953 -43.5 -14.203 1 97.31 162 ASP B C 1
ATOM 2938 O O . ASP B 1 162 ? -3.65 -44.5 -13.57 1 97.31 162 ASP B O 1
ATOM 2942 N N . ALA B 1 163 ? -3.162 -42.438 -14.359 1 96.62 163 ALA B N 1
ATOM 2943 C CA . ALA B 1 163 ? -1.854 -42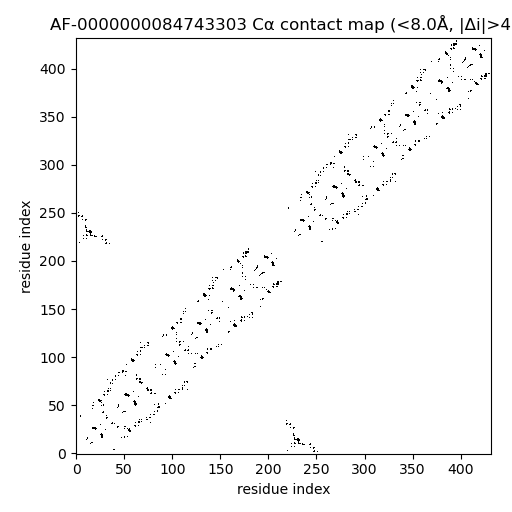.469 -13.711 1 96.62 163 ALA B CA 1
ATOM 2944 C C . ALA B 1 163 ? -1.995 -42.594 -12.203 1 96.62 163 ALA B C 1
ATOM 2946 O O . ALA B 1 163 ? -2.758 -41.875 -11.57 1 96.62 163 ALA B O 1
ATOM 2947 N N . PRO B 1 164 ? -1.283 -43.562 -11.57 1 96.75 164 PRO B N 1
ATOM 2948 C CA . PRO B 1 164 ? -1.312 -43.688 -10.109 1 96.75 164 PRO B CA 1
ATOM 2949 C C . PRO B 1 164 ? -0.317 -42.75 -9.414 1 96.75 164 PRO B C 1
ATOM 2951 O O . PRO B 1 164 ? 0.717 -42.406 -9.992 1 96.75 164 PRO B O 1
ATOM 2954 N N . ASP B 1 165 ? -0.671 -42.312 -8.25 1 95.69 165 ASP B N 1
ATOM 2955 C CA . ASP B 1 165 ? 0.325 -41.594 -7.465 1 95.69 165 ASP B CA 1
ATOM 2956 C C . ASP B 1 165 ? 1.38 -42.531 -6.902 1 95.69 165 ASP B C 1
ATOM 2958 O O . ASP B 1 165 ? 1.304 -43.75 -7.105 1 95.69 165 ASP B O 1
ATOM 2962 N N . ALA B 1 166 ? 2.402 -41.969 -6.293 1 93.69 166 ALA B N 1
ATOM 2963 C CA . ALA B 1 166 ? 3.537 -42.781 -5.855 1 93.69 166 ALA B CA 1
ATOM 2964 C C . ALA B 1 166 ? 3.35 -43.25 -4.418 1 93.69 166 ALA B C 1
ATOM 2966 O O . ALA B 1 166 ? 4.094 -44.094 -3.943 1 93.69 166 ALA B O 1
ATOM 2967 N N . TRP B 1 167 ? 2.395 -42.688 -3.762 1 91.88 167 TRP B N 1
ATOM 2968 C CA . TRP B 1 167 ? 2.229 -43 -2.348 1 91.88 167 TRP B CA 1
ATOM 2969 C C . TRP B 1 167 ? 1.427 -44.281 -2.164 1 91.88 167 TRP B C 1
ATOM 2971 O O . TRP B 1 167 ? 1.975 -45.312 -1.76 1 91.88 167 TRP B O 1
ATOM 2981 N N . ASP B 1 168 ? 0.204 -44.344 -2.576 1 92.88 168 ASP B N 1
ATOM 2982 C CA . ASP B 1 168 ? -0.686 -45.5 -2.393 1 92.88 168 ASP B CA 1
ATOM 2983 C C . ASP B 1 168 ? -1.063 -46.125 -3.734 1 92.88 168 ASP B C 1
ATOM 2985 O O . ASP B 1 168 ? -1.806 -47.094 -3.783 1 92.88 168 ASP B O 1
ATOM 2989 N N . SER B 1 169 ? -0.529 -45.531 -4.816 1 97.25 169 SER B N 1
ATOM 2990 C CA . SER B 1 169 ? -0.919 -45.938 -6.164 1 97.25 169 SER B CA 1
ATOM 2991 C C . SER B 1 169 ? -2.371 -45.562 -6.449 1 97.25 169 SER B C 1
ATOM 2993 O O . SER B 1 169 ? -3.098 -46.344 -7.078 1 97.25 169 SER B O 1
ATOM 2995 N N . TRP B 1 170 ? -2.748 -44.438 -5.941 1 97.12 170 TRP B N 1
ATOM 2996 C CA . TRP B 1 170 ? -4.117 -43.969 -6.164 1 97.12 170 TRP B CA 1
ATOM 2997 C C . TRP B 1 170 ? -4.23 -43.188 -7.473 1 97.12 170 TRP B C 1
ATOM 2999 O O . TRP B 1 170 ? -3.355 -42.375 -7.797 1 97.12 170 TRP B O 1
ATOM 3009 N N . THR B 1 171 ? -5.242 -43.562 -8.148 1 97.56 171 THR B N 1
ATOM 3010 C CA . THR B 1 171 ? -5.59 -42.781 -9.328 1 97.56 171 THR B CA 1
ATOM 3011 C C . THR B 1 171 ? -6.5 -41.625 -8.961 1 97.56 171 THR B C 1
ATOM 3013 O O . THR B 1 171 ? -6.922 -41.5 -7.809 1 97.56 171 THR B O 1
ATOM 3016 N N . ALA B 1 172 ? -6.734 -40.719 -9.969 1 97.25 172 ALA B N 1
ATOM 3017 C CA . ALA B 1 172 ? -7.668 -39.594 -9.758 1 97.25 172 ALA B CA 1
ATOM 3018 C C . ALA B 1 172 ? -9.039 -40.125 -9.32 1 97.25 172 ALA B C 1
ATOM 3020 O O . ALA B 1 172 ? -9.656 -39.562 -8.422 1 97.25 172 ALA B O 1
ATOM 3021 N N . LEU B 1 173 ? -9.484 -41.25 -9.852 1 97.38 173 LEU B N 1
ATOM 3022 C CA . LEU B 1 173 ? -10.766 -41.844 -9.5 1 97.38 173 LEU B CA 1
ATOM 3023 C C . LEU B 1 173 ? -10.797 -42.25 -8.031 1 97.38 173 LEU B C 1
ATOM 3025 O O . LEU B 1 173 ? -11.773 -41.969 -7.328 1 97.38 173 LEU B O 1
ATOM 3029 N N . MET B 1 174 ? -9.734 -42.844 -7.648 1 96.94 174 MET B N 1
ATOM 3030 C CA . MET B 1 174 ? -9.672 -43.312 -6.266 1 96.94 174 MET B CA 1
ATOM 3031 C C . MET B 1 174 ? -9.719 -42.125 -5.293 1 96.94 174 MET B C 1
ATOM 3033 O O . MET B 1 174 ? -10.414 -42.188 -4.277 1 96.94 174 MET B O 1
ATOM 3037 N N . HIS B 1 175 ? -9.008 -41.094 -5.59 1 96.38 175 HIS B N 1
ATOM 3038 C CA . HIS B 1 175 ? -8.984 -39.906 -4.73 1 96.38 175 HIS B CA 1
ATOM 3039 C C . HIS B 1 175 ? -10.375 -39.281 -4.59 1 96.38 175 HIS B C 1
ATOM 3041 O O . HIS B 1 175 ? -10.812 -39 -3.477 1 96.38 175 HIS B O 1
ATOM 3047 N N . CYS B 1 176 ? -11.055 -39 -5.691 1 96.5 176 CYS B N 1
ATOM 3048 C CA . CYS B 1 176 ? -12.367 -38.375 -5.598 1 96.5 176 CYS B CA 1
ATOM 3049 C C . CYS B 1 176 ? -13.383 -39.312 -4.973 1 96.5 176 CYS B C 1
ATOM 3051 O O . CYS B 1 176 ? -14.305 -38.875 -4.285 1 96.5 176 CYS B O 1
ATOM 3053 N N . SER B 1 177 ? -13.242 -40.625 -5.117 1 95.75 177 SER B N 1
ATOM 3054 C CA . SER B 1 177 ? -14.102 -41.625 -4.469 1 95.75 177 SER B CA 1
ATOM 3055 C C . SER B 1 177 ? -13.945 -41.562 -2.953 1 95.75 177 SER B C 1
ATOM 3057 O O . SER B 1 177 ? -14.938 -41.562 -2.223 1 95.75 177 SER B O 1
ATOM 3059 N N . ARG B 1 178 ? -12.734 -41.562 -2.596 1 94.94 178 ARG B N 1
ATOM 3060 C CA . ARG B 1 178 ? -12.453 -41.5 -1.163 1 94.94 178 ARG B CA 1
ATOM 3061 C C . ARG B 1 178 ? -13.062 -40.25 -0.534 1 94.94 178 ARG B C 1
ATOM 3063 O O . ARG B 1 178 ? -13.516 -40.281 0.612 1 94.94 178 ARG B O 1
ATOM 3070 N N . GLN B 1 179 ? -13.023 -39.219 -1.288 1 95.31 179 GLN B N 1
ATOM 3071 C CA . GLN B 1 179 ? -13.508 -37.938 -0.78 1 95.31 179 GLN B CA 1
ATOM 3072 C C . GLN B 1 179 ? -15.016 -37.812 -0.946 1 95.31 179 GLN B C 1
ATOM 3074 O O . GLN B 1 179 ? -15.633 -36.875 -0.436 1 95.31 179 GLN B O 1
ATOM 3079 N N . GLY B 1 180 ? -15.633 -38.656 -1.719 1 93.94 180 GLY B N 1
ATOM 3080 C CA . GLY B 1 180 ? -17.078 -38.656 -1.919 1 93.94 180 GLY B CA 1
ATOM 3081 C C . GLY B 1 180 ? -17.531 -37.656 -2.955 1 93.94 180 GLY B C 1
ATOM 3082 O O . GLY B 1 180 ? -18.656 -37.125 -2.881 1 93.94 180 GLY B O 1
ATOM 3083 N N . HIS B 1 181 ? -16.719 -37.281 -3.793 1 95.56 181 HIS B N 1
ATOM 3084 C CA . HIS B 1 181 ? -17.078 -36.344 -4.855 1 95.56 181 HIS B CA 1
ATOM 3085 C C . HIS B 1 181 ? -17.812 -37.062 -5.984 1 95.56 181 HIS B C 1
ATOM 3087 O O . HIS B 1 181 ? -17.219 -37.375 -7.02 1 95.56 181 HIS B O 1
ATOM 3093 N N . ILE B 1 182 ? -19.031 -37.156 -5.828 1 94.69 182 ILE B N 1
ATOM 3094 C CA . ILE B 1 182 ? -19.859 -38.031 -6.66 1 94.69 182 ILE B CA 1
ATOM 3095 C C . ILE B 1 182 ? -19.859 -37.531 -8.102 1 94.69 182 ILE B C 1
ATOM 3097 O O . ILE B 1 182 ? -19.766 -38.312 -9.047 1 94.69 182 ILE B O 1
ATOM 3101 N N . ASN B 1 183 ? -20.016 -36.25 -8.289 1 96.31 183 ASN B N 1
ATOM 3102 C CA . ASN B 1 183 ? -20.047 -35.719 -9.641 1 96.31 183 ASN B CA 1
ATOM 3103 C C . ASN B 1 183 ? -18.734 -35.938 -10.375 1 96.31 183 ASN B C 1
ATOM 3105 O O . ASN B 1 183 ? -18.734 -36.25 -11.57 1 96.31 183 ASN B O 1
ATOM 3109 N N . THR B 1 184 ? -17.703 -35.812 -9.656 1 97.38 184 THR B N 1
ATOM 3110 C CA . THR B 1 184 ? -16.391 -36.062 -10.242 1 97.38 184 THR B CA 1
ATOM 3111 C C . THR B 1 184 ? -16.203 -37.531 -10.547 1 97.38 184 THR B C 1
ATOM 3113 O O . THR B 1 184 ? -15.672 -37.906 -11.602 1 97.38 184 THR B O 1
ATOM 3116 N N . VAL B 1 185 ? -16.641 -38.375 -9.648 1 96.56 185 VAL B N 1
ATOM 3117 C CA . VAL B 1 185 ? -16.578 -39.812 -9.852 1 96.56 185 VAL B CA 1
ATOM 3118 C C . VAL B 1 185 ? -17.359 -40.188 -11.109 1 96.56 185 VAL B C 1
ATOM 3120 O O . VAL B 1 185 ? -16.828 -40.875 -11.984 1 96.56 185 VAL B O 1
ATOM 3123 N N . LYS B 1 186 ? -18.547 -39.656 -11.188 1 96.88 186 LYS B N 1
ATOM 3124 C CA . LYS B 1 186 ? -19.391 -39.938 -12.336 1 96.88 186 LYS B CA 1
ATOM 3125 C C . LYS B 1 186 ? -18.734 -39.469 -13.633 1 96.88 186 LYS B C 1
ATOM 3127 O O . LYS B 1 186 ? -18.766 -40.156 -14.641 1 96.88 186 LYS B O 1
ATOM 3132 N N . TYR B 1 187 ? -18.203 -38.344 -13.578 1 97.38 187 TYR B N 1
ATOM 3133 C CA . TYR B 1 187 ? -17.547 -37.781 -14.75 1 97.38 187 TYR B CA 1
ATOM 3134 C C . TYR B 1 187 ? -16.391 -38.656 -15.211 1 97.38 187 TYR B C 1
ATOM 3136 O O . TYR B 1 187 ? -16.266 -38.938 -16.406 1 97.38 187 TYR B O 1
ATOM 3144 N N . LEU B 1 188 ? -15.523 -39.094 -14.312 1 97.94 188 LEU B N 1
ATOM 3145 C CA . LEU B 1 188 ? -14.352 -39.875 -14.648 1 97.94 188 LEU B CA 1
ATOM 3146 C C . LEU B 1 188 ? -14.75 -41.25 -15.203 1 97.94 188 LEU B C 1
ATOM 3148 O O . LEU B 1 188 ? -14.133 -41.719 -16.156 1 97.94 188 LEU B O 1
ATOM 3152 N N . ILE B 1 189 ? -15.805 -41.781 -14.68 1 97.31 189 ILE B N 1
ATOM 3153 C CA . ILE B 1 189 ? -16.219 -43.125 -15.078 1 97.31 189 ILE B CA 1
ATOM 3154 C C . ILE B 1 189 ? -17 -43.062 -16.391 1 97.31 189 ILE B C 1
ATOM 3156 O O . ILE B 1 189 ? -16.719 -43.781 -17.328 1 97.31 189 ILE B O 1
ATOM 3160 N N . GLU B 1 190 ? -17.891 -42.125 -16.5 1 97.44 190 GLU B N 1
ATOM 3161 C CA . GLU B 1 190 ? -18.844 -42.125 -17.609 1 97.44 190 GLU B CA 1
ATOM 3162 C C . GLU B 1 190 ? -18.297 -41.375 -18.812 1 97.44 190 GLU B C 1
ATOM 3164 O O . GLU B 1 190 ? -18.531 -41.75 -19.953 1 97.44 190 GLU B O 1
ATOM 3169 N N . GLU B 1 191 ? -17.656 -40.344 -18.625 1 96.62 191 GLU B N 1
ATOM 3170 C CA . GLU B 1 191 ? -17.219 -39.469 -19.719 1 96.62 191 GLU B CA 1
ATOM 3171 C C . GLU B 1 191 ? -15.781 -39.781 -20.125 1 96.62 191 GLU B C 1
ATOM 3173 O O . GLU B 1 191 ? -15.484 -39.938 -21.297 1 96.62 191 GLU B O 1
ATOM 3178 N N . ILE B 1 192 ? -14.922 -39.844 -19.219 1 96.94 192 ILE B N 1
ATOM 3179 C CA . ILE B 1 192 ? -13.516 -40.062 -19.516 1 96.94 192 ILE B CA 1
ATOM 3180 C C . ILE B 1 192 ? -13.234 -41.531 -19.703 1 96.94 192 ILE B C 1
ATOM 3182 O O . ILE B 1 192 ? -12.281 -41.906 -20.406 1 96.94 192 ILE B O 1
ATOM 3186 N N . LYS B 1 193 ? -14.055 -42.406 -19.016 1 97.06 193 LYS B N 1
ATOM 3187 C CA . LYS B 1 193 ? -13.945 -43.844 -19.109 1 97.06 193 LYS B CA 1
ATOM 3188 C C . LYS B 1 193 ? -12.609 -44.344 -18.547 1 97.06 193 LYS B C 1
ATOM 3190 O O . LYS B 1 193 ? -11.898 -45.094 -19.188 1 97.06 193 LYS B O 1
ATOM 3195 N N . VAL B 1 194 ? -12.336 -43.938 -17.359 1 97.75 194 VAL B N 1
ATOM 3196 C CA . VAL B 1 194 ? -11.109 -44.344 -16.672 1 97.75 194 VAL B CA 1
ATOM 3197 C C . VAL B 1 194 ? -11.195 -45.812 -16.25 1 97.75 194 VAL B C 1
ATOM 3199 O O . VAL B 1 194 ? -12.273 -46.406 -16.297 1 97.75 194 VAL B O 1
ATOM 3202 N N . ASN B 1 195 ? -10.055 -46.438 -15.844 1 97.44 195 ASN B N 1
ATOM 3203 C CA . ASN B 1 195 ? -9.984 -47.812 -15.367 1 97.44 195 ASN B CA 1
ATOM 3204 C C . ASN B 1 195 ? -10.516 -47.938 -13.938 1 97.44 195 ASN B C 1
ATOM 3206 O O . ASN B 1 195 ? -9.82 -47.562 -12.984 1 97.44 195 ASN B O 1
ATOM 3210 N N . VAL B 1 196 ? -11.711 -48.5 -13.789 1 96.94 196 VAL B N 1
ATOM 3211 C CA . VAL B 1 196 ? -12.359 -48.594 -12.484 1 96.94 196 VAL B CA 1
ATOM 3212 C C . VAL B 1 196 ? -11.805 -49.812 -11.727 1 96.94 196 VAL B C 1
ATOM 3214 O O . VAL B 1 196 ? -12.07 -49.969 -10.531 1 96.94 196 VAL B O 1
ATOM 3217 N N . HIS B 1 197 ? -10.945 -50.562 -12.383 1 96.25 197 HIS B N 1
ATOM 3218 C CA . HIS B 1 197 ? -10.477 -51.812 -11.773 1 96.25 197 HIS B CA 1
ATOM 3219 C C . HIS B 1 197 ? -9.047 -51.656 -11.266 1 96.25 197 HIS B C 1
ATOM 3221 O O . HIS B 1 197 ? -8.469 -52.625 -10.727 1 96.25 197 HIS B O 1
ATOM 3227 N N . HIS B 1 198 ? -8.469 -50.531 -11.469 1 96.69 198 HIS B N 1
ATOM 3228 C CA . HIS B 1 198 ? -7.133 -50.312 -10.93 1 96.69 198 HIS B CA 1
ATOM 3229 C C . HIS B 1 198 ? -7.094 -50.594 -9.43 1 96.69 198 HIS B C 1
ATOM 3231 O O . HIS B 1 198 ? -7.992 -50.188 -8.695 1 96.69 198 HIS B O 1
ATOM 3237 N N . LYS B 1 199 ? -6.043 -51.312 -9.008 1 96.19 199 LYS B N 1
ATOM 3238 C CA . LYS B 1 199 ? -5.879 -51.625 -7.594 1 96.19 199 LYS B CA 1
ATOM 3239 C C . LYS B 1 199 ? -4.699 -50.875 -6.984 1 96.19 199 LYS B C 1
ATOM 3241 O O . LYS B 1 199 ? -3.662 -50.719 -7.629 1 96.19 199 LYS B O 1
ATOM 3246 N N . ASP B 1 200 ? -4.953 -50.438 -5.762 1 95.88 200 ASP B N 1
ATOM 3247 C CA . ASP B 1 200 ? -3.857 -49.75 -5.082 1 95.88 200 ASP B CA 1
ATOM 3248 C C . ASP B 1 200 ? -2.887 -50.75 -4.461 1 95.88 200 ASP B C 1
ATOM 3250 O O . ASP B 1 200 ? -2.91 -51.938 -4.793 1 95.88 200 ASP B O 1
ATOM 3254 N N . LYS B 1 201 ? -1.958 -50.281 -3.66 1 96.19 201 LYS B N 1
ATOM 3255 C CA . LYS B 1 201 ? -0.906 -51.125 -3.092 1 96.19 201 LYS B CA 1
ATOM 3256 C C . LYS B 1 201 ? -1.486 -52.156 -2.139 1 96.19 201 LYS B C 1
ATOM 3258 O O . LYS B 1 201 ? -0.851 -53.188 -1.862 1 96.19 201 LYS B O 1
ATOM 3263 N N . GLN B 1 202 ? -2.658 -51.938 -1.655 1 95.81 202 GLN B N 1
ATOM 3264 C CA . GLN B 1 202 ? -3.314 -52.844 -0.732 1 95.81 202 GLN B CA 1
ATOM 3265 C C . GLN B 1 202 ? -4.316 -53.75 -1.463 1 95.81 202 GLN B C 1
ATOM 3267 O O . GLN B 1 202 ? -5.066 -54.469 -0.831 1 95.81 202 GLN B O 1
ATOM 3272 N N . GLY B 1 203 ? -4.453 -53.531 -2.717 1 95.56 203 GLY B N 1
ATOM 3273 C CA . GLY B 1 203 ? -5.344 -54.344 -3.527 1 95.56 203 GLY B CA 1
ATOM 3274 C C . GLY B 1 203 ? -6.762 -53.812 -3.59 1 95.56 203 GLY B C 1
ATOM 3275 O O . GLY B 1 203 ? -7.676 -54.5 -4.031 1 95.56 203 GLY B O 1
ATOM 3276 N N . ARG B 1 204 ? -6.906 -52.625 -3.145 1 94.94 204 ARG B N 1
ATOM 3277 C CA . ARG B 1 204 ? -8.234 -52.031 -3.123 1 94.94 204 ARG B CA 1
ATOM 3278 C C . ARG B 1 204 ? -8.508 -51.25 -4.402 1 94.94 204 ARG B C 1
ATOM 3280 O O . ARG B 1 204 ? -7.613 -50.594 -4.93 1 94.94 204 ARG B O 1
ATOM 3287 N N . THR B 1 205 ? -9.695 -51.375 -4.863 1 95.62 205 THR B N 1
ATOM 3288 C CA . THR B 1 205 ? -10.164 -50.562 -5.98 1 95.62 205 THR B CA 1
ATOM 3289 C C . THR B 1 205 ? -10.844 -49.281 -5.473 1 95.62 205 THR B C 1
ATOM 3291 O O . THR B 1 205 ? -11.008 -49.094 -4.266 1 95.62 205 THR B O 1
ATOM 3294 N N . ALA B 1 206 ? -11.234 -48.469 -6.543 1 95.81 206 ALA B N 1
ATOM 3295 C CA . ALA B 1 206 ? -11.953 -47.25 -6.184 1 95.81 206 ALA B CA 1
ATOM 3296 C C . ALA B 1 206 ? -13.258 -47.562 -5.457 1 95.81 206 ALA B C 1
ATOM 3298 O O . ALA B 1 206 ? -13.641 -46.875 -4.512 1 95.81 206 ALA B O 1
ATOM 3299 N N . LYS B 1 207 ? -13.938 -48.594 -5.809 1 93 207 LYS B N 1
ATOM 3300 C CA . LYS B 1 207 ? -15.18 -49.031 -5.184 1 93 207 LYS B CA 1
ATOM 3301 C C . LYS B 1 207 ? -14.953 -49.438 -3.736 1 93 207 LYS B C 1
ATOM 3303 O O . LYS B 1 207 ? -15.781 -49.156 -2.865 1 93 207 LYS B O 1
ATOM 3308 N N . ASP B 1 208 ? -13.789 -50.062 -3.541 1 92.75 208 ASP B N 1
ATOM 3309 C CA . ASP B 1 208 ? -13.461 -50.562 -2.205 1 92.75 208 ASP B CA 1
ATOM 3310 C C . ASP B 1 208 ? -13.211 -49.406 -1.238 1 92.75 208 ASP B C 1
ATOM 3312 O O . ASP B 1 208 ? -13.461 -49.531 -0.037 1 92.75 208 ASP B O 1
ATOM 3316 N N . ILE B 1 209 ? -12.711 -48.281 -1.646 1 90.69 209 ILE B N 1
ATOM 3317 C CA . ILE B 1 209 ? -12.25 -47.219 -0.764 1 90.69 209 ILE B CA 1
ATOM 3318 C C . ILE B 1 209 ? -13.32 -46.125 -0.665 1 90.69 209 ILE B C 1
ATOM 3320 O O . ILE B 1 209 ? -13.164 -45.156 0.086 1 90.69 209 ILE B O 1
ATOM 3324 N N . ASP B 1 210 ? -14.32 -46.188 -1.431 1 85.5 210 ASP B N 1
ATOM 3325 C CA . ASP B 1 210 ? -15.391 -45.188 -1.474 1 85.5 210 ASP B CA 1
ATOM 3326 C C . ASP B 1 210 ? -15.922 -44.875 -0.073 1 85.5 210 ASP B C 1
ATOM 3328 O O . ASP B 1 210 ? -15.961 -45.781 0.784 1 85.5 210 ASP B O 1
ATOM 3332 N N . ASN B 1 211 ? -15.922 -43.625 0.142 1 71 211 ASN B N 1
ATOM 3333 C CA . ASN B 1 211 ? -16.5 -43.219 1.414 1 71 211 ASN B CA 1
ATOM 3334 C C . ASN B 1 211 ? -17.938 -43.719 1.567 1 71 211 ASN B C 1
ATOM 3336 O O . ASN B 1 211 ? -18.719 -43.688 0.613 1 71 211 ASN B O 1
ATOM 3340 N N . ASP B 1 212 ? -18.172 -44.719 2.447 1 57.72 212 ASP B N 1
ATOM 3341 C CA . ASP B 1 212 ? -19.406 -45.406 2.787 1 57.72 212 ASP B CA 1
ATOM 3342 C C . ASP B 1 212 ? -20.609 -44.469 2.654 1 57.72 212 ASP B C 1
ATOM 3344 O O . ASP B 1 212 ? -21.75 -44.906 2.578 1 57.72 212 ASP B O 1
ATOM 3348 N N . VAL B 1 213 ? -20.516 -43.219 2.885 1 47.31 213 VAL B N 1
ATOM 3349 C CA . VAL B 1 213 ? -21.766 -42.469 2.885 1 47.31 213 VAL B CA 1
ATOM 3350 C C . VAL B 1 213 ? -22.469 -42.625 1.542 1 47.31 213 VAL B C 1
ATOM 3352 O O . VAL B 1 213 ? -23.688 -42.469 1.453 1 47.31 213 VAL B O 1
ATOM 3355 N N . LEU B 1 214 ? -21.766 -42.812 0.453 1 45.81 214 LEU B N 1
ATOM 3356 C CA . LEU B 1 214 ? -22.484 -42.906 -0.813 1 45.81 214 LEU B CA 1
ATOM 3357 C C . LEU B 1 214 ? -23.125 -44.281 -0.946 1 45.81 214 LEU B C 1
ATOM 3359 O O . LEU B 1 214 ? -23.969 -44.5 -1.817 1 45.81 214 LEU B O 1
ATOM 3363 N N . HIS B 1 215 ? -22.547 -45.344 -0.355 1 43.78 215 HIS B N 1
ATOM 3364 C CA . HIS B 1 215 ? -23.266 -46.625 -0.398 1 43.78 215 HIS B CA 1
ATOM 3365 C C . HIS B 1 215 ? -24.422 -46.656 0.603 1 43.78 215 HIS B C 1
ATOM 3367 O O . HIS B 1 215 ? -25.141 -47.625 0.713 1 43.78 215 HIS B O 1
ATOM 3373 N N . LEU B 1 216 ? -24.547 -45.625 1.503 1 34.81 216 LEU B N 1
ATOM 3374 C CA . LEU B 1 216 ? -25.859 -45.594 2.143 1 34.81 216 LEU B CA 1
ATOM 3375 C C . LEU B 1 216 ? -26.891 -44.906 1.261 1 34.81 216 LEU B C 1
ATOM 3377 O O . LEU B 1 216 ? -26.531 -43.969 0.508 1 34.81 216 LEU B O 1
#

InterPro domains:
  IPR002110 Ankyrin repeat [PF00023] (170-201)
  IPR002110 Ankyrin repeat [PF12796] (2-85)
  IPR002110 Ankyrin repeat [PF13637] (105-153)
  IPR002110 Ankyrin repeat [PR01415] (25-40)
  IPR002110 Ankyrin repeat [PR01415] (116-130)
  IPR002110 Ankyrin repeat [PS50088] (24-44)
  IPR002110 Ankyrin repeat [PS50088] (100-132)
  IPR002110 Ankyrin repeat [SM00248] (24-54)
  IPR002110 Ankyrin repeat [SM00248] (100-129)
  IPR002110 Ankyrin repeat [SM00248] (133-163)
  IPR002110 Ankyrin repeat [SM00248] (168-198)
  IPR036770 Ankyrin repeat-containing domain superfamily [G3DSA:1.25.40.20] (1-72)
  IPR036770 Ankyrin repeat-containing domain superfamily [G3DSA:1.25.40.20] (75-215)
  IPR036770 Ankyrin repeat-containing domain superfamily [SSF48403] (2-209)

Secondary structure (DSSP, 8-state):
-HHHHHHHHHHHHTT--TT-B-TT--BHHHHHHHTT-HHHHHHHHHH-GGGGG---TT---HHHHHHT-S-HHHHHHHHHHHHHH-SS-HHHHHH---TT---HHHHHHHTT-HHHHHHHHHTT--TT---TTS--HHHHHHHTT-HHHHHHHTTSTT--TTPPPSSS---HHHHHHHHT-HHHHHIIIIII---TT---TTS--HHHHS-GGGT-/-HHHHHHHHHHHHTT--TT-B-TT--BHHHHHHHTT-HHHHHHHHHH-GGGGG---TT---HHHHHHT-S-HHHHHHHHHHHHHH-SS-HHHHHH---TT---HHHHHHHTT-HHHHHHHHHTT--TT---TTS--HHHHHHHTT-HHHHHHHTTSTT--TTPPPSSS---HHHHHHHHT-HHHHHIIIIII---TT---TTS--HHHHS-GGGT-

Radius of gyration: 32.98 Å; Cα contacts (8 Å, |Δi|>4): 741; chains: 2; bounding box: 52×107×52 Å

Sequence (432 aa):
MKGYLDIVMILVNAGALLNRTTKDGRSALYLAIQEGHVELAKYLTNQHPQAITQPTKSGRLPIQAAAALLDNTTAYEITTYLLCHASVPISSLLSHRDNSGRDLLLDAAVSQNLELLKYLLDHGADPNDKDSLGRTMIHHAAMMDHLKVLRLLESTDGIQWDAPDAWDSWTALMHCSRQGHINTVKYLIEEIKVNVHHKDKQGRTAKDIDNDVLHLMKGYLDIVMILVNAGALLNRTTKDGRSALYLAIQEGHVELAKYLTNQHPQAITQPTKSGRLPIQAAAALLDNTTAYEITTYLLCHASVPISSLLSHRDNSGRDLLLDAAVSQNLELLKYLLDHGADPNDKDSLGRTMIHHAAMMDHLKVLRLLESTDGIQWDAPDAWDSWTALMHCSRQGHINTVKYLIEEIKVNVHHKDKQGRTAKDIDNDVLHL

Foldseek 3Di:
DVPVLVVVVVVVVVPDDQCDDPPQQATPLLVCLLVLVQVSNLVSCVSPVQQQCRATNQNDGSLLSLLLDLDLVSSQNNNVSSQVSHPDDNVVQLPGATNQQDGSLLSNLLSLNLVNNVVNVVVPRDQCRAGPFQDGSLLNCLLVVVVVSVVSCLPPPDDDQCQATNHFRDGSLLNNQLVQNVVSNCCCCPPVNYDQCDATPVGDGSVRNGDCVVVD/DVPVLVVVVVVVVVPDDQCDDPPQQATPLLVCLLVLVQVSNLVSCVVPVQQQCRATNQQDGSLLSLLLDLDLVSSQNNNVSSQVSHPDDNVVQLPGATNQQDGSLLSNLLSLNLVNNVVNVVVPRDQCRQGPFNDGSLLNCLLVVVVVSVVSCLPPPPDDQCQATNHFRDGSLLNNQLVQNVVSNCCCCPPVNYDQCDATPVGDGSVRNGDCVVVD